Protein AF-W4UUP6-F1 (afdb_monomer_lite)

pLDDT: mean 91.12, std 9.66, range [37.16, 98.88]

Structure (mmCIF, N/CA/C/O backbone):
data_AF-W4UUP6-F1
#
_entry.id   AF-W4UUP6-F1
#
loop_
_atom_site.group_PDB
_atom_site.id
_atom_site.type_symbol
_atom_site.label_atom_id
_atom_site.label_alt_id
_atom_site.label_comp_id
_atom_site.label_asym_id
_atom_site.label_entity_id
_atom_site.label_seq_id
_atom_site.pdbx_PDB_ins_code
_atom_site.Cartn_x
_atom_site.Cartn_y
_atom_site.Cartn_z
_atom_site.occupancy
_atom_site.B_iso_or_equiv
_atom_site.auth_seq_id
_atom_site.auth_comp_id
_atom_site.auth_asym_id
_atom_site.auth_atom_id
_atom_site.pdbx_PDB_model_num
ATOM 1 N N . MET A 1 1 ? -0.264 12.905 16.855 1.00 41.78 1 MET A N 1
ATOM 2 C CA . MET A 1 1 ? 0.566 13.704 17.783 1.00 41.78 1 MET A CA 1
ATOM 3 C C . MET A 1 1 ? 0.777 12.888 19.051 1.00 41.78 1 MET A C 1
ATOM 5 O O . MET A 1 1 ? -0.184 12.287 19.509 1.00 41.78 1 MET A O 1
ATOM 9 N N . LYS A 1 2 ? 2.000 12.803 19.586 1.00 37.16 2 LYS A N 1
ATOM 10 C CA . LYS A 1 2 ? 2.268 12.174 20.889 1.00 37.16 2 LYS A CA 1
ATOM 11 C C . LYS A 1 2 ? 2.630 13.297 21.861 1.00 37.16 2 LYS A C 1
ATOM 13 O O . LYS A 1 2 ? 3.727 13.833 21.763 1.00 37.16 2 LYS A O 1
ATOM 18 N N . TYR A 1 3 ? 1.703 13.680 22.734 1.00 48.97 3 TYR A N 1
ATOM 19 C CA . TYR A 1 3 ? 1.970 14.626 23.818 1.00 48.97 3 TYR A CA 1
ATOM 20 C C . TYR A 1 3 ? 2.310 13.810 25.069 1.00 48.97 3 TYR A C 1
ATOM 22 O O . TYR A 1 3 ? 1.471 13.054 25.551 1.00 48.97 3 TYR A O 1
ATOM 30 N N . VAL A 1 4 ? 3.559 13.881 25.538 1.00 50.53 4 VAL A N 1
ATOM 31 C CA . VAL A 1 4 ? 3.991 13.239 26.790 1.00 50.53 4 VAL A CA 1
ATOM 32 C C . VAL A 1 4 ? 4.453 14.335 27.724 1.00 50.53 4 VAL A C 1
ATOM 34 O O . VAL A 1 4 ? 5.535 14.885 27.541 1.00 50.53 4 VAL A O 1
ATOM 37 N N . VAL A 1 5 ? 3.641 14.642 28.727 1.00 55.31 5 VAL A N 1
ATOM 38 C CA . VAL A 1 5 ? 4.044 15.524 29.819 1.00 55.31 5 VAL A CA 1
ATOM 39 C C . VAL A 1 5 ? 3.779 14.795 31.124 1.00 55.31 5 VAL A C 1
ATOM 41 O O . VAL A 1 5 ? 2.655 14.378 31.389 1.00 55.31 5 VAL A O 1
ATOM 44 N N . GLY A 1 6 ? 4.834 14.602 31.918 1.00 58.59 6 GLY A N 1
ATOM 45 C CA . GLY A 1 6 ? 4.706 14.079 33.277 1.00 58.59 6 GLY A CA 1
ATOM 46 C C . GLY A 1 6 ? 3.899 15.053 34.136 1.00 58.59 6 GLY A C 1
ATOM 47 O O . GLY A 1 6 ? 4.138 16.262 34.089 1.00 58.59 6 GLY A O 1
ATOM 48 N N . GLY A 1 7 ? 2.931 14.538 34.896 1.00 61.25 7 GLY A N 1
ATOM 49 C CA . GLY A 1 7 ? 2.014 15.335 35.713 1.00 61.25 7 GLY A CA 1
ATOM 50 C C . GLY A 1 7 ? 1.905 14.835 37.143 1.00 61.25 7 GLY A C 1
ATOM 51 O O . GLY A 1 7 ? 2.317 13.721 37.444 1.00 61.25 7 GLY A O 1
ATOM 52 N N . THR A 1 8 ? 1.423 15.701 38.041 1.00 71.50 8 THR A N 1
ATOM 53 C CA . THR A 1 8 ? 1.514 15.455 39.487 1.00 71.50 8 THR A CA 1
ATOM 54 C C . THR A 1 8 ? 0.247 14.880 40.106 1.00 71.50 8 THR A C 1
ATOM 56 O O . THR A 1 8 ? 0.382 14.230 41.125 1.00 71.50 8 THR A O 1
ATOM 59 N N . SER A 1 9 ? -0.957 15.164 39.596 1.00 85.62 9 SER A N 1
ATOM 60 C CA . SER A 1 9 ? -2.234 14.694 40.177 1.00 85.62 9 SER A CA 1
ATOM 61 C C . SER A 1 9 ? -3.424 15.224 39.359 1.00 85.62 9 SER A C 1
ATOM 63 O O . SER A 1 9 ? -3.313 16.277 38.716 1.00 85.62 9 SER A O 1
ATOM 65 N N . ILE A 1 10 ? -4.551 14.504 39.368 1.00 91.44 10 ILE A N 1
ATOM 66 C CA . ILE A 1 10 ? -5.851 14.997 38.861 1.00 91.44 10 ILE A CA 1
ATOM 67 C C . ILE A 1 10 ? -6.661 15.745 39.939 1.00 91.44 10 ILE A C 1
ATOM 69 O O . ILE A 1 10 ? -7.588 16.491 39.616 1.00 91.44 10 ILE A O 1
ATOM 73 N N . GLN A 1 11 ? -6.306 15.593 41.215 1.00 89.94 11 GLN A N 1
ATOM 74 C CA . GLN A 1 11 ? -6.870 16.346 42.331 1.00 89.94 11 GLN A CA 1
ATOM 75 C C . GLN A 1 11 ? -6.335 17.789 42.384 1.00 89.94 11 GLN A C 1
ATOM 77 O O . GLN A 1 11 ? -5.130 18.037 42.426 1.00 89.94 11 GLN A O 1
ATOM 82 N N . TYR A 1 12 ? -7.258 18.749 42.489 1.00 85.75 12 TYR A N 1
ATOM 83 C CA . TYR A 1 12 ? -6.977 20.129 42.888 1.00 85.75 12 TYR A CA 1
ATOM 84 C C . TYR A 1 12 ? -8.074 20.651 43.844 1.00 85.75 12 TYR A C 1
ATOM 86 O O . TYR A 1 12 ? -9.244 20.312 43.650 1.00 85.75 12 TYR A O 1
ATOM 94 N N . PRO A 1 13 ? -7.735 21.471 44.864 1.00 80.50 13 PRO A N 1
ATOM 95 C CA . PRO A 1 13 ? -6.380 21.736 45.349 1.00 80.50 13 PRO A CA 1
ATOM 96 C C . PRO A 1 13 ? -5.774 20.476 45.972 1.00 80.50 13 PRO A C 1
ATOM 98 O O . PRO A 1 13 ? -6.491 19.537 46.333 1.00 80.50 13 PRO A O 1
ATOM 101 N N . ASN A 1 14 ? -4.451 20.457 46.078 1.00 75.38 14 ASN A N 1
ATOM 102 C CA . ASN A 1 14 ? -3.713 19.420 46.781 1.00 75.38 14 ASN A CA 1
ATOM 103 C C . ASN A 1 14 ? -2.664 20.054 47.711 1.00 75.38 14 ASN A C 1
ATOM 105 O O . ASN A 1 14 ? -2.430 21.262 47.670 1.00 75.38 14 ASN A O 1
ATOM 109 N N . ASP A 1 15 ? -2.014 19.242 48.541 1.00 70.06 15 ASP A N 1
ATOM 110 C CA . ASP A 1 15 ? -1.123 19.710 49.611 1.00 70.06 15 ASP A CA 1
ATOM 111 C C . ASP A 1 15 ? 0.206 20.262 49.062 1.00 70.06 15 ASP A C 1
ATOM 113 O O . ASP A 1 15 ? 1.052 20.740 49.818 1.00 70.06 15 ASP A O 1
ATOM 117 N N . THR A 1 16 ? 0.446 20.175 47.747 1.00 64.31 16 THR A N 1
ATOM 118 C CA . THR A 1 16 ? 1.719 20.551 47.132 1.00 64.31 16 THR A CA 1
ATOM 119 C C . THR A 1 16 ? 1.587 21.844 46.338 1.00 64.31 16 THR A C 1
ATOM 121 O O . THR A 1 16 ? 1.291 21.836 45.157 1.00 64.31 16 THR A O 1
ATOM 124 N N . ALA A 1 17 ? 1.937 22.990 46.930 1.00 53.81 17 ALA A N 1
ATOM 125 C CA . ALA A 1 17 ? 1.852 24.303 46.264 1.00 53.81 17 ALA A CA 1
ATOM 126 C C . ALA A 1 17 ? 2.674 24.448 44.951 1.00 53.81 17 ALA A C 1
ATOM 128 O O . ALA A 1 17 ? 2.496 25.416 44.201 1.00 53.81 17 ALA A O 1
ATOM 129 N N . LYS A 1 18 ? 3.586 23.508 44.660 1.00 61.31 18 LYS A N 1
ATOM 130 C CA . LYS A 1 18 ? 4.556 23.549 43.546 1.00 61.31 18 LYS A CA 1
ATOM 131 C C . LYS A 1 18 ? 4.222 22.610 42.365 1.00 61.31 18 LYS A C 1
ATOM 133 O O . LYS A 1 18 ? 5.071 22.433 41.495 1.00 61.31 18 LYS A O 1
ATOM 138 N N . GLY A 1 19 ? 3.030 22.006 42.325 1.00 71.19 19 GLY A N 1
ATOM 139 C CA . GLY A 1 19 ? 2.648 21.023 41.299 1.00 71.19 19 GLY A CA 1
ATOM 140 C C . GLY A 1 19 ? 2.086 21.603 39.993 1.00 71.19 19 GLY A C 1
ATOM 141 O O . GLY A 1 19 ? 1.706 22.773 39.922 1.00 71.19 19 GLY A O 1
ATOM 142 N N . ARG A 1 20 ? 2.021 20.749 38.961 1.00 86.12 20 ARG A N 1
ATOM 143 C CA . ARG A 1 20 ? 1.249 20.954 37.722 1.00 86.12 20 ARG A CA 1
ATOM 144 C C . ARG A 1 20 ? 0.173 19.869 37.667 1.00 86.12 20 ARG A C 1
ATOM 146 O O . ARG A 1 20 ? 0.483 18.704 37.928 1.00 86.12 20 ARG A O 1
ATOM 153 N N . TYR A 1 21 ? -1.059 20.222 37.322 1.00 89.19 21 TYR A N 1
ATOM 154 C CA . TYR A 1 21 ? -2.208 19.338 37.545 1.00 89.19 21 TYR A CA 1
ATOM 155 C C . TYR A 1 21 ? -2.989 19.053 36.277 1.00 89.19 21 TYR A C 1
ATOM 157 O O . TYR A 1 21 ? -3.121 19.907 35.402 1.00 89.19 21 TYR A O 1
ATOM 165 N N . TRP A 1 22 ? -3.575 17.864 36.243 1.00 92.06 22 TRP A N 1
ATOM 166 C CA . TRP A 1 22 ? -4.528 17.430 35.228 1.00 92.06 22 TRP A CA 1
ATOM 167 C C . TRP A 1 22 ? -5.983 17.708 35.634 1.00 92.06 22 TRP A C 1
ATOM 169 O O . TRP A 1 22 ? -6.897 17.168 35.026 1.00 92.06 22 TRP A O 1
ATOM 179 N N . SER A 1 23 ? -6.212 18.512 36.676 1.00 92.88 23 SER A N 1
ATOM 180 C CA . SER A 1 23 ? -7.542 18.696 37.259 1.00 92.88 23 SER A CA 1
ATOM 181 C C . SER A 1 23 ? -8.522 19.390 36.315 1.00 92.88 23 SER A C 1
ATOM 183 O O . SER A 1 23 ? -8.190 20.398 35.694 1.00 92.88 23 SER A O 1
ATOM 185 N N . ALA A 1 24 ? -9.751 18.874 36.285 1.00 95.69 24 ALA A N 1
ATOM 186 C CA . ALA A 1 24 ? -10.899 19.469 35.607 1.00 95.69 24 ALA A CA 1
ATOM 187 C C . ALA A 1 24 ? -11.791 20.300 36.555 1.00 95.69 24 ALA A C 1
ATOM 189 O O . ALA A 1 24 ? -12.965 20.519 36.271 1.00 95.69 24 ALA A O 1
ATOM 190 N N . ASN A 1 25 ? -11.269 20.738 37.708 1.00 94.62 25 ASN A N 1
ATOM 191 C CA . ASN A 1 25 ? -12.004 21.611 38.624 1.00 94.62 25 ASN A CA 1
ATOM 192 C C . ASN A 1 25 ? -12.296 22.971 37.959 1.00 94.62 25 ASN A C 1
ATOM 194 O O . ASN A 1 25 ? -11.369 23.732 37.683 1.00 94.62 25 ASN A O 1
ATOM 198 N N . THR A 1 26 ? -13.575 23.278 37.729 1.00 91.81 26 THR A N 1
ATOM 199 C CA . THR A 1 26 ? -14.014 24.459 36.967 1.00 91.81 26 THR A CA 1
ATOM 200 C C . THR A 1 26 ? -13.522 25.775 37.569 1.00 91.81 26 THR A C 1
ATOM 202 O O . THR A 1 26 ? -12.876 26.555 36.874 1.00 91.81 26 THR A O 1
ATOM 205 N N . GLU A 1 27 ? -13.731 25.991 38.873 1.00 91.12 27 GLU A N 1
ATOM 206 C CA . GLU A 1 27 ? -13.319 27.231 39.554 1.00 91.12 27 GLU A CA 1
ATOM 207 C C . GLU A 1 27 ? -11.807 27.476 39.478 1.00 91.12 27 GLU A C 1
ATOM 209 O O . GLU A 1 27 ? -11.342 28.618 39.491 1.00 91.12 27 GLU A O 1
ATOM 214 N N . TRP A 1 28 ? -11.018 26.402 39.453 1.00 91.88 28 TRP A N 1
ATOM 215 C CA . TRP A 1 28 ? -9.575 26.495 39.304 1.00 91.88 28 TRP A CA 1
ATOM 216 C C . TRP A 1 28 ? -9.156 26.769 37.865 1.00 91.88 28 TRP A C 1
ATOM 218 O O . TRP A 1 28 ? -8.270 27.599 37.646 1.00 91.88 28 TRP A O 1
ATOM 228 N N . LEU A 1 29 ? -9.782 26.095 36.898 1.00 94.19 29 LEU A N 1
ATOM 229 C CA . LEU A 1 29 ? -9.499 26.297 35.480 1.00 94.19 29 LEU A CA 1
ATOM 230 C C . LEU A 1 29 ? -9.764 27.746 35.053 1.00 94.19 29 LEU A C 1
ATOM 232 O O . LEU A 1 29 ? -8.954 28.303 34.320 1.00 94.19 29 LEU A O 1
ATOM 236 N N . GLU A 1 30 ? -10.801 28.391 35.593 1.00 92.62 30 GLU A N 1
ATOM 237 C CA . GLU A 1 30 ? -11.093 29.820 35.376 1.00 92.62 30 GLU A CA 1
ATOM 238 C C . GLU A 1 30 ? -10.005 30.766 35.916 1.00 92.62 30 GLU A C 1
ATOM 240 O O . GLU A 1 30 ? -9.862 31.897 35.454 1.00 92.62 30 GLU A O 1
ATOM 245 N N . LYS A 1 31 ? -9.223 30.315 36.904 1.00 91.69 31 LYS A N 1
ATOM 246 C CA . LYS A 1 31 ? -8.203 31.114 37.608 1.00 91.69 31 LYS A CA 1
ATOM 247 C C . LYS A 1 31 ? -6.776 30.748 37.206 1.00 91.69 31 LYS A C 1
ATOM 249 O O . LYS A 1 31 ? -5.818 31.229 37.816 1.00 91.69 31 LYS A O 1
ATOM 254 N N . THR A 1 32 ? -6.599 29.871 36.224 1.00 92.12 32 THR A N 1
ATOM 255 C CA . THR A 1 32 ? -5.280 29.431 35.770 1.00 92.12 32 THR A CA 1
ATOM 256 C C . THR A 1 32 ? -5.190 29.438 34.251 1.00 92.12 32 THR A C 1
ATOM 258 O O . THR A 1 32 ? -6.171 29.616 33.542 1.00 92.12 32 THR A O 1
ATOM 261 N N . VAL A 1 33 ? -3.976 29.260 33.741 1.00 93.81 33 VAL A N 1
ATOM 262 C CA . VAL A 1 33 ? -3.715 29.090 32.310 1.00 93.81 33 VAL A CA 1
ATOM 263 C C . VAL A 1 33 ? -2.915 27.812 32.090 1.00 93.81 33 VAL A C 1
ATOM 265 O O . VAL A 1 33 ? -2.485 27.148 33.047 1.00 93.81 33 VAL A O 1
ATOM 268 N N . SER A 1 34 ? -2.720 27.447 30.826 1.00 92.50 34 SER A N 1
ATOM 269 C CA . SER A 1 34 ? -1.910 26.290 30.470 1.00 92.50 34 SER A CA 1
ATOM 270 C C . SER A 1 34 ? -0.489 26.404 31.012 1.00 92.50 34 SER A C 1
ATOM 272 O O . SER A 1 34 ? 0.087 27.490 31.138 1.00 92.50 34 SER A O 1
ATOM 274 N N . PHE A 1 35 ? 0.088 25.256 31.354 1.00 89.88 35 PHE A N 1
ATOM 275 C CA . PHE A 1 35 ? 1.461 25.174 31.829 1.00 89.88 35 PHE A CA 1
ATOM 276 C C . PHE A 1 35 ? 2.464 25.758 30.813 1.00 89.88 35 PHE A C 1
ATOM 278 O O . PHE A 1 35 ? 3.391 26.461 31.210 1.00 89.88 35 PHE A O 1
ATOM 285 N N . GLU A 1 36 ? 2.233 25.569 29.509 1.00 87.75 36 GLU A N 1
ATOM 286 C CA . GLU A 1 36 ? 3.074 26.155 28.447 1.00 87.75 36 GLU A CA 1
ATOM 287 C C . GLU A 1 36 ? 3.050 27.695 28.463 1.00 87.75 36 GLU A C 1
ATOM 289 O O . GLU A 1 36 ? 4.019 28.353 28.089 1.00 87.75 36 GLU A O 1
ATOM 294 N N . LYS A 1 37 ? 1.968 28.289 28.980 1.00 92.38 37 LYS A N 1
ATOM 295 C CA . LYS A 1 37 ? 1.800 29.736 29.176 1.00 92.38 37 LYS A CA 1
ATOM 296 C C . LYS A 1 37 ? 2.164 30.177 30.601 1.00 92.38 37 LYS A C 1
ATOM 298 O O . LYS A 1 37 ? 1.652 31.180 31.090 1.00 92.38 37 LYS A O 1
ATOM 303 N N . LYS A 1 38 ? 3.064 29.443 31.272 1.00 90.19 38 LYS A N 1
ATOM 304 C CA . LYS A 1 38 ? 3.533 29.675 32.658 1.00 90.19 38 LYS A CA 1
ATOM 305 C C . LYS A 1 38 ? 2.461 29.496 33.747 1.00 90.19 38 LYS A C 1
ATOM 307 O O . LYS A 1 38 ? 2.676 29.909 34.886 1.00 90.19 38 LYS A O 1
ATOM 312 N N . GLY A 1 39 ? 1.327 28.873 33.425 1.00 90.62 39 GLY A N 1
ATOM 313 C CA . GLY A 1 39 ? 0.316 28.470 34.401 1.00 90.62 39 GLY A CA 1
ATOM 314 C C . GLY A 1 39 ? 0.632 27.129 35.064 1.00 90.62 39 GLY A C 1
ATOM 315 O O . GLY A 1 39 ? 1.767 26.650 35.037 1.00 90.62 39 GLY A O 1
ATOM 316 N N . LYS A 1 40 ? -0.378 26.502 35.678 1.00 89.56 40 LYS A N 1
ATOM 317 C CA . LYS A 1 40 ? -0.225 25.209 36.378 1.00 89.56 40 LYS A CA 1
ATOM 318 C C . LYS A 1 40 ? -1.112 24.091 35.823 1.00 89.56 40 LYS A C 1
ATOM 320 O O . LYS A 1 40 ? -1.048 22.975 36.339 1.00 89.56 40 LYS A O 1
ATOM 325 N N . SER A 1 41 ? -1.909 24.354 34.786 1.00 92.62 41 SER A N 1
ATOM 326 C CA . SER A 1 41 ? -2.804 23.351 34.202 1.00 92.62 41 SER A CA 1
ATOM 327 C C . SER A 1 41 ? -2.160 22.593 33.047 1.00 92.62 41 SER A C 1
ATOM 329 O O . SER A 1 41 ? -1.871 23.154 31.991 1.00 92.62 41 SER A O 1
ATOM 331 N N . LEU A 1 42 ? -1.957 21.292 33.256 1.00 91.69 42 LEU A N 1
ATOM 332 C CA . LEU A 1 42 ? -1.595 20.340 32.207 1.00 91.69 42 LEU A CA 1
ATOM 333 C C . LEU A 1 42 ? -2.798 19.995 31.335 1.00 91.69 42 LEU A C 1
ATOM 335 O O . LEU A 1 42 ? -2.620 19.775 30.142 1.00 91.69 42 LEU A O 1
ATOM 339 N N . LEU A 1 43 ? -4.009 20.012 31.901 1.00 93.44 43 LEU A N 1
ATOM 340 C CA . LEU A 1 43 ? -5.234 19.784 31.139 1.00 93.44 43 LEU A CA 1
ATOM 341 C C . LEU A 1 43 ? -5.438 20.879 30.080 1.00 93.44 43 LEU A C 1
ATOM 343 O O . LEU A 1 43 ? -5.673 20.552 28.922 1.00 93.44 43 LEU A O 1
ATOM 347 N N . LEU A 1 44 ? -5.233 22.155 30.441 1.00 95.19 44 LEU A N 1
ATOM 348 C CA . LEU A 1 44 ? -5.275 23.265 29.480 1.00 95.19 44 LEU A CA 1
ATOM 349 C C . LEU A 1 44 ? -4.124 23.204 28.473 1.00 95.19 44 LEU A C 1
ATOM 351 O O . LEU A 1 44 ? -4.331 23.496 27.303 1.00 95.19 44 LEU A O 1
ATOM 355 N N . SER A 1 45 ? -2.913 22.807 28.890 1.00 93.12 45 SER A N 1
ATOM 356 C CA . SER A 1 45 ? -1.817 22.591 27.930 1.00 93.12 45 SER A CA 1
ATOM 357 C C . SER A 1 45 ? -2.144 21.497 26.921 1.00 93.12 45 SER A C 1
ATOM 359 O O . SER A 1 45 ? -1.786 21.603 25.751 1.00 93.12 45 SER A O 1
ATOM 361 N N . PHE A 1 46 ? -2.813 20.437 27.368 1.00 91.69 46 PHE A N 1
ATOM 362 C CA . PHE A 1 46 ? -3.204 19.331 26.513 1.00 91.69 46 PHE A CA 1
ATOM 363 C C . PHE A 1 46 ? -4.269 19.750 25.498 1.00 91.69 46 PHE A C 1
ATOM 365 O O . PHE A 1 46 ? -4.120 19.443 24.317 1.00 91.69 46 PHE A O 1
ATOM 372 N N . THR A 1 47 ? -5.292 20.500 25.914 1.00 94.38 47 THR A N 1
ATOM 373 C CA . THR A 1 47 ? -6.300 21.022 24.981 1.00 94.38 47 THR A CA 1
ATOM 374 C C . THR A 1 47 ? -5.741 22.101 24.055 1.00 94.38 47 THR A C 1
ATOM 376 O O . THR A 1 47 ? -6.017 22.051 22.862 1.00 94.38 47 THR A O 1
ATOM 379 N N . ASP A 1 48 ? -4.858 22.983 24.541 1.00 94.44 48 ASP A N 1
ATOM 380 C CA . ASP A 1 48 ? -4.106 23.927 23.696 1.00 94.44 48 ASP A CA 1
ATOM 381 C C . ASP A 1 48 ? -3.306 23.178 22.608 1.00 94.44 48 ASP A C 1
ATOM 383 O O . ASP A 1 48 ? -3.272 23.587 21.447 1.00 94.44 48 ASP A O 1
ATOM 387 N N . ALA A 1 49 ? -2.661 22.060 22.964 1.00 91.69 49 ALA A N 1
ATOM 388 C CA . ALA A 1 49 ? -1.892 21.244 22.025 1.00 91.69 49 ALA A CA 1
ATOM 389 C C . ALA A 1 49 ? -2.782 20.524 20.999 1.00 91.69 49 ALA A C 1
ATOM 391 O O . ALA A 1 49 ? -2.407 20.425 19.827 1.00 91.69 49 ALA A O 1
ATOM 392 N N . ILE A 1 50 ? -3.953 20.035 21.421 1.00 92.00 50 ILE A N 1
ATOM 393 C CA . ILE A 1 50 ? -4.971 19.472 20.525 1.00 92.00 50 ILE A CA 1
ATOM 394 C C . ILE A 1 50 ? -5.427 20.532 19.521 1.00 92.00 50 ILE A C 1
ATOM 396 O O . ILE A 1 50 ? -5.408 20.271 18.317 1.00 92.00 50 ILE A O 1
ATOM 400 N N . ASP A 1 51 ? -5.781 21.724 19.998 1.00 95.12 51 ASP A N 1
ATOM 401 C CA . ASP A 1 51 ? -6.254 22.820 19.155 1.00 95.12 51 ASP A CA 1
ATOM 402 C C . ASP A 1 51 ? -5.190 23.229 18.147 1.00 95.12 51 ASP A C 1
ATOM 404 O O . ASP A 1 51 ? -5.455 23.274 16.947 1.00 95.12 51 ASP A O 1
ATOM 408 N N . ALA A 1 52 ? -3.953 23.413 18.613 1.00 94.12 52 ALA A N 1
ATOM 409 C CA . ALA A 1 52 ? -2.827 23.723 17.748 1.00 94.12 52 ALA A CA 1
ATOM 410 C C . ALA A 1 52 ? -2.615 22.640 16.680 1.00 94.12 52 ALA A C 1
ATOM 412 O O . ALA A 1 52 ? -2.360 22.967 15.520 1.00 94.12 52 ALA A O 1
ATOM 413 N N . ALA A 1 53 ? -2.736 21.354 17.024 1.00 90.94 53 ALA A N 1
ATOM 414 C CA . ALA A 1 53 ? -2.616 20.269 16.053 1.00 90.94 53 ALA A CA 1
ATOM 415 C C . ALA A 1 53 ? -3.747 20.290 15.020 1.00 90.94 53 ALA A C 1
ATOM 417 O O . ALA A 1 53 ? -3.490 20.101 13.828 1.00 90.94 53 ALA A O 1
ATOM 418 N N . ILE A 1 54 ? -4.980 20.543 15.458 1.00 91.75 54 ILE A N 1
ATOM 419 C CA . ILE A 1 54 ? -6.142 20.659 14.577 1.00 91.75 54 ILE A CA 1
ATOM 420 C C . ILE A 1 54 ? -5.962 21.830 13.610 1.00 91.75 54 ILE A C 1
ATOM 422 O O . ILE A 1 54 ? -6.013 21.634 12.394 1.00 91.75 54 ILE A O 1
ATOM 426 N N . ASP A 1 55 ? -5.677 23.018 14.130 1.00 94.12 55 ASP A N 1
ATOM 427 C CA . ASP A 1 55 ? -5.633 24.260 13.356 1.00 94.12 55 ASP A CA 1
ATOM 428 C C . ASP A 1 55 ? -4.431 24.300 12.404 1.00 94.12 55 ASP A C 1
ATOM 430 O O . ASP A 1 55 ? -4.525 24.735 11.254 1.00 94.12 55 ASP A O 1
ATOM 434 N N . SER A 1 56 ? -3.272 23.819 12.861 1.00 92.12 56 SER A N 1
ATOM 435 C CA . SER A 1 56 ? -2.044 23.887 12.064 1.00 92.12 56 SER A CA 1
ATOM 436 C C . SER A 1 56 ? -1.916 22.759 11.047 1.00 92.12 56 SER A C 1
ATOM 438 O O . SER A 1 56 ? -1.345 22.999 9.978 1.00 92.12 56 SER A O 1
ATOM 440 N N . THR A 1 57 ? -2.414 21.561 11.379 1.00 88.06 57 THR A N 1
ATOM 441 C CA . THR A 1 57 ? -2.063 20.315 10.685 1.00 88.06 57 THR A CA 1
ATOM 442 C C . THR A 1 57 ? -3.293 19.522 10.253 1.00 88.06 57 THR A C 1
ATOM 444 O O . THR A 1 57 ? -3.457 19.277 9.062 1.00 88.06 57 THR A O 1
ATOM 447 N N . LEU A 1 58 ? -4.155 19.101 11.186 1.00 86.62 58 LEU A N 1
ATOM 448 C CA . LEU A 1 58 ? -5.181 18.092 10.884 1.00 86.62 58 LEU A CA 1
ATOM 449 C C . LEU A 1 58 ? -6.300 18.632 9.985 1.00 86.62 58 LEU A C 1
ATOM 451 O O . LEU A 1 58 ? -6.740 17.928 9.081 1.00 86.62 58 LEU A O 1
ATOM 455 N N . SER A 1 59 ? -6.726 19.880 10.186 1.00 85.25 59 SER A N 1
ATOM 456 C CA . SER A 1 59 ? -7.757 20.532 9.363 1.00 85.25 59 SER A CA 1
ATOM 457 C C . SER A 1 59 ? -7.333 20.756 7.907 1.00 85.25 59 SER A C 1
ATOM 459 O O . SER A 1 59 ? -8.187 20.939 7.045 1.00 85.25 59 SER A O 1
ATOM 461 N N . LYS A 1 60 ? -6.026 20.714 7.622 1.00 87.25 60 LYS A N 1
ATOM 462 C CA . LYS A 1 60 ? -5.453 20.912 6.282 1.00 87.25 60 LYS A CA 1
ATOM 463 C C . LYS A 1 60 ? -5.223 19.605 5.525 1.00 87.25 60 LYS A C 1
ATOM 465 O O . LYS A 1 60 ? -4.747 19.635 4.394 1.00 87.25 60 LYS A O 1
ATOM 470 N N . LEU A 1 61 ? -5.506 18.458 6.144 1.00 75.50 61 LEU A N 1
ATOM 471 C CA . LEU A 1 61 ? -5.414 17.169 5.469 1.00 75.50 61 LEU A CA 1
ATOM 472 C C . LEU A 1 61 ? -6.529 17.071 4.423 1.00 75.50 61 LEU A C 1
ATOM 474 O O . LEU A 1 61 ? -7.702 17.198 4.764 1.00 75.50 61 LEU A O 1
ATOM 478 N N . GLU A 1 62 ? -6.175 16.789 3.167 1.00 61.53 62 GLU A N 1
ATOM 479 C CA . GLU A 1 62 ? -7.138 16.673 2.055 1.00 61.53 62 GLU A CA 1
ATOM 480 C C . GLU A 1 62 ? -8.233 15.620 2.311 1.00 61.53 62 GLU A C 1
ATOM 482 O O . GLU A 1 62 ? -9.360 15.768 1.848 1.00 61.53 62 GLU A O 1
ATOM 487 N N . GLY A 1 63 ? -7.925 14.574 3.090 1.00 59.97 63 GLY A N 1
ATOM 488 C CA . GLY A 1 63 ? -8.872 13.527 3.498 1.00 59.97 63 GLY A CA 1
ATOM 489 C C . GLY A 1 63 ? -9.624 13.805 4.805 1.00 59.97 63 GLY A C 1
ATOM 490 O O . GLY A 1 63 ? -10.353 12.937 5.284 1.00 59.97 63 GLY A O 1
ATOM 491 N N . GLY A 1 64 ? -9.433 14.981 5.408 1.00 75.69 64 GLY A N 1
ATOM 492 C CA . GLY A 1 64 ? -9.913 15.295 6.750 1.00 75.69 64 GLY A CA 1
ATOM 493 C C . GLY A 1 64 ? -9.229 14.466 7.842 1.00 75.69 64 GLY A C 1
ATOM 494 O O . GLY A 1 64 ? -8.197 13.826 7.631 1.00 75.69 64 GLY A O 1
ATOM 495 N N . TYR A 1 65 ? -9.805 14.491 9.043 1.00 80.44 65 TYR A N 1
ATOM 496 C CA . TYR A 1 65 ? -9.314 13.723 10.185 1.00 80.44 65 TYR A CA 1
ATOM 497 C C . TYR A 1 65 ? -10.458 13.230 11.077 1.00 80.44 65 TYR A C 1
ATOM 499 O O . TYR A 1 65 ? -11.570 13.780 11.099 1.00 80.44 65 TYR A O 1
ATOM 507 N N . GLN A 1 66 ? -10.144 12.199 11.854 1.00 79.75 66 GLN A N 1
ATOM 508 C CA . GLN A 1 66 ? -10.995 11.642 12.893 1.00 79.75 66 GLN A CA 1
ATOM 509 C C . GLN A 1 66 ? -10.152 11.367 14.137 1.00 79.75 66 GLN A C 1
ATOM 511 O O . GLN A 1 66 ? -8.990 10.974 14.040 1.00 79.75 66 GLN A O 1
ATOM 516 N N . ILE A 1 67 ? -10.734 11.624 15.306 1.00 86.94 67 ILE A N 1
ATOM 517 C CA . ILE A 1 67 ? -10.137 11.278 16.592 1.00 86.94 67 ILE A CA 1
ATOM 518 C C . ILE A 1 67 ? -10.860 10.027 17.072 1.00 86.94 67 ILE A C 1
ATOM 520 O O . ILE A 1 67 ? -12.036 10.082 17.411 1.00 86.94 67 ILE A O 1
ATOM 524 N N . ASP A 1 68 ? -10.171 8.891 17.045 1.00 84.94 68 ASP A N 1
ATOM 525 C CA . ASP A 1 68 ? -10.808 7.594 17.296 1.00 84.94 68 ASP A CA 1
ATOM 526 C C . ASP A 1 68 ? -10.791 7.164 18.761 1.00 84.94 68 ASP A C 1
ATOM 528 O O . ASP A 1 68 ? -11.609 6.345 19.177 1.00 84.94 68 ASP A O 1
ATOM 532 N N . ALA A 1 69 ? -9.845 7.680 19.544 1.00 90.31 69 ALA A N 1
ATOM 533 C CA . ALA A 1 69 ? -9.727 7.362 20.957 1.00 90.31 69 ALA A CA 1
ATOM 534 C C . ALA A 1 69 ? -8.896 8.406 21.709 1.00 90.31 69 ALA A C 1
ATOM 536 O O . ALA A 1 69 ? -8.034 9.081 21.141 1.00 90.31 69 ALA A O 1
ATOM 537 N N . PHE A 1 70 ? -9.112 8.454 23.019 1.00 89.69 70 PHE A N 1
ATOM 538 C CA . PHE A 1 70 ? -8.292 9.141 24.004 1.00 89.69 70 PHE A CA 1
ATOM 539 C C . PHE A 1 70 ? -7.570 8.100 24.872 1.00 89.69 70 PHE A C 1
ATOM 541 O O . PHE A 1 70 ? -8.182 7.138 25.337 1.00 89.69 70 PHE A O 1
ATOM 548 N N . LEU A 1 71 ? -6.258 8.271 25.060 1.00 91.88 71 LEU A N 1
ATOM 549 C CA . LEU A 1 71 ? -5.407 7.360 25.827 1.00 91.88 71 LEU A CA 1
ATOM 550 C C . LEU A 1 71 ? -4.954 8.009 27.137 1.00 91.88 71 LEU A C 1
ATOM 552 O O . LEU A 1 71 ? -4.508 9.155 27.122 1.00 91.88 71 LEU A O 1
ATOM 556 N N . TRP A 1 72 ? -4.982 7.257 28.237 1.00 91.06 72 TRP A N 1
ATOM 557 C CA . TRP A 1 72 ? -4.551 7.738 29.553 1.00 91.06 72 TRP A CA 1
ATOM 558 C C . TRP A 1 72 ? -3.799 6.679 30.354 1.00 91.06 72 TRP A C 1
ATOM 560 O O . TRP A 1 72 ? -4.130 5.499 30.331 1.00 91.06 72 TRP A O 1
ATOM 570 N N . HIS A 1 73 ? -2.790 7.087 31.112 1.00 88.00 73 HIS A N 1
ATOM 571 C CA . HIS A 1 73 ? -2.161 6.204 32.085 1.00 88.00 73 HIS A CA 1
ATOM 572 C C . HIS A 1 73 ? -1.525 7.029 33.200 1.00 88.00 73 HIS A C 1
ATOM 574 O O . HIS A 1 73 ? -0.554 7.743 32.960 1.00 88.00 73 HIS A O 1
ATOM 580 N N . GLN A 1 74 ? -2.108 6.935 34.391 1.00 78.44 74 GLN A N 1
ATOM 581 C CA . GLN A 1 74 ? -1.649 7.574 35.622 1.00 78.44 74 GLN A CA 1
ATOM 582 C C . GLN A 1 74 ? -2.517 7.047 36.773 1.00 78.44 74 GLN A C 1
ATOM 584 O O . GLN A 1 74 ? -3.713 6.843 36.567 1.00 78.44 74 GLN A O 1
ATOM 589 N N . GLY A 1 75 ? -1.982 6.897 37.982 1.00 78.44 75 GLY A N 1
ATOM 590 C CA . GLY A 1 75 ? -2.807 6.646 39.176 1.00 78.44 75 GLY A CA 1
ATOM 591 C C . GLY A 1 75 ? -2.069 6.823 40.500 1.00 78.44 75 GLY A C 1
ATOM 592 O O . GLY A 1 75 ? -2.671 7.152 41.514 1.00 78.44 75 GLY A O 1
ATOM 593 N N . GLU A 1 76 ? -0.751 6.674 40.479 1.00 83.31 76 GLU A N 1
ATOM 594 C CA . GLU A 1 76 ? 0.138 6.740 41.633 1.00 83.31 76 GLU A CA 1
ATOM 595 C C . GLU A 1 76 ? 0.188 8.123 42.292 1.00 83.31 76 GLU A C 1
ATOM 597 O O . GLU A 1 76 ? 0.454 8.245 43.483 1.00 83.31 76 GLU A O 1
ATOM 602 N N . SER A 1 77 ? -0.070 9.179 41.526 1.00 86.88 77 SER A N 1
ATOM 603 C CA . SER A 1 77 ? 0.131 10.556 41.973 1.00 86.88 77 SER A CA 1
ATOM 604 C C . SER A 1 77 ? -1.026 11.116 42.823 1.00 86.88 77 SER A C 1
ATOM 606 O O . SER A 1 77 ? -0.912 12.197 43.400 1.00 86.88 77 SER A O 1
ATOM 608 N N . ASP A 1 78 ? -2.129 10.372 42.927 1.00 89.56 78 ASP A N 1
ATOM 609 C CA . ASP A 1 78 ? -3.338 10.732 43.676 1.00 89.56 78 ASP A CA 1
ATOM 610 C C . ASP A 1 78 ? -3.551 9.832 44.909 1.00 89.56 78 ASP A C 1
ATOM 612 O O . ASP A 1 78 ? -4.644 9.785 45.472 1.00 89.56 78 ASP A O 1
ATOM 616 N N . ASP A 1 79 ? -2.505 9.136 45.366 1.00 89.00 79 ASP A N 1
ATOM 617 C CA . ASP A 1 79 ? -2.548 8.172 46.474 1.00 89.00 79 ASP A CA 1
ATOM 618 C C . ASP A 1 79 ? -3.095 8.748 47.798 1.00 89.00 79 ASP A C 1
ATOM 620 O O . ASP A 1 79 ? -3.799 8.056 48.538 1.00 89.00 79 ASP A O 1
ATOM 624 N N . ARG A 1 80 ? -2.830 10.029 48.083 1.00 90.31 80 ARG A N 1
ATOM 625 C CA . ARG A 1 80 ? -3.380 10.769 49.237 1.00 90.31 80 ARG A CA 1
ATOM 626 C C . ARG A 1 80 ? -4.834 11.216 49.060 1.00 90.31 80 ARG A C 1
ATOM 628 O O . ARG A 1 80 ? -5.462 11.636 50.027 1.00 90.31 80 ARG A O 1
ATOM 635 N N . TYR A 1 81 ? -5.378 11.118 47.849 1.00 91.44 81 TYR A N 1
ATOM 636 C CA . TYR A 1 81 ? -6.722 11.578 47.480 1.00 91.44 81 TYR A CA 1
ATOM 637 C C . TYR A 1 81 ? -7.541 10.483 46.805 1.00 91.44 81 TYR A C 1
ATOM 639 O O . TYR A 1 81 ? -8.457 10.776 46.038 1.00 91.44 81 TYR A O 1
ATOM 647 N N . ALA A 1 82 ? -7.232 9.222 47.108 1.00 91.50 82 ALA A N 1
ATOM 648 C CA . ALA A 1 82 ? -7.826 8.056 46.471 1.00 91.50 82 ALA A CA 1
ATOM 649 C C . ALA A 1 82 ? -9.368 8.101 46.435 1.00 91.50 82 ALA A C 1
ATOM 651 O O . ALA A 1 82 ? -9.974 7.809 45.407 1.00 91.50 82 ALA A O 1
ATOM 652 N N . GLY A 1 83 ? -10.002 8.582 47.513 1.00 93.69 83 GLY A N 1
ATOM 653 C CA . GLY A 1 83 ? -11.461 8.732 47.597 1.00 93.69 83 GLY A CA 1
ATOM 654 C C . GLY A 1 83 ? -12.077 9.742 46.616 1.00 93.69 83 GLY A C 1
ATOM 655 O O . GLY A 1 83 ? -13.270 9.667 46.353 1.00 93.69 83 GLY A O 1
ATOM 656 N N . LYS A 1 84 ? -11.284 10.660 46.049 1.00 94.25 84 LYS A N 1
ATOM 657 C CA . LYS A 1 84 ? -11.720 11.650 45.045 1.00 94.25 84 LYS A CA 1
ATOM 658 C C . LYS A 1 84 ? -11.362 11.251 43.613 1.00 94.25 84 LYS A C 1
ATOM 660 O O . LYS A 1 84 ? -11.760 11.925 42.665 1.00 94.25 84 LYS A O 1
ATOM 665 N N . TYR A 1 85 ? -10.597 10.172 43.438 1.00 95.12 85 TYR A N 1
ATOM 666 C CA . TYR A 1 85 ? -10.037 9.795 42.142 1.00 95.12 85 TYR A CA 1
ATOM 667 C C . TYR A 1 85 ? -11.120 9.520 41.092 1.00 95.12 85 TYR A C 1
ATOM 669 O O . TYR A 1 85 ? -11.005 9.976 39.957 1.00 95.12 85 TYR A O 1
ATOM 677 N N . TYR A 1 86 ? -12.189 8.819 41.487 1.00 96.06 86 TYR A N 1
ATOM 678 C CA . TYR A 1 86 ? -13.317 8.499 40.610 1.00 96.06 86 TYR A CA 1
ATOM 679 C C . TYR A 1 86 ? -13.944 9.766 40.002 1.00 96.06 86 TYR A C 1
ATOM 681 O O . TYR A 1 86 ? -14.010 9.886 38.778 1.00 96.06 86 TYR A O 1
ATOM 689 N N . ASP A 1 87 ? -14.351 10.724 40.840 1.00 96.75 87 ASP A N 1
ATOM 690 C CA . ASP A 1 87 ? -15.030 11.940 40.380 1.00 96.75 87 ASP A CA 1
ATOM 691 C C . ASP A 1 87 ? -14.095 12.821 39.546 1.00 96.75 87 ASP A C 1
ATOM 693 O O . ASP A 1 87 ? -14.481 13.317 38.487 1.00 96.75 87 ASP A O 1
ATOM 697 N N . ASN A 1 88 ? -12.835 12.952 39.970 1.00 95.81 88 ASN A N 1
ATOM 698 C CA . ASN A 1 88 ? -11.848 13.752 39.253 1.00 95.81 88 ASN A CA 1
ATOM 699 C C . ASN A 1 88 ? -11.527 13.174 37.872 1.00 95.81 88 ASN A C 1
ATOM 701 O O . ASN A 1 88 ? -11.495 13.920 36.895 1.00 95.81 88 ASN A O 1
ATOM 705 N N . LEU A 1 89 ? -11.305 11.858 37.759 1.00 95.94 89 LEU A N 1
ATOM 706 C CA . LEU A 1 89 ? -10.979 11.250 36.468 1.00 95.94 89 LEU A CA 1
ATOM 707 C C . LEU A 1 89 ? -12.188 11.310 35.531 1.00 95.94 89 LEU A C 1
ATOM 709 O O . LEU A 1 89 ? -12.037 11.630 34.353 1.00 95.94 89 LEU A O 1
ATOM 713 N N . LYS A 1 90 ? -13.398 11.088 36.058 1.00 96.06 90 LYS A N 1
ATOM 714 C CA . LYS A 1 90 ? -14.644 11.256 35.302 1.00 96.06 90 LYS A CA 1
ATOM 715 C C . LYS A 1 90 ? -14.805 12.686 34.778 1.00 96.06 90 LYS A C 1
ATOM 717 O O . LYS A 1 90 ? -15.166 12.862 33.614 1.00 96.06 90 LYS A O 1
ATOM 722 N N . ALA A 1 91 ? -14.478 13.693 35.590 1.00 97.19 91 ALA A N 1
ATOM 723 C CA . ALA A 1 91 ? -14.494 15.093 35.174 1.00 97.19 91 ALA A CA 1
ATOM 724 C C . ALA A 1 91 ? -13.464 15.386 34.069 1.00 97.19 91 ALA A C 1
ATOM 726 O O . ALA A 1 91 ? -13.794 16.066 33.102 1.00 97.19 91 ALA A O 1
ATOM 727 N N . VAL A 1 92 ? -12.252 14.820 34.146 1.00 96.25 92 VAL A N 1
ATOM 728 C CA . VAL A 1 92 ? -11.233 14.945 33.084 1.00 96.25 92 VAL A CA 1
ATOM 729 C C . VAL A 1 92 ? -11.707 14.322 31.770 1.00 96.25 92 VAL A C 1
ATOM 731 O O . VAL A 1 92 ? -11.588 14.951 30.719 1.00 96.25 92 VAL A O 1
ATOM 734 N N . ILE A 1 93 ? -12.282 13.115 31.814 1.00 96.56 93 ILE A N 1
ATOM 735 C CA . ILE A 1 93 ? -12.823 12.442 30.622 1.00 96.56 93 ILE A CA 1
ATOM 736 C C . ILE A 1 93 ? -13.917 13.304 29.979 1.00 96.56 93 ILE A C 1
ATOM 738 O O . ILE A 1 93 ? -13.889 13.533 28.768 1.00 96.56 93 ILE A O 1
ATOM 742 N N . ALA A 1 94 ? -14.859 13.806 30.783 1.00 97.31 94 ALA A N 1
ATOM 743 C CA . ALA A 1 94 ? -15.938 14.668 30.308 1.00 97.31 94 ALA A CA 1
ATOM 744 C C . ALA A 1 94 ? -15.401 15.972 29.700 1.00 97.31 94 ALA A C 1
ATOM 746 O O . ALA A 1 94 ? -15.807 16.344 28.602 1.00 97.31 94 ALA A O 1
ATOM 747 N N . TYR A 1 95 ? -14.440 16.618 30.365 1.00 97.75 95 TYR A N 1
ATOM 748 C CA . TYR A 1 95 ? -13.812 17.847 29.886 1.00 97.75 95 TYR A CA 1
ATOM 749 C C . TYR A 1 95 ? -13.178 17.662 28.503 1.00 97.75 95 TYR A C 1
ATOM 751 O O . TYR A 1 95 ? -13.463 18.428 27.587 1.00 97.75 95 TYR A O 1
ATOM 759 N N . VAL A 1 96 ? -12.369 16.612 28.314 1.00 96.31 96 VAL A N 1
ATOM 760 C CA . VAL A 1 96 ? -11.702 16.348 27.026 1.00 96.31 96 VAL A CA 1
ATOM 761 C C . VAL A 1 96 ? -12.720 16.059 25.918 1.00 96.31 96 VAL A C 1
ATOM 763 O O . VAL A 1 96 ? -12.584 16.578 24.810 1.00 96.31 96 VAL A O 1
ATOM 766 N N . ARG A 1 97 ? -13.758 15.260 26.198 1.00 96.81 97 ARG A N 1
ATOM 767 C CA . ARG A 1 97 ? -14.823 14.956 25.226 1.00 96.81 97 ARG A CA 1
ATOM 768 C C . ARG A 1 97 ? -15.609 16.204 24.817 1.00 96.81 97 ARG A C 1
ATOM 770 O O . ARG A 1 97 ? -15.871 16.389 23.627 1.00 96.81 97 ARG A O 1
ATOM 777 N N . ASN A 1 98 ? -15.947 17.061 25.778 1.00 97.62 98 ASN A N 1
ATOM 778 C CA . ASN A 1 98 ? -16.660 18.312 25.525 1.00 97.62 98 ASN A CA 1
ATOM 779 C C . ASN A 1 98 ? -15.796 19.282 24.716 1.00 97.62 98 ASN A C 1
ATOM 781 O O . ASN A 1 98 ? -16.237 19.744 23.669 1.00 97.62 98 ASN A O 1
ATOM 785 N N . HIS A 1 99 ? -14.535 19.480 25.117 1.00 97.06 99 HIS A N 1
ATOM 786 C CA . HIS A 1 99 ? -13.585 20.332 24.393 1.00 97.06 99 HIS A CA 1
ATOM 787 C C . HIS A 1 99 ? -13.435 19.901 22.930 1.00 97.06 99 HIS A C 1
ATOM 789 O O . HIS A 1 99 ? -13.515 20.719 22.019 1.00 97.06 99 HIS A O 1
ATOM 795 N N . LEU A 1 100 ? -13.268 18.599 22.673 1.00 95.75 100 LEU A N 1
ATOM 796 C CA . LEU A 1 100 ? -13.194 18.076 21.306 1.00 95.75 100 LEU A CA 1
ATOM 797 C C . LEU A 1 100 ? -14.491 18.295 20.524 1.00 95.75 100 LEU A C 1
ATOM 799 O O . LEU A 1 100 ? -14.442 18.577 19.323 1.00 95.75 100 LEU A O 1
ATOM 803 N N . THR A 1 101 ? -15.640 18.163 21.185 1.00 94.00 101 THR A N 1
ATOM 804 C CA . THR A 1 101 ? -16.946 18.388 20.557 1.00 94.00 101 THR A CA 1
ATOM 805 C C . THR A 1 101 ? -17.093 19.841 20.125 1.00 94.00 101 THR A C 1
ATOM 807 O O . THR A 1 101 ? -17.393 20.111 18.964 1.00 94.00 101 THR A O 1
ATOM 810 N N . GLU A 1 102 ? -16.780 20.773 21.019 1.00 96.50 102 GLU A N 1
ATOM 811 C CA . GLU A 1 102 ? -16.812 22.212 20.759 1.00 96.50 102 GLU A CA 1
ATOM 812 C C . GLU A 1 102 ? -15.808 22.617 19.675 1.00 96.50 102 GLU A C 1
ATOM 814 O O . GLU A 1 102 ? -16.169 23.307 18.722 1.00 96.50 102 GLU A O 1
ATOM 819 N N . LYS A 1 103 ? -14.563 22.131 19.761 1.00 94.38 103 LYS A N 1
ATOM 820 C CA . LYS A 1 103 ? -13.495 22.496 18.821 1.00 94.38 103 LYS A CA 1
ATOM 821 C C . LYS A 1 103 ? -13.764 22.032 17.391 1.00 94.38 103 LYS A C 1
ATOM 823 O O . LYS A 1 103 ? -13.337 22.683 16.440 1.00 94.38 103 LYS A O 1
ATOM 828 N N . THR A 1 104 ? -14.407 20.878 17.224 1.00 90.31 104 THR A N 1
ATOM 829 C CA . THR A 1 104 ? -14.541 20.226 15.910 1.00 90.31 104 THR A CA 1
ATOM 830 C C . THR A 1 104 ? -15.952 20.256 15.330 1.00 90.31 104 THR A C 1
ATOM 832 O O . THR A 1 104 ? -16.120 19.940 14.152 1.00 90.31 104 THR A O 1
ATOM 835 N N . GLY A 1 105 ? -16.966 20.556 16.145 1.00 89.00 105 GLY A N 1
ATOM 836 C CA . GLY A 1 105 ? -18.378 20.430 15.781 1.00 89.00 105 GLY A CA 1
ATOM 837 C C . GLY A 1 105 ? -18.881 18.985 15.633 1.00 89.00 105 GLY A C 1
ATOM 838 O O . GLY A 1 105 ? -20.008 18.786 15.181 1.00 89.00 105 GLY A O 1
ATOM 839 N N . LYS A 1 106 ? -18.076 17.967 15.976 1.00 84.94 106 LYS A N 1
ATOM 840 C CA . LYS A 1 106 ? -18.458 16.541 15.938 1.00 84.94 106 LYS A CA 1
ATOM 841 C C . LYS A 1 106 ? -18.783 16.036 17.342 1.00 84.94 106 LYS A C 1
ATOM 843 O O . LYS A 1 106 ? -18.089 16.387 18.282 1.00 84.94 106 LYS A O 1
ATOM 848 N N . ASP A 1 107 ? -19.775 15.160 17.484 1.00 84.81 107 ASP A N 1
ATOM 849 C CA . ASP A 1 107 ? -20.115 14.568 18.786 1.00 84.81 107 ASP A CA 1
ATOM 850 C C . ASP A 1 107 ? -19.030 13.586 19.267 1.00 84.81 107 ASP A C 1
ATOM 852 O O . ASP A 1 107 ? -18.866 12.497 18.712 1.00 84.81 107 ASP A O 1
ATOM 856 N N . TYR A 1 108 ? -18.315 13.964 20.330 1.00 91.25 108 TYR A N 1
ATOM 857 C CA . TYR A 1 108 ? -17.328 13.127 21.016 1.00 91.25 108 TYR A CA 1
ATOM 858 C C . TYR A 1 108 ? -17.769 12.693 22.420 1.00 91.25 108 TYR A C 1
ATOM 860 O O . TYR A 1 108 ? -16.959 12.152 23.176 1.00 91.25 108 TYR A O 1
ATOM 868 N N . SER A 1 109 ? -19.051 12.836 22.773 1.00 88.44 109 SER A N 1
ATOM 869 C CA . SER A 1 109 ? -19.597 12.427 24.081 1.00 88.44 109 SER A CA 1
ATOM 870 C C . SER A 1 109 ? -19.346 10.949 24.423 1.00 88.44 109 SER A C 1
ATOM 872 O O . SER A 1 109 ? -19.276 10.578 25.596 1.00 88.44 109 SER A O 1
ATOM 874 N N . LYS A 1 110 ? -19.149 10.109 23.398 1.00 87.75 110 LYS A N 1
ATOM 875 C CA . LYS A 1 110 ? -18.846 8.673 23.499 1.00 87.75 110 LYS A CA 1
ATOM 876 C C . LYS A 1 110 ? -17.453 8.299 22.990 1.00 87.75 110 LYS A C 1
ATOM 878 O O . LYS A 1 110 ? -17.213 7.128 22.705 1.00 87.75 110 LYS A O 1
ATOM 883 N N . LEU A 1 111 ? -16.533 9.261 22.857 1.00 91.75 111 LEU A N 1
ATOM 884 C CA . LEU A 1 111 ? -15.173 8.985 22.387 1.00 91.75 111 LEU A CA 1
ATOM 885 C C . LEU A 1 111 ? -14.528 7.881 23.248 1.00 91.75 111 LEU A C 1
ATOM 887 O O . LEU A 1 111 ? -14.458 8.049 24.473 1.00 91.75 111 LEU A O 1
ATOM 891 N N . PRO A 1 112 ? -14.043 6.782 22.642 1.00 93.06 112 PRO A N 1
ATOM 892 C CA . PRO A 1 112 ? -13.387 5.706 23.367 1.00 93.06 112 PRO A CA 1
ATOM 893 C C . PRO A 1 112 ? -12.236 6.202 24.245 1.00 93.06 112 PRO A C 1
ATOM 895 O O . PRO A 1 112 ? -11.344 6.911 23.783 1.00 93.06 112 PRO A O 1
ATOM 898 N N . PHE A 1 113 ? -12.254 5.809 25.514 1.00 94.88 113 PHE A N 1
ATOM 899 C CA . PHE A 1 113 ? -11.248 6.138 26.513 1.00 94.88 113 PHE A CA 1
ATOM 900 C C . PHE A 1 113 ? -10.494 4.869 26.902 1.00 94.88 113 PHE A C 1
ATOM 902 O O . PHE A 1 113 ? -11.057 3.987 27.541 1.00 94.88 113 PHE A O 1
ATOM 909 N N . VAL A 1 114 ? -9.232 4.737 26.503 1.00 95.56 114 VAL A N 1
ATOM 910 C CA . VAL A 1 114 ? -8.411 3.562 26.829 1.00 95.56 114 VAL A CA 1
ATOM 911 C C . VAL A 1 114 ? -7.392 3.954 27.879 1.00 95.56 114 VAL A C 1
ATOM 913 O O . VAL A 1 114 ? -6.596 4.868 27.664 1.00 95.56 114 VAL A O 1
ATOM 916 N N . PHE A 1 115 ? -7.390 3.248 29.003 1.00 95.19 115 PHE A N 1
ATOM 917 C CA . PHE A 1 115 ? -6.558 3.620 30.136 1.00 95.19 115 PHE A CA 1
ATOM 918 C C . PHE A 1 115 ? -6.007 2.419 30.889 1.00 95.19 115 PHE A C 1
ATOM 920 O O . PHE A 1 115 ? -6.584 1.342 30.829 1.00 95.19 115 PHE A O 1
ATOM 927 N N . GLY A 1 116 ? -4.857 2.572 31.547 1.00 94.38 116 GLY A N 1
ATOM 928 C CA . GLY A 1 116 ? -4.201 1.483 32.281 1.00 94.38 116 GLY A CA 1
ATOM 929 C C . GLY A 1 116 ? -4.138 1.731 33.784 1.00 94.38 116 GLY A C 1
ATOM 930 O O . GLY A 1 116 ? -3.808 2.851 34.180 1.00 94.38 116 GLY A O 1
ATOM 931 N N . SER A 1 117 ? -4.379 0.690 34.592 1.00 94.50 117 SER A N 1
ATOM 932 C CA . SER A 1 117 ? -4.107 0.714 36.039 1.00 94.50 117 SER A CA 1
ATOM 933 C C . SER A 1 117 ? -2.600 0.710 36.328 1.00 94.50 117 SER A C 1
ATOM 935 O O . SER A 1 117 ? -1.779 0.736 35.407 1.00 94.50 117 SER A O 1
ATOM 937 N N . ILE A 1 118 ? -2.216 0.694 37.606 1.00 93.06 118 ILE A N 1
ATOM 938 C CA . ILE A 1 118 ? -0.822 0.555 38.052 1.00 93.06 118 ILE A CA 1
ATOM 939 C C . ILE A 1 118 ? -0.617 -0.798 38.758 1.00 93.06 118 ILE A C 1
ATOM 941 O O . ILE A 1 118 ? -1.596 -1.384 39.225 1.00 93.06 118 ILE A O 1
ATOM 945 N N . PRO A 1 119 ? 0.624 -1.307 38.869 1.00 95.12 119 PRO A N 1
ATOM 946 C CA . PRO A 1 119 ? 0.885 -2.562 39.565 1.00 95.12 119 PRO A CA 1
ATOM 947 C C . PRO A 1 119 ? 0.565 -2.486 41.054 1.00 95.12 119 PRO A C 1
ATOM 949 O O . PRO A 1 119 ? 0.841 -1.471 41.693 1.00 95.12 119 PRO A O 1
ATOM 952 N N . GLU A 1 120 ? 0.099 -3.591 41.634 1.00 95.31 120 GLU A N 1
ATOM 953 C CA . GLU A 1 120 ? -0.141 -3.702 43.085 1.00 95.31 120 GLU A CA 1
ATOM 954 C C . GLU A 1 120 ? 1.158 -3.558 43.894 1.00 95.31 120 GLU A C 1
ATOM 956 O O . GLU A 1 120 ? 1.157 -3.123 45.042 1.00 95.31 120 GLU A O 1
ATOM 961 N N . SER A 1 121 ? 2.298 -3.873 43.270 1.00 94.69 121 SER A N 1
ATOM 962 C CA . SER A 1 121 ? 3.635 -3.716 43.853 1.00 94.69 121 SER A CA 1
ATOM 963 C C . SER A 1 121 ? 4.135 -2.262 43.902 1.00 94.69 121 SER A C 1
ATOM 965 O O . SER A 1 121 ? 5.185 -1.991 44.507 1.00 94.69 121 SER A O 1
ATOM 967 N N . ASN A 1 122 ? 3.410 -1.322 43.281 1.00 95.38 122 ASN A N 1
ATOM 968 C CA . ASN A 1 122 ? 3.762 0.095 43.262 1.00 95.38 122 ASN A CA 1
ATOM 969 C C . ASN A 1 122 ? 3.708 0.683 44.677 1.00 95.38 122 ASN A C 1
ATOM 971 O O . ASN A 1 122 ? 2.759 0.462 45.426 1.00 95.38 122 ASN A O 1
ATOM 975 N N . ARG A 1 123 ? 4.723 1.468 45.056 1.00 94.44 123 ARG A N 1
ATOM 976 C CA . ARG A 1 123 ? 4.820 2.049 46.408 1.00 94.44 123 ARG A CA 1
ATOM 977 C C . ARG A 1 123 ? 3.685 3.028 46.749 1.00 94.44 123 ARG A C 1
ATOM 979 O O . ARG A 1 123 ? 3.454 3.285 47.925 1.00 94.44 123 ARG A O 1
ATOM 986 N N . HIS A 1 124 ? 3.007 3.557 45.735 1.00 92.69 124 HIS A N 1
ATOM 987 C CA . HIS A 1 124 ? 1.869 4.470 45.849 1.00 92.69 124 HIS A CA 1
ATOM 988 C C . HIS A 1 124 ? 0.536 3.798 45.483 1.00 92.69 124 HIS A C 1
ATOM 990 O O . HIS A 1 124 ? -0.469 4.478 45.293 1.00 92.69 124 HIS A O 1
ATOM 996 N N . TYR A 1 125 ? 0.506 2.467 45.357 1.00 95.12 125 TYR A N 1
ATOM 997 C CA . TYR A 1 125 ? -0.728 1.746 45.067 1.00 95.12 125 TYR A CA 1
ATOM 998 C C . TYR A 1 125 ? -1.787 1.994 46.151 1.00 95.12 125 TYR A C 1
ATOM 1000 O O . TYR A 1 125 ? -1.503 1.935 47.353 1.00 95.12 125 TYR A O 1
ATOM 1008 N N . LYS A 1 126 ? -3.021 2.249 45.706 1.00 96.06 126 LYS A N 1
ATOM 1009 C CA . LYS A 1 126 ? -4.213 2.361 46.548 1.00 96.06 126 LYS A CA 1
ATOM 1010 C C . LYS A 1 126 ? -5.340 1.519 45.949 1.00 96.06 126 LYS A C 1
ATOM 1012 O O . LYS A 1 126 ? -5.728 1.795 44.808 1.00 96.06 126 LYS A O 1
ATOM 1017 N N . PRO A 1 127 ? -5.889 0.536 46.688 1.00 94.88 127 PRO A N 1
ATOM 1018 C CA . PRO A 1 127 ? -7.020 -0.266 46.223 1.00 94.88 127 PRO A CA 1
ATOM 1019 C C . PRO A 1 127 ? -8.220 0.581 45.790 1.00 94.88 127 PRO A C 1
ATOM 1021 O O . PRO A 1 127 ? -8.920 0.232 44.846 1.00 94.88 127 PRO A O 1
ATOM 1024 N N . GLU A 1 128 ? -8.445 1.722 46.441 1.00 96.50 128 GLU A N 1
ATOM 1025 C CA . GLU A 1 128 ? -9.560 2.621 46.151 1.00 96.50 128 GLU A CA 1
ATOM 1026 C C . GLU A 1 128 ? -9.423 3.295 44.776 1.00 96.50 128 GLU A C 1
ATOM 1028 O O . GLU A 1 128 ? -10.427 3.494 44.093 1.00 96.50 128 GLU A O 1
ATOM 1033 N N . ILE A 1 129 ? -8.194 3.592 44.328 1.00 95.62 129 ILE A N 1
ATOM 1034 C CA . ILE A 1 129 ? -7.930 4.138 42.983 1.00 95.62 129 ILE A CA 1
ATOM 1035 C C . ILE A 1 129 ? -8.184 3.070 41.920 1.00 95.62 129 ILE A C 1
ATOM 1037 O O . ILE A 1 129 ? -8.835 3.336 40.910 1.00 95.62 129 ILE A O 1
ATOM 1041 N N . ASP A 1 130 ? -7.715 1.845 42.153 1.00 93.56 130 ASP A N 1
ATOM 1042 C CA . ASP A 1 130 ? -7.958 0.724 41.244 1.00 93.56 130 ASP A CA 1
ATOM 1043 C C . ASP A 1 130 ? -9.460 0.385 41.154 1.00 93.56 130 ASP A C 1
ATOM 1045 O O . ASP A 1 130 ? -10.009 0.220 40.060 1.00 93.56 130 ASP A O 1
ATOM 1049 N N . ALA A 1 131 ? -10.167 0.396 42.288 1.00 93.94 131 ALA A N 1
ATOM 1050 C CA . ALA A 1 131 ? -11.619 0.250 42.337 1.00 93.94 131 ALA A CA 1
ATOM 1051 C C . ALA A 1 131 ? -12.342 1.387 41.595 1.00 93.94 131 ALA A C 1
ATOM 1053 O O . ALA A 1 131 ? -13.291 1.126 40.854 1.00 93.94 131 ALA A O 1
ATOM 1054 N N . ALA A 1 132 ? -11.881 2.635 41.731 1.00 96.81 132 ALA A N 1
ATOM 1055 C CA . ALA A 1 132 ? -12.410 3.780 40.993 1.00 96.81 132 ALA A CA 1
ATOM 1056 C C . ALA A 1 132 ? -12.242 3.622 39.472 1.00 96.81 132 ALA A C 1
ATOM 1058 O O . ALA A 1 132 ? -13.190 3.856 38.721 1.00 96.81 132 ALA A O 1
ATOM 1059 N N . MET A 1 133 ? -11.072 3.171 39.009 1.00 95.62 133 MET A N 1
ATOM 1060 C CA . MET A 1 133 ? -10.819 2.885 37.593 1.00 95.62 133 MET A CA 1
ATOM 1061 C C . MET A 1 133 ? -11.732 1.776 37.057 1.00 95.62 133 MET A C 1
ATOM 1063 O O . MET A 1 133 ? -12.343 1.935 35.998 1.00 95.62 133 MET A O 1
ATOM 1067 N N . LYS A 1 134 ? -11.874 0.670 37.799 1.00 91.69 134 LYS A N 1
ATOM 1068 C CA . LYS A 1 134 ? -12.790 -0.428 37.445 1.00 91.69 134 LYS A CA 1
ATOM 1069 C C . LYS A 1 134 ? -14.239 0.050 37.397 1.00 91.69 134 LYS A C 1
ATOM 1071 O O . LYS A 1 134 ? -14.967 -0.300 36.474 1.00 91.69 134 LYS A O 1
ATOM 1076 N N . ARG A 1 135 ? -14.648 0.898 38.346 1.00 94.94 135 ARG A N 1
ATOM 1077 C CA . ARG A 1 135 ? -15.980 1.511 38.367 1.00 94.94 135 ARG A CA 1
ATOM 1078 C C . ARG A 1 135 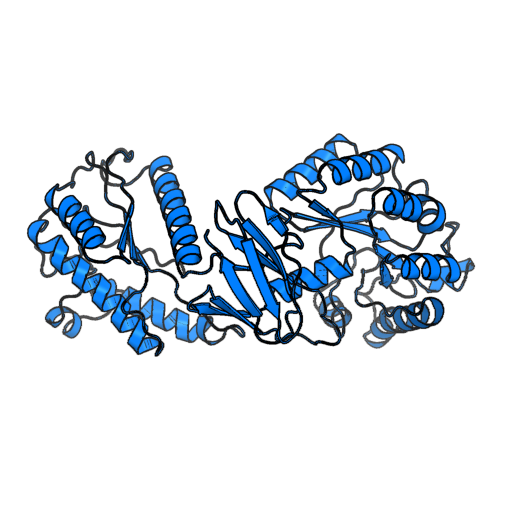? -16.236 2.361 37.121 1.00 94.94 135 ARG A C 1
ATOM 1080 O O . ARG A 1 135 ? -17.287 2.204 36.513 1.00 94.94 135 ARG A O 1
ATOM 1087 N N . ILE A 1 136 ? -15.282 3.196 36.702 1.00 94.69 136 ILE A N 1
ATOM 1088 C CA . ILE A 1 136 ? -15.397 3.987 35.462 1.00 94.69 136 ILE A CA 1
ATOM 1089 C C . ILE A 1 136 ? -15.583 3.075 34.244 1.00 94.69 136 ILE A C 1
ATOM 1091 O O . ILE A 1 136 ? -16.496 3.306 33.458 1.00 94.69 136 ILE A O 1
ATOM 1095 N N . ALA A 1 137 ? -14.770 2.023 34.109 1.00 88.19 137 ALA A N 1
ATOM 1096 C CA . ALA A 1 137 ? -14.886 1.072 32.999 1.00 88.19 137 ALA A CA 1
ATOM 1097 C C . ALA A 1 137 ? -16.207 0.279 33.008 1.00 88.19 137 ALA A C 1
ATOM 1099 O O . ALA A 1 137 ? -16.695 -0.123 31.956 1.00 88.19 137 ALA A O 1
ATOM 1100 N N . ASN A 1 138 ? -16.795 0.055 34.187 1.00 78.31 138 ASN A N 1
ATOM 1101 C CA . ASN A 1 138 ? -18.093 -0.607 34.314 1.00 78.31 138 ASN A CA 1
ATOM 1102 C C . ASN A 1 138 ? -19.270 0.323 33.976 1.00 78.31 138 ASN A C 1
ATOM 1104 O O . ASN A 1 138 ? -20.281 -0.142 33.456 1.00 78.31 138 ASN A O 1
ATOM 1108 N N . GLU A 1 139 ? -19.168 1.614 34.300 1.00 84.88 139 GLU A N 1
ATOM 1109 C CA . GLU A 1 139 ? -20.250 2.590 34.110 1.00 84.88 139 GLU A CA 1
ATOM 1110 C C . GLU A 1 139 ? -20.239 3.257 32.724 1.00 84.88 139 GLU A C 1
ATOM 1112 O O . GLU A 1 139 ? -21.307 3.570 32.196 1.00 84.88 139 GLU A O 1
ATOM 1117 N N . ASP A 1 140 ? -19.066 3.479 32.121 1.00 83.19 140 ASP A N 1
ATOM 1118 C CA . ASP A 1 140 ? -18.935 4.001 30.757 1.00 83.19 140 ASP A CA 1
ATOM 1119 C C . ASP A 1 140 ? -18.570 2.862 29.789 1.00 83.19 140 ASP A C 1
ATOM 1121 O O . ASP A 1 140 ? -17.426 2.403 29.787 1.00 83.19 140 ASP A O 1
ATOM 1125 N N . PRO A 1 141 ? -19.488 2.428 28.901 1.00 77.06 141 PRO A N 1
ATOM 1126 C CA . PRO A 1 141 ? -19.223 1.339 27.959 1.00 77.06 141 PRO A CA 1
ATOM 1127 C C . PRO A 1 141 ? -18.137 1.668 26.922 1.00 77.06 141 PRO A C 1
ATOM 1129 O O . PRO A 1 141 ? -17.702 0.781 26.188 1.00 77.06 141 PRO A O 1
ATOM 1132 N N . ASN A 1 142 ? -17.702 2.929 26.834 1.00 84.19 142 ASN A N 1
ATOM 1133 C CA . ASN A 1 142 ? -16.606 3.368 25.975 1.00 84.19 142 ASN A CA 1
ATOM 1134 C C . ASN A 1 142 ? -15.295 3.561 26.752 1.00 84.19 142 ASN A C 1
ATOM 1136 O O . ASN A 1 142 ? -14.329 4.056 26.172 1.00 84.19 142 ASN A O 1
ATOM 1140 N N . ALA A 1 143 ? -15.238 3.189 28.033 1.00 90.25 143 ALA A N 1
ATOM 1141 C CA . ALA A 1 143 ? -14.036 3.232 28.852 1.00 90.25 143 ALA A CA 1
ATOM 1142 C C . ALA A 1 143 ? -13.420 1.828 28.988 1.00 90.25 143 ALA A C 1
ATOM 1144 O O . ALA A 1 143 ? -14.012 0.901 29.532 1.00 90.25 143 ALA A O 1
ATOM 1145 N N . TYR A 1 144 ? -12.194 1.666 28.498 1.00 91.12 144 TYR A N 1
ATOM 1146 C CA . TYR A 1 144 ? -11.498 0.389 28.392 1.00 91.12 144 TYR A CA 1
ATOM 1147 C C . TYR A 1 144 ? -10.281 0.371 29.316 1.00 91.12 144 TYR A C 1
ATOM 1149 O O . TYR A 1 144 ? -9.218 0.891 28.966 1.00 91.12 144 TYR A O 1
ATOM 1157 N N . LEU A 1 145 ? -10.438 -0.260 30.480 1.00 94.12 145 LEU A N 1
ATOM 1158 C CA . LEU A 1 145 ? -9.354 -0.449 31.440 1.00 94.12 145 LEU A CA 1
ATOM 1159 C C . LEU A 1 145 ? -8.431 -1.602 31.018 1.00 94.12 145 LEU A C 1
ATOM 1161 O O . LEU A 1 145 ? -8.869 -2.726 30.765 1.00 94.12 145 LEU A O 1
ATOM 1165 N N . ILE A 1 146 ? -7.133 -1.328 30.982 1.00 95.44 146 ILE A N 1
ATOM 1166 C CA . ILE A 1 146 ? -6.063 -2.306 30.833 1.00 95.44 146 ILE A CA 1
ATOM 1167 C C . ILE A 1 146 ? -5.515 -2.603 32.221 1.00 95.44 146 ILE A C 1
ATOM 1169 O O . ILE A 1 146 ? -4.953 -1.732 32.883 1.00 95.44 146 ILE A O 1
ATOM 1173 N N . ASP A 1 147 ? -5.668 -3.854 32.637 1.00 91.88 147 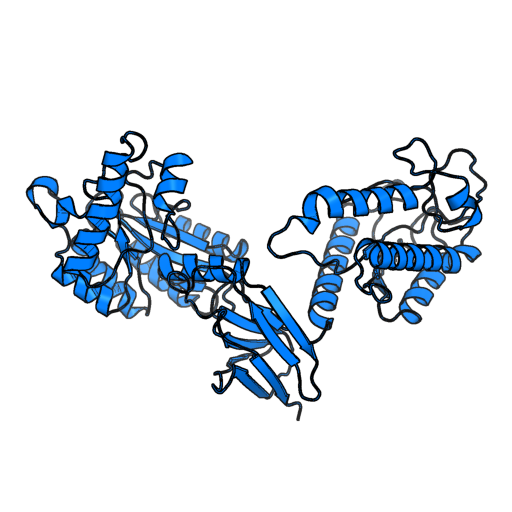ASP A N 1
ATOM 1174 C CA . ASP A 1 147 ? -5.145 -4.330 33.908 1.00 91.88 147 ASP A CA 1
ATOM 1175 C C . ASP A 1 147 ? -3.615 -4.466 33.864 1.00 91.88 147 ASP A C 1
ATOM 1177 O O . ASP A 1 147 ? -3.057 -5.220 33.053 1.00 91.88 147 ASP A O 1
ATOM 1181 N N . MET A 1 148 ? -2.962 -3.719 34.751 1.00 95.75 148 MET A N 1
ATOM 1182 C CA . MET A 1 148 ? -1.518 -3.693 34.959 1.00 95.75 148 MET A CA 1
ATOM 1183 C C . MET A 1 148 ? -1.104 -4.200 36.350 1.00 95.75 148 MET A C 1
ATOM 1185 O O . MET A 1 148 ? 0.077 -4.110 36.684 1.00 95.75 148 MET A O 1
ATOM 1189 N N . SER A 1 149 ? -2.032 -4.738 37.151 1.00 93.38 149 SER A N 1
ATOM 1190 C CA . SER A 1 149 ? -1.818 -5.161 38.550 1.00 93.38 149 SER A CA 1
ATOM 1191 C C . SER A 1 149 ? -0.580 -6.046 38.739 1.00 93.38 149 SER A C 1
ATOM 1193 O O . SER A 1 149 ? 0.221 -5.820 39.646 1.00 93.38 149 SER A O 1
ATOM 1195 N N . ALA A 1 150 ? -0.381 -6.999 37.825 1.00 93.38 150 ALA A N 1
ATOM 1196 C CA . ALA A 1 150 ? 0.707 -7.976 37.847 1.00 93.38 150 ALA A CA 1
ATOM 1197 C C . ALA A 1 150 ? 1.991 -7.541 37.107 1.00 93.38 150 ALA A C 1
ATOM 1199 O O . ALA A 1 150 ? 2.873 -8.368 36.879 1.00 93.38 150 ALA A O 1
ATOM 1200 N N . GLN A 1 151 ? 2.089 -6.288 36.652 1.00 95.38 151 GLN A N 1
ATOM 1201 C CA . GLN A 1 151 ? 3.216 -5.841 35.828 1.00 95.38 151 GLN A CA 1
ATOM 1202 C C . GLN A 1 151 ? 4.427 -5.412 36.668 1.00 95.38 151 GLN A C 1
ATOM 1204 O O . GLN A 1 151 ? 4.315 -4.952 37.801 1.00 95.38 151 GLN A O 1
ATOM 1209 N N . GLU A 1 152 ? 5.618 -5.575 36.097 1.00 95.81 152 GLU A N 1
ATOM 1210 C CA . GLU A 1 152 ? 6.894 -5.303 36.758 1.00 95.81 152 GLU A CA 1
ATOM 1211 C C . GLU A 1 152 ? 7.222 -3.798 36.786 1.00 95.81 152 GLU A C 1
ATOM 1213 O O . GLU A 1 152 ? 6.927 -3.048 35.847 1.00 95.81 152 GLU A O 1
ATOM 1218 N N . LEU A 1 153 ? 7.900 -3.364 37.846 1.00 95.12 153 LEU A N 1
ATOM 1219 C CA . LEU A 1 153 ? 8.368 -1.990 38.034 1.00 95.12 153 LEU A CA 1
ATOM 1220 C C . LEU A 1 153 ? 9.898 -1.916 37.984 1.00 95.12 153 LEU A C 1
ATOM 1222 O O . LEU A 1 153 ? 10.604 -2.914 38.134 1.00 95.12 153 LEU A O 1
ATOM 1226 N N . GLN A 1 154 ? 10.419 -0.709 37.785 1.00 95.25 154 GLN A N 1
ATOM 1227 C CA . GLN A 1 154 ? 11.827 -0.396 37.995 1.00 95.25 154 GLN A CA 1
ATOM 1228 C C . GLN A 1 154 ? 12.185 -0.447 39.488 1.00 95.25 154 GLN A C 1
ATOM 1230 O O . GLN A 1 154 ? 11.329 -0.575 40.367 1.00 95.25 154 GLN A O 1
ATOM 1235 N N . LYS A 1 155 ? 13.480 -0.289 39.791 1.00 93.75 155 LYS A N 1
ATOM 1236 C CA . LYS A 1 155 ? 13.997 -0.275 41.170 1.00 93.75 155 LYS A CA 1
ATOM 1237 C C . LYS A 1 155 ? 13.371 0.817 42.046 1.00 93.75 155 LYS A C 1
ATOM 1239 O O . LYS A 1 155 ? 13.343 0.667 43.262 1.00 93.75 155 LYS A O 1
ATOM 1244 N N . ASP A 1 156 ? 12.853 1.890 41.449 1.00 93.00 156 ASP A N 1
ATOM 1245 C CA . ASP A 1 156 ? 12.167 2.975 42.162 1.00 93.00 156 ASP A CA 1
ATOM 1246 C C . ASP A 1 156 ? 10.753 2.617 42.656 1.00 93.00 156 ASP A C 1
ATOM 1248 O O . ASP A 1 156 ? 10.127 3.419 43.360 1.00 93.00 156 ASP A O 1
ATOM 1252 N N . ARG A 1 157 ? 10.253 1.423 42.297 1.00 93.06 157 ARG A N 1
ATOM 1253 C CA . ARG A 1 157 ? 8.927 0.897 42.651 1.00 93.06 157 ARG A CA 1
ATOM 1254 C C . ARG A 1 157 ? 7.774 1.825 42.259 1.00 93.06 157 ARG A C 1
ATOM 1256 O O . ARG A 1 157 ? 6.737 1.822 42.920 1.00 93.06 157 ARG A O 1
ATOM 1263 N N . THR A 1 158 ? 7.965 2.623 41.211 1.00 89.31 158 THR A N 1
ATOM 1264 C CA . THR A 1 158 ? 6.982 3.605 40.734 1.00 89.31 158 THR A CA 1
ATOM 1265 C C . THR A 1 158 ? 6.783 3.502 39.227 1.00 89.31 158 THR A C 1
ATOM 1267 O O . THR A 1 158 ? 5.646 3.416 38.772 1.00 89.31 158 THR A O 1
ATOM 1270 N N . HIS A 1 159 ? 7.867 3.461 38.450 1.00 90.38 159 HIS A N 1
ATOM 1271 C CA . HIS A 1 159 ? 7.786 3.455 36.991 1.00 90.38 159 HIS A CA 1
ATOM 1272 C C . HIS A 1 159 ? 7.859 2.039 36.422 1.00 90.38 159 HIS A C 1
ATOM 1274 O O . HIS A 1 159 ? 8.542 1.169 36.963 1.00 90.38 159 HIS A O 1
ATOM 1280 N N . PHE A 1 160 ? 7.198 1.806 35.288 1.00 92.56 160 PHE A N 1
ATOM 1281 C CA . PHE A 1 160 ? 7.326 0.554 34.545 1.00 92.56 160 PHE A CA 1
ATOM 1282 C C . PHE A 1 160 ? 8.752 0.312 34.064 1.00 92.56 160 PHE A C 1
ATOM 1284 O O . PHE A 1 160 ? 9.448 1.239 33.641 1.00 92.56 160 PHE A O 1
ATOM 1291 N N . ASN A 1 161 ? 9.164 -0.955 34.071 1.00 93.75 161 ASN A N 1
ATOM 1292 C CA . ASN A 1 161 ? 10.314 -1.378 33.283 1.00 93.75 161 ASN A CA 1
ATOM 1293 C C . ASN A 1 161 ? 9.938 -1.505 31.791 1.00 93.75 161 ASN A C 1
ATOM 1295 O O . ASN A 1 161 ? 8.782 -1.327 31.399 1.00 93.75 161 ASN A O 1
ATOM 1299 N N . GLU A 1 162 ? 10.921 -1.828 30.951 1.00 94.38 162 GLU A N 1
ATOM 1300 C CA . GLU A 1 162 ? 10.728 -1.976 29.504 1.00 94.38 162 GLU A CA 1
ATOM 1301 C C . GLU A 1 162 ? 9.642 -3.006 29.149 1.00 94.38 162 GLU A C 1
ATOM 1303 O O . GLU A 1 162 ? 8.778 -2.725 28.317 1.00 94.38 162 GLU A O 1
ATOM 1308 N N . LYS A 1 163 ? 9.630 -4.168 29.819 1.00 94.38 163 LYS A N 1
ATOM 1309 C CA . LYS A 1 163 ? 8.669 -5.248 29.549 1.00 94.38 163 LYS A CA 1
ATOM 1310 C C . LYS A 1 163 ? 7.235 -4.814 29.836 1.00 94.38 163 LYS A C 1
ATOM 1312 O O . LYS A 1 163 ? 6.345 -5.055 29.024 1.00 94.38 163 LYS A O 1
ATOM 1317 N N . SER A 1 164 ? 7.014 -4.145 30.963 1.00 94.81 164 SER A N 1
ATOM 1318 C CA . SER A 1 164 ? 5.698 -3.643 31.364 1.00 94.81 164 SER A CA 1
ATOM 1319 C C . SER A 1 164 ? 5.213 -2.509 30.463 1.00 94.81 164 SER A C 1
ATOM 1321 O O . SER A 1 164 ? 4.037 -2.471 30.096 1.00 94.81 164 SER A O 1
ATOM 1323 N N . ALA A 1 165 ? 6.113 -1.614 30.040 1.00 92.62 165 ALA A N 1
ATOM 1324 C CA . ALA A 1 165 ? 5.792 -0.569 29.069 1.00 92.62 165 ALA A CA 1
ATOM 1325 C C . ALA A 1 165 ? 5.413 -1.165 27.699 1.00 92.62 165 ALA A C 1
ATOM 1327 O O . ALA A 1 165 ? 4.425 -0.747 27.088 1.00 92.62 165 ALA A O 1
ATOM 1328 N N . GLU A 1 166 ? 6.145 -2.184 27.234 1.00 93.62 166 GLU A N 1
ATOM 1329 C CA . GLU A 1 166 ? 5.820 -2.907 26.002 1.00 93.62 166 GLU A CA 1
ATOM 1330 C C . GLU A 1 166 ? 4.488 -3.668 26.127 1.00 93.62 166 GLU A C 1
ATOM 1332 O O . GLU A 1 166 ? 3.670 -3.653 25.202 1.00 93.62 166 GLU A O 1
ATOM 1337 N N . TYR A 1 167 ? 4.229 -4.297 27.277 1.00 93.12 167 TYR A N 1
ATOM 1338 C CA . TYR A 1 167 ? 2.966 -4.974 27.566 1.00 93.12 167 TYR A CA 1
ATOM 1339 C C . TYR A 1 167 ? 1.780 -4.009 27.491 1.00 93.12 167 TYR A C 1
ATOM 1341 O O . TYR A 1 167 ? 0.814 -4.297 26.773 1.00 93.12 167 TYR A O 1
ATOM 1349 N N . LEU A 1 168 ? 1.869 -2.847 28.154 1.00 94.06 168 LEU A N 1
ATOM 1350 C CA . LEU A 1 168 ? 0.844 -1.805 28.073 1.00 94.06 168 LEU A CA 1
ATOM 1351 C C . LEU A 1 168 ? 0.622 -1.387 26.619 1.00 94.06 168 LEU A C 1
ATOM 1353 O O . LEU A 1 168 ? -0.513 -1.403 26.149 1.00 94.06 168 LEU A O 1
ATOM 1357 N N . GLY A 1 169 ? 1.696 -1.108 25.874 1.00 92.00 169 GLY A N 1
ATOM 1358 C CA . GLY A 1 169 ? 1.620 -0.748 24.456 1.00 92.00 169 GLY A CA 1
ATOM 1359 C C . GLY A 1 169 ? 0.913 -1.808 23.602 1.00 92.00 169 GLY A C 1
ATOM 1360 O O . GLY A 1 169 ? 0.006 -1.483 22.832 1.00 92.00 169 GLY A O 1
ATOM 1361 N N . LYS A 1 170 ? 1.249 -3.093 23.779 1.00 88.81 170 LYS A N 1
ATOM 1362 C CA . LYS A 1 170 ? 0.597 -4.221 23.085 1.00 88.81 170 LYS A CA 1
ATOM 1363 C C . LYS A 1 170 ? -0.888 -4.332 23.435 1.00 88.81 170 LYS A C 1
ATOM 1365 O O . LYS A 1 170 ? -1.693 -4.682 22.569 1.00 88.81 170 LYS A O 1
ATOM 1370 N N . LYS A 1 171 ? -1.266 -4.075 24.689 1.00 91.88 171 LYS A N 1
ATOM 1371 C CA . LYS A 1 171 ? -2.666 -4.122 25.136 1.00 91.88 171 LYS A CA 1
ATOM 1372 C C . LYS A 1 171 ? -3.460 -2.928 24.626 1.00 91.88 171 LYS A C 1
ATOM 1374 O O . LYS A 1 171 ? -4.528 -3.153 24.068 1.00 91.88 171 LYS A O 1
ATOM 1379 N N . VAL A 1 172 ? -2.910 -1.715 24.708 1.00 92.38 172 VAL A N 1
ATOM 1380 C CA . VAL A 1 172 ? -3.496 -0.506 24.108 1.00 92.38 172 VAL A CA 1
ATOM 1381 C C . VAL A 1 172 ? -3.731 -0.731 22.622 1.00 92.38 172 VAL A C 1
ATOM 1383 O O . VAL A 1 172 ? -4.849 -0.543 22.160 1.00 92.38 172 VAL A O 1
ATOM 1386 N N . TYR A 1 173 ? -2.732 -1.229 21.888 1.00 87.44 173 TYR A N 1
ATOM 1387 C CA . TYR A 1 173 ? -2.876 -1.537 20.466 1.00 87.44 173 TYR A CA 1
ATOM 1388 C C . TYR A 1 173 ? -4.018 -2.525 20.192 1.00 87.44 173 TYR A C 1
ATOM 1390 O O . TYR A 1 173 ? -4.870 -2.255 19.353 1.00 87.44 173 TYR A O 1
ATOM 1398 N N . LYS A 1 174 ? -4.086 -3.646 20.923 1.00 77.81 174 LYS A N 1
ATOM 1399 C CA . LYS A 1 174 ? -5.173 -4.632 20.767 1.00 77.81 174 LYS A CA 1
ATOM 1400 C C . LYS A 1 174 ? -6.547 -4.052 21.100 1.00 77.81 174 LYS A C 1
ATOM 1402 O O . LYS A 1 174 ? -7.535 -4.452 20.494 1.00 77.81 174 LYS A O 1
ATOM 1407 N N . THR A 1 175 ? -6.625 -3.165 22.084 1.00 81.62 175 THR A N 1
ATOM 1408 C CA . THR A 1 175 ? -7.873 -2.500 22.464 1.00 81.62 175 THR A CA 1
ATOM 1409 C C . THR A 1 175 ? -8.291 -1.485 21.406 1.00 81.62 175 THR A C 1
ATOM 1411 O O . THR A 1 175 ? -9.448 -1.497 21.009 1.00 81.62 175 THR A O 1
ATOM 1414 N N . LEU A 1 176 ? -7.363 -0.685 20.875 1.00 84.94 176 LEU A N 1
ATOM 1415 C CA . LEU A 1 176 ? -7.629 0.232 19.765 1.00 84.94 176 LEU A CA 1
ATOM 1416 C C . LEU A 1 176 ? -8.058 -0.512 18.503 1.00 84.94 176 LEU A C 1
ATOM 1418 O O . LEU A 1 176 ? -9.049 -0.133 17.898 1.00 84.94 176 LEU A O 1
ATOM 1422 N N . ASP A 1 177 ? -7.377 -1.601 18.146 1.00 77.62 177 ASP A N 1
ATOM 1423 C CA . ASP A 1 177 ? -7.771 -2.461 17.027 1.00 77.62 177 ASP A CA 1
ATOM 1424 C C . ASP A 1 177 ? -9.215 -2.952 17.210 1.00 77.62 177 ASP A C 1
ATOM 1426 O O . ASP A 1 177 ? -10.049 -2.777 16.328 1.00 77.62 177 ASP A O 1
ATOM 1430 N N . LYS A 1 178 ? -9.566 -3.441 18.408 1.00 66.56 178 LYS A N 1
ATOM 1431 C CA . LYS A 1 178 ? -10.952 -3.800 18.738 1.00 66.56 178 LYS A CA 1
ATOM 1432 C C . LYS A 1 178 ? -11.910 -2.620 18.632 1.00 66.56 178 LYS A C 1
ATOM 1434 O O . LYS A 1 178 ? -12.963 -2.808 18.055 1.00 66.56 178 LYS A O 1
ATOM 1439 N N . ILE A 1 179 ? -11.595 -1.448 19.177 1.00 69.00 179 ILE A N 1
ATOM 1440 C CA . ILE A 1 179 ? -12.466 -0.258 19.150 1.00 69.00 179 ILE A CA 1
ATOM 1441 C C . ILE A 1 179 ? -12.734 0.183 17.709 1.00 69.00 179 ILE A C 1
ATOM 1443 O O . ILE A 1 179 ? -13.885 0.363 17.315 1.00 69.00 179 ILE A O 1
ATOM 1447 N N . LEU A 1 180 ? -11.677 0.276 16.905 1.00 64.19 180 LEU A N 1
ATOM 1448 C CA . LEU A 1 180 ? -11.756 0.618 15.488 1.00 64.19 180 LEU A CA 1
ATOM 1449 C C . LEU A 1 180 ? -12.569 -0.428 14.704 1.00 64.19 180 LEU A C 1
ATOM 1451 O O . LEU A 1 180 ? -13.307 -0.076 13.789 1.00 64.19 180 LEU A O 1
ATOM 1455 N N . ILE A 1 181 ? -12.509 -1.702 15.105 1.00 52.69 181 ILE A N 1
ATOM 1456 C CA . ILE A 1 181 ? -13.344 -2.794 14.574 1.00 52.69 181 ILE A CA 1
ATOM 1457 C C . ILE A 1 181 ? -14.802 -2.727 15.098 1.00 52.69 181 ILE A C 1
ATOM 1459 O O . ILE A 1 181 ? -15.742 -3.013 14.350 1.00 52.69 181 ILE A O 1
ATOM 1463 N N . LEU A 1 182 ? -15.009 -2.353 16.367 1.00 44.53 182 LEU A N 1
ATOM 1464 C CA . LEU A 1 182 ? -16.284 -2.318 17.107 1.00 44.53 182 LEU A CA 1
ATOM 1465 C C . LEU A 1 182 ? -17.158 -1.105 16.769 1.00 44.53 182 LEU A C 1
ATOM 1467 O O . LEU A 1 182 ? -18.368 -1.178 16.978 1.00 44.53 182 LEU A O 1
ATOM 1471 N N . ASN A 1 183 ? -16.606 -0.075 16.119 1.00 53.66 183 ASN A N 1
ATOM 1472 C CA . ASN A 1 183 ? -17.394 0.928 15.390 1.00 53.66 183 ASN A CA 1
ATOM 1473 C C . ASN A 1 183 ? -18.188 0.324 14.198 1.00 53.66 183 ASN A C 1
ATOM 1475 O O . ASN A 1 183 ? -18.903 1.030 13.491 1.00 53.66 183 ASN A O 1
ATOM 1479 N N . GLY A 1 184 ? -18.169 -1.009 14.035 1.00 54.12 184 GLY A N 1
ATOM 1480 C CA . GLY A 1 184 ? -19.418 -1.792 14.037 1.00 54.12 184 GLY A CA 1
ATOM 1481 C C . GLY A 1 184 ? -19.582 -2.776 12.882 1.00 54.12 184 GLY A C 1
ATOM 1482 O O . GLY A 1 184 ? -20.363 -3.723 12.969 1.00 54.12 184 GLY A O 1
ATOM 1483 N N . SER A 1 185 ? -18.834 -2.579 11.802 1.00 60.72 185 SER A N 1
ATOM 1484 C CA . SER A 1 185 ? -18.932 -3.366 10.569 1.00 60.72 185 SER A CA 1
ATOM 1485 C C . SER A 1 185 ? -17.837 -4.426 10.431 1.00 60.72 185 SER A C 1
ATOM 1487 O O . SER A 1 185 ? -17.984 -5.349 9.632 1.00 60.72 185 SER A O 1
ATOM 1489 N N . GLY A 1 186 ? -16.720 -4.294 11.159 1.00 72.56 186 GLY A N 1
ATOM 1490 C CA . GLY A 1 186 ? -15.478 -5.012 10.855 1.00 72.56 186 GLY A CA 1
ATOM 1491 C C . GLY A 1 186 ? -14.899 -4.659 9.477 1.00 72.56 186 GLY A C 1
ATOM 1492 O O . GLY A 1 186 ? -14.015 -5.369 9.000 1.00 72.56 186 GLY A O 1
ATOM 1493 N N . PHE A 1 187 ? -15.414 -3.607 8.827 1.00 86.06 187 PHE A N 1
ATOM 1494 C CA . PHE A 1 187 ? -15.023 -3.195 7.486 1.00 86.06 187 PHE A CA 1
ATOM 1495 C C . PHE A 1 187 ? -13.666 -2.494 7.499 1.00 86.06 187 PHE A C 1
ATOM 1497 O O . PHE A 1 187 ? -13.451 -1.547 8.249 1.00 86.06 187 PHE A O 1
ATOM 1504 N N . ARG A 1 188 ? -12.779 -2.902 6.597 1.00 88.38 188 ARG A N 1
ATOM 1505 C CA . ARG A 1 188 ? -11.597 -2.131 6.201 1.00 88.38 188 ARG A CA 1
ATOM 1506 C C . ARG A 1 188 ? -11.285 -2.371 4.735 1.00 88.38 188 ARG A C 1
ATOM 1508 O O . ARG A 1 188 ? -11.593 -3.434 4.202 1.00 88.38 188 ARG A O 1
ATOM 1515 N N . VAL A 1 189 ? -10.588 -1.434 4.107 1.00 88.00 189 VAL A N 1
ATOM 1516 C CA . VAL A 1 189 ? -9.966 -1.678 2.803 1.00 88.00 189 VAL A CA 1
ATOM 1517 C C . VAL A 1 189 ? -8.637 -2.402 3.030 1.00 88.00 189 VAL A C 1
ATOM 1519 O O . VAL A 1 189 ? -7.841 -2.024 3.890 1.00 88.00 189 VAL A O 1
ATOM 1522 N N . ALA A 1 190 ? -8.409 -3.500 2.318 1.00 91.19 190 ALA A N 1
ATOM 1523 C CA . ALA A 1 190 ? -7.189 -4.282 2.421 1.00 91.19 190 ALA A CA 1
ATOM 1524 C C . ALA A 1 190 ? -6.000 -3.526 1.827 1.00 91.19 190 ALA A C 1
ATOM 1526 O O . ALA A 1 190 ? -6.110 -2.936 0.754 1.00 91.19 190 ALA A O 1
ATOM 1527 N N . ARG A 1 191 ? -4.837 -3.616 2.486 1.00 86.69 191 ARG A N 1
ATOM 1528 C CA . ARG A 1 191 ? -3.585 -2.992 2.022 1.00 86.69 191 ARG A CA 1
ATOM 1529 C C . ARG A 1 191 ? -3.152 -3.486 0.640 1.00 86.69 191 ARG A C 1
ATOM 1531 O O . ARG A 1 191 ? -2.598 -2.717 -0.136 1.00 86.69 191 ARG A O 1
ATOM 1538 N N . TYR A 1 192 ? -3.402 -4.759 0.359 1.00 95.81 192 TYR A N 1
ATOM 1539 C CA . TYR A 1 192 ? -3.178 -5.387 -0.935 1.00 95.81 192 TYR A CA 1
ATOM 1540 C C . TYR A 1 192 ? -4.420 -6.174 -1.327 1.00 95.81 192 TYR A C 1
ATOM 1542 O O . TYR A 1 192 ? -5.185 -6.603 -0.454 1.00 95.81 192 TYR A O 1
ATOM 1550 N N . LYS A 1 193 ? -4.575 -6.385 -2.636 1.00 97.50 193 LYS A N 1
ATOM 1551 C CA . LYS A 1 193 ? -5.632 -7.212 -3.214 1.00 97.50 193 LYS A CA 1
ATOM 1552 C C . LYS A 1 193 ? -5.759 -8.533 -2.463 1.00 97.50 193 LYS A C 1
ATOM 1554 O O . LYS A 1 193 ? -4.756 -9.087 -2.019 1.00 97.50 193 LYS A O 1
ATOM 1559 N N . ASP A 1 194 ? -6.985 -9.026 -2.304 1.00 96.50 194 ASP A N 1
ATOM 1560 C CA . ASP A 1 194 ? -7.294 -10.294 -1.633 1.00 96.50 194 ASP A CA 1
ATOM 1561 C C . ASP A 1 194 ? -6.872 -10.383 -0.152 1.00 96.50 194 ASP A C 1
ATOM 1563 O O . ASP A 1 194 ? -6.894 -11.470 0.431 1.00 96.50 194 ASP A O 1
ATOM 1567 N N . ASP A 1 195 ? -6.521 -9.254 0.471 1.00 94.44 195 ASP A N 1
ATOM 1568 C CA . ASP A 1 195 ? -5.970 -9.188 1.828 1.00 94.44 195 ASP A CA 1
ATOM 1569 C C . ASP A 1 195 ? -4.669 -9.991 1.994 1.00 94.44 195 ASP A C 1
ATOM 1571 O O . ASP A 1 195 ? -4.418 -10.612 3.033 1.00 94.44 195 ASP A O 1
ATOM 1575 N N . LYS A 1 196 ? -3.837 -9.980 0.943 1.00 95.44 196 LYS A N 1
ATOM 1576 C CA . LYS A 1 196 ? -2.483 -10.543 0.967 1.00 95.44 196 LYS A CA 1
ATOM 1577 C C . LYS A 1 196 ? -1.588 -9.752 1.926 1.00 95.44 196 LYS A C 1
ATOM 1579 O O . LYS A 1 196 ? -1.765 -8.555 2.147 1.00 95.44 196 LYS A O 1
ATOM 1584 N N . ALA A 1 197 ? -0.604 -10.435 2.507 1.00 87.44 197 ALA A N 1
ATOM 1585 C CA . ALA A 1 197 ? 0.305 -9.852 3.489 1.00 87.44 197 ALA A CA 1
ATOM 1586 C C . ALA A 1 197 ? 1.296 -8.866 2.853 1.00 87.44 197 ALA A C 1
ATOM 1588 O O . ALA A 1 197 ? 1.627 -7.852 3.463 1.00 87.44 197 ALA A O 1
ATOM 1589 N N . CYS A 1 198 ? 1.766 -9.161 1.643 1.00 91.25 198 CYS A N 1
ATOM 1590 C CA . CYS A 1 198 ? 2.666 -8.313 0.867 1.00 91.25 198 CYS A CA 1
ATOM 1591 C C . CYS A 1 198 ? 2.375 -8.438 -0.636 1.00 91.25 198 CYS A C 1
ATOM 1593 O O . CYS A 1 198 ? 1.580 -9.286 -1.054 1.00 91.25 198 CYS A O 1
ATOM 1595 N N . ALA A 1 199 ? 3.035 -7.603 -1.439 1.00 98.12 199 ALA A N 1
ATOM 1596 C CA . ALA A 1 199 ? 2.985 -7.671 -2.896 1.00 98.12 199 ALA A CA 1
ATOM 1597 C C . ALA A 1 199 ? 4.386 -7.750 -3.514 1.00 98.12 199 ALA A C 1
ATOM 1599 O O . ALA A 1 199 ? 5.345 -7.215 -2.951 1.00 98.12 199 ALA A O 1
ATOM 1600 N N . ILE A 1 200 ? 4.501 -8.379 -4.684 1.00 98.50 200 ILE A N 1
ATOM 1601 C CA . ILE A 1 200 ? 5.717 -8.412 -5.503 1.00 98.50 200 ILE A CA 1
ATOM 1602 C C . ILE A 1 200 ? 5.371 -8.057 -6.947 1.00 98.50 200 ILE A C 1
ATOM 1604 O O . ILE A 1 200 ? 4.448 -8.631 -7.522 1.00 98.50 200 ILE A O 1
ATOM 1608 N N . SER A 1 201 ? 6.165 -7.168 -7.540 1.00 98.75 201 SER A N 1
ATOM 1609 C CA . SER A 1 201 ? 6.166 -6.912 -8.979 1.00 98.75 201 SER A CA 1
ATOM 1610 C C . SER A 1 201 ? 7.497 -7.339 -9.573 1.00 98.75 201 SER A C 1
ATOM 1612 O O . SER A 1 201 ? 8.547 -6.787 -9.234 1.00 98.75 201 SER A O 1
ATOM 1614 N N . PHE A 1 202 ? 7.439 -8.329 -10.461 1.00 98.56 202 PHE A N 1
ATOM 1615 C CA . PHE A 1 202 ? 8.597 -8.755 -11.233 1.00 98.56 202 PHE A CA 1
ATOM 1616 C C . PHE A 1 202 ? 8.752 -7.849 -12.441 1.00 98.56 202 PHE A C 1
ATOM 1618 O O . PHE A 1 202 ? 7.873 -7.828 -13.307 1.00 98.56 202 PHE A O 1
ATOM 1625 N N . THR A 1 203 ? 9.842 -7.086 -12.475 1.00 98.44 203 THR A N 1
ATOM 1626 C CA . THR A 1 203 ? 10.088 -6.130 -13.553 1.00 98.44 203 THR A CA 1
ATOM 1627 C C . THR A 1 203 ? 11.410 -6.396 -14.266 1.00 98.44 203 THR A C 1
ATOM 1629 O O . THR A 1 203 ? 12.393 -6.770 -13.619 1.00 98.44 203 THR A O 1
ATOM 1632 N N . PHE A 1 204 ? 11.393 -6.242 -15.591 1.00 98.00 204 PHE A N 1
ATOM 1633 C CA . PHE A 1 204 ? 12.481 -6.594 -16.498 1.00 98.00 204 PHE A CA 1
ATOM 1634 C C . PHE A 1 204 ? 12.817 -5.411 -17.402 1.00 98.00 204 PHE A C 1
ATOM 1636 O O . PHE A 1 204 ? 11.936 -4.867 -18.073 1.00 98.00 204 PHE A O 1
ATOM 1643 N N . ASP A 1 205 ? 14.083 -5.019 -17.418 1.00 97.31 205 ASP A N 1
ATOM 1644 C CA . ASP A 1 205 ? 14.544 -3.792 -18.062 1.00 97.31 205 ASP A CA 1
ATOM 1645 C C . ASP A 1 205 ? 15.083 -4.064 -19.476 1.00 97.31 205 ASP A C 1
ATOM 1647 O O . ASP A 1 205 ? 15.642 -5.122 -19.771 1.00 97.31 205 ASP A O 1
ATOM 1651 N N . ASP A 1 206 ? 14.925 -3.074 -20.350 1.00 96.12 206 ASP A N 1
ATOM 1652 C CA . ASP A 1 206 ? 15.430 -2.996 -21.724 1.00 96.12 206 ASP A CA 1
ATOM 1653 C C . ASP A 1 206 ? 14.802 -3.910 -22.794 1.00 96.12 206 ASP A C 1
ATOM 1655 O O . ASP A 1 206 ? 15.300 -3.959 -23.921 1.00 96.12 206 ASP A O 1
ATOM 1659 N N . GLY A 1 207 ? 13.738 -4.652 -22.499 1.00 96.25 207 GLY A N 1
ATOM 1660 C CA . GLY A 1 207 ? 13.002 -5.406 -23.524 1.00 96.25 207 GLY A CA 1
ATOM 1661 C C . GLY A 1 207 ? 13.830 -6.438 -24.316 1.00 96.25 207 GLY A C 1
ATOM 1662 O O . GLY A 1 207 ? 13.723 -6.509 -25.543 1.00 96.25 207 GLY A O 1
ATOM 1663 N N . LEU A 1 208 ? 14.687 -7.216 -23.646 1.00 97.19 208 LEU A N 1
ATOM 1664 C CA . LEU A 1 208 ? 15.507 -8.270 -24.263 1.00 97.19 208 LEU A CA 1
ATOM 1665 C C . LEU A 1 208 ? 14.642 -9.370 -24.896 1.00 97.19 208 LEU A C 1
ATOM 1667 O O . LEU A 1 208 ? 13.581 -9.704 -24.383 1.00 97.19 208 LEU A O 1
ATOM 1671 N N . ALA A 1 209 ? 15.106 -9.993 -25.982 1.00 97.44 209 ALA A N 1
ATOM 1672 C CA . ALA A 1 209 ? 14.355 -11.034 -26.694 1.00 97.44 209 ALA A CA 1
ATOM 1673 C C . ALA A 1 209 ? 13.913 -12.208 -25.789 1.00 97.44 209 ALA A C 1
ATOM 1675 O O . ALA A 1 209 ? 12.822 -12.756 -25.970 1.00 97.44 209 ALA A O 1
ATOM 1676 N N . GLU A 1 210 ? 14.713 -12.557 -24.774 1.00 96.94 210 GLU A N 1
ATOM 1677 C CA . GLU A 1 210 ? 14.379 -13.606 -23.796 1.00 96.94 210 GLU A CA 1
ATOM 1678 C C . GLU A 1 210 ? 13.208 -13.269 -22.866 1.00 96.94 210 GLU A C 1
ATOM 1680 O O . GLU A 1 210 ? 12.593 -14.169 -22.288 1.00 96.94 210 GLU A O 1
ATOM 1685 N N . HIS A 1 211 ? 12.834 -11.993 -22.757 1.00 98.25 211 HIS A N 1
ATOM 1686 C CA . HIS A 1 211 ? 11.630 -11.587 -22.036 1.00 98.25 211 HIS A CA 1
ATOM 1687 C C . HIS A 1 211 ? 10.379 -12.215 -22.654 1.00 98.25 211 HIS A C 1
ATOM 1689 O O . HIS A 1 211 ? 9.508 -12.700 -21.933 1.00 98.25 211 HIS A O 1
ATOM 1695 N N . TYR A 1 212 ? 10.328 -12.279 -23.987 1.00 98.50 212 TYR A N 1
ATOM 1696 C CA . TYR A 1 212 ? 9.253 -12.945 -24.717 1.00 98.50 212 TYR A CA 1
ATOM 1697 C C . TYR A 1 212 ? 9.446 -14.462 -24.778 1.00 98.50 212 TYR A C 1
ATOM 1699 O O . TYR A 1 212 ? 8.493 -15.208 -24.567 1.00 98.50 212 TYR A O 1
ATOM 1707 N N . SER A 1 213 ? 10.651 -14.940 -25.109 1.00 98.06 213 SER A N 1
ATOM 1708 C CA . SER A 1 213 ? 10.847 -16.367 -25.402 1.00 98.06 213 SER A CA 1
ATOM 1709 C C . SER A 1 213 ? 10.951 -17.252 -24.157 1.00 98.06 213 SER A C 1
ATOM 1711 O O . SER A 1 213 ? 10.574 -18.421 -24.229 1.00 98.06 213 SER A O 1
ATOM 1713 N N . LEU A 1 214 ? 11.413 -16.714 -23.020 1.00 98.06 214 LEU A N 1
ATOM 1714 C CA . LEU A 1 214 ? 11.626 -17.467 -21.778 1.00 98.06 214 LEU A CA 1
ATOM 1715 C C . LEU A 1 214 ? 10.771 -16.942 -20.619 1.00 98.06 214 LEU A C 1
ATOM 1717 O O . LEU A 1 214 ? 10.027 -17.709 -20.004 1.00 98.06 214 LEU A O 1
ATOM 1721 N N . VAL A 1 215 ? 10.859 -15.642 -20.318 1.00 98.19 215 VAL A N 1
ATOM 1722 C CA . VAL A 1 215 ? 10.295 -15.065 -19.084 1.00 98.19 215 VAL A CA 1
ATOM 1723 C C . VAL A 1 215 ? 8.770 -15.066 -19.092 1.00 98.19 215 VAL A C 1
ATOM 1725 O O . VAL A 1 215 ? 8.167 -15.634 -18.181 1.00 98.19 215 VAL A O 1
ATOM 1728 N N . ALA A 1 216 ? 8.135 -14.461 -20.100 1.00 98.56 216 ALA A N 1
ATOM 1729 C CA . ALA A 1 216 ? 6.677 -14.376 -20.165 1.00 98.56 216 ALA A CA 1
ATOM 1730 C C . ALA A 1 216 ? 6.012 -15.768 -20.111 1.00 98.56 216 ALA A C 1
ATOM 1732 O O . ALA A 1 216 ? 5.201 -15.986 -19.208 1.00 98.56 216 ALA A O 1
ATOM 1733 N N . PRO A 1 217 ? 6.422 -16.772 -20.918 1.00 98.50 217 PRO A N 1
ATOM 1734 C CA . PRO A 1 217 ? 5.884 -18.128 -20.813 1.00 98.50 217 PRO A CA 1
ATOM 1735 C C . PRO A 1 217 ? 6.080 -18.775 -19.433 1.00 98.50 217 PRO A C 1
ATOM 1737 O O . PRO A 1 217 ? 5.189 -19.475 -18.950 1.00 98.50 217 PRO A O 1
ATOM 1740 N N . ALA A 1 218 ? 7.231 -18.569 -18.782 1.00 98.31 218 ALA A N 1
ATOM 1741 C CA . ALA A 1 218 ? 7.494 -19.122 -17.453 1.00 98.31 218 ALA A CA 1
ATOM 1742 C C . ALA A 1 218 ? 6.599 -18.490 -16.375 1.00 98.31 218 ALA A C 1
ATOM 1744 O O . ALA A 1 218 ? 6.058 -19.200 -15.526 1.00 98.31 218 ALA A O 1
ATOM 1745 N N . MET A 1 219 ? 6.395 -17.173 -16.433 1.00 98.50 219 MET A N 1
ATOM 1746 C CA . MET A 1 219 ? 5.485 -16.461 -15.535 1.00 98.50 219 MET A CA 1
ATOM 1747 C C . MET A 1 219 ? 4.025 -16.859 -15.772 1.00 98.50 219 MET A C 1
ATOM 1749 O O . MET A 1 219 ? 3.304 -17.139 -14.813 1.00 98.50 219 MET A O 1
ATOM 1753 N N . GLU A 1 220 ? 3.601 -16.951 -17.035 1.00 98.56 220 GLU A N 1
ATOM 1754 C CA . GLU A 1 220 ? 2.251 -17.368 -17.424 1.00 98.56 220 GLU A CA 1
ATOM 1755 C C . GLU A 1 220 ? 1.895 -18.747 -16.849 1.00 98.56 220 GLU A C 1
ATOM 1757 O O . GLU A 1 220 ? 0.809 -18.904 -16.288 1.00 98.56 220 GLU A O 1
ATOM 1762 N N . LYS A 1 221 ? 2.825 -19.717 -16.895 1.00 98.44 221 LYS A N 1
ATOM 1763 C CA . LYS A 1 221 ? 2.651 -21.064 -16.311 1.00 98.44 221 LYS A CA 1
ATOM 1764 C C . LYS A 1 221 ? 2.380 -21.054 -14.803 1.00 98.44 221 LYS A C 1
ATOM 1766 O O . LYS A 1 221 ? 1.750 -21.976 -14.296 1.00 98.44 221 LYS A O 1
ATOM 1771 N N . LEU A 1 222 ? 2.845 -20.032 -14.086 1.00 98.44 222 LEU A N 1
ATOM 1772 C CA . LEU A 1 222 ? 2.607 -19.861 -12.647 1.00 98.44 222 LEU A CA 1
ATOM 1773 C C . LEU A 1 222 ? 1.358 -19.011 -12.350 1.00 98.44 222 LEU A C 1
ATOM 1775 O O . LEU A 1 222 ? 0.967 -18.861 -11.189 1.00 98.44 222 LEU A O 1
ATOM 1779 N N . GLY A 1 223 ? 0.711 -18.474 -13.389 1.00 98.12 223 GLY A N 1
ATOM 1780 C CA . GLY A 1 223 ? -0.398 -17.529 -13.274 1.00 98.12 223 GLY A CA 1
ATOM 1781 C C . GLY A 1 223 ? 0.048 -16.091 -12.996 1.00 98.12 223 GLY A C 1
ATOM 1782 O O . GLY A 1 223 ? -0.772 -15.273 -12.595 1.00 98.12 223 GLY A O 1
ATOM 1783 N N . PHE A 1 224 ? 1.327 -15.769 -13.192 1.00 98.62 224 PHE A N 1
ATOM 1784 C CA . PHE A 1 224 ? 1.880 -14.439 -12.938 1.00 98.62 224 PHE A CA 1
ATOM 1785 C C . PHE A 1 224 ? 1.914 -13.579 -14.197 1.00 98.62 224 PHE A C 1
ATOM 1787 O O . PHE A 1 224 ? 1.935 -14.087 -15.322 1.00 98.62 224 PHE A O 1
ATOM 1794 N N . ARG A 1 225 ? 1.968 -12.261 -13.995 1.00 98.56 225 ARG A N 1
ATOM 1795 C CA . ARG A 1 225 ? 2.255 -11.260 -15.024 1.00 98.56 225 ARG A CA 1
ATOM 1796 C C . ARG A 1 225 ? 3.406 -10.375 -14.562 1.00 98.56 225 ARG A C 1
ATOM 1798 O O . ARG A 1 225 ? 3.464 -9.975 -13.405 1.00 98.56 225 ARG A O 1
ATOM 1805 N N . GLY A 1 226 ? 4.353 -10.154 -15.465 1.00 98.38 226 GLY A N 1
ATOM 1806 C CA . GLY A 1 226 ? 5.502 -9.266 -15.280 1.00 98.38 226 GLY A CA 1
ATOM 1807 C C . GLY A 1 226 ? 5.329 -7.911 -15.958 1.00 98.38 226 GLY A C 1
ATOM 1808 O O . GLY A 1 226 ? 4.478 -7.757 -16.838 1.00 98.38 226 GLY A O 1
ATOM 1809 N N . THR A 1 227 ? 6.184 -6.975 -15.557 1.00 98.88 227 THR A N 1
ATOM 1810 C CA . THR A 1 227 ? 6.350 -5.654 -16.176 1.00 98.88 227 THR A CA 1
ATOM 1811 C C . THR A 1 227 ? 7.633 -5.601 -16.990 1.00 98.88 227 THR A C 1
ATOM 1813 O O . THR A 1 227 ? 8.697 -5.952 -16.486 1.00 98.88 227 THR A O 1
ATOM 1816 N N . PHE A 1 228 ? 7.551 -5.114 -18.221 1.00 98.62 228 PHE A N 1
ATOM 1817 C CA . PHE A 1 228 ? 8.678 -4.996 -19.138 1.00 98.62 228 PHE A CA 1
ATOM 1818 C C . PHE A 1 228 ? 8.881 -3.528 -19.502 1.00 98.62 228 PHE A C 1
ATOM 1820 O O . PHE A 1 228 ? 7.996 -2.898 -20.085 1.00 98.62 228 PHE A O 1
ATOM 1827 N N . TRP A 1 229 ? 10.039 -2.985 -19.133 1.00 98.44 229 TRP A N 1
ATOM 1828 C CA . TRP A 1 229 ? 10.420 -1.605 -19.410 1.00 98.44 229 TRP A CA 1
ATOM 1829 C C . TRP A 1 229 ? 11.148 -1.543 -20.751 1.00 98.44 229 TRP A C 1
ATOM 1831 O O . TRP A 1 229 ? 12.180 -2.182 -20.942 1.00 98.44 229 TRP A O 1
ATOM 1841 N N . VAL A 1 230 ? 10.602 -0.777 -21.691 1.00 97.81 230 VAL A N 1
ATOM 1842 C CA . VAL A 1 230 ? 11.008 -0.789 -23.097 1.00 97.81 230 VAL A CA 1
ATOM 1843 C C . VAL A 1 230 ? 11.672 0.522 -23.485 1.00 97.81 230 VAL A C 1
ATOM 1845 O O . VAL A 1 230 ? 11.107 1.603 -23.294 1.00 97.81 230 VAL A O 1
ATOM 1848 N N . ASN A 1 231 ? 12.852 0.400 -24.090 1.00 96.31 231 ASN A N 1
ATOM 1849 C CA . ASN A 1 231 ? 13.586 1.488 -24.722 1.00 96.31 231 ASN A CA 1
ATOM 1850 C C . ASN A 1 231 ? 13.347 1.485 -26.244 1.00 96.31 231 ASN A C 1
ATOM 1852 O O . ASN A 1 231 ? 14.026 0.801 -27.013 1.00 96.31 231 ASN A O 1
ATOM 1856 N N . GLY A 1 232 ? 12.344 2.240 -26.698 1.00 96.44 232 GLY A N 1
ATOM 1857 C CA . GLY A 1 232 ? 11.779 2.118 -28.045 1.00 96.44 232 GLY A CA 1
ATOM 1858 C C . GLY A 1 232 ? 12.785 2.273 -29.186 1.00 96.44 232 GLY A C 1
ATOM 1859 O O . GLY A 1 232 ? 12.648 1.582 -30.195 1.00 96.44 232 GLY A O 1
ATOM 1860 N N . ARG A 1 233 ? 13.847 3.074 -29.019 1.00 97.25 233 ARG A N 1
ATOM 1861 C CA . ARG A 1 233 ? 14.886 3.249 -30.047 1.00 97.25 233 ARG A CA 1
ATOM 1862 C C . ARG A 1 233 ? 15.602 1.946 -30.380 1.00 97.25 233 ARG A C 1
ATOM 1864 O O . ARG A 1 233 ? 15.878 1.696 -31.547 1.00 97.25 233 ARG A O 1
ATOM 1871 N N . THR A 1 234 ? 15.900 1.114 -29.379 1.00 95.69 234 THR A N 1
ATOM 1872 C CA . THR A 1 234 ? 16.616 -0.152 -29.620 1.00 95.69 234 THR A CA 1
ATOM 1873 C C . THR A 1 234 ? 15.716 -1.211 -30.257 1.00 95.69 234 THR A C 1
ATOM 1875 O O . THR A 1 234 ? 16.210 -2.144 -30.890 1.00 95.69 234 THR A O 1
ATOM 1878 N N . ILE A 1 235 ? 14.396 -1.055 -30.121 1.00 96.06 235 ILE A N 1
ATOM 1879 C CA . ILE A 1 235 ? 13.398 -1.890 -30.792 1.00 96.06 235 ILE A CA 1
ATOM 1880 C C . ILE A 1 235 ? 13.213 -1.441 -32.244 1.00 96.06 235 ILE A C 1
ATOM 1882 O O . ILE A 1 235 ? 13.142 -2.275 -33.142 1.00 96.06 235 ILE A O 1
ATOM 1886 N N . ALA A 1 236 ? 13.117 -0.128 -32.464 1.00 94.88 236 ALA A N 1
ATOM 1887 C CA . ALA A 1 236 ? 12.863 0.464 -33.773 1.00 94.88 236 ALA A CA 1
ATOM 1888 C C . ALA A 1 236 ? 14.072 0.370 -34.714 1.00 94.88 236 ALA A C 1
ATOM 1890 O O . ALA A 1 236 ? 13.889 0.240 -35.921 1.00 94.88 236 ALA A O 1
ATOM 1891 N N . ASP A 1 237 ? 15.291 0.420 -34.172 1.00 94.31 237 ASP A N 1
ATOM 1892 C CA . ASP A 1 237 ? 16.523 0.371 -34.951 1.00 94.31 237 ASP A CA 1
ATOM 1893 C C . ASP A 1 237 ? 17.560 -0.542 -34.279 1.00 94.31 237 ASP A C 1
ATOM 1895 O O . ASP A 1 237 ? 18.089 -0.277 -33.191 1.00 94.31 237 ASP A O 1
ATOM 1899 N N . THR A 1 238 ? 17.864 -1.644 -34.970 1.00 92.62 238 THR A N 1
ATOM 1900 C CA . THR A 1 238 ? 18.758 -2.699 -34.492 1.00 92.62 238 THR A CA 1
ATOM 1901 C C . THR A 1 238 ? 20.202 -2.228 -34.316 1.00 92.62 238 THR A C 1
ATOM 1903 O O . THR A 1 238 ? 20.946 -2.835 -33.546 1.00 92.62 238 THR A O 1
ATOM 1906 N N . THR A 1 239 ? 20.615 -1.131 -34.963 1.00 93.88 239 THR A N 1
ATOM 1907 C CA . THR A 1 239 ? 21.970 -0.571 -34.809 1.00 93.88 239 THR A CA 1
ATOM 1908 C C . THR A 1 239 ? 22.238 -0.085 -33.379 1.00 93.88 239 THR A C 1
ATOM 1910 O O . THR A 1 239 ? 23.381 -0.108 -32.918 1.00 93.88 239 THR A O 1
ATOM 1913 N N . TYR A 1 240 ? 21.190 0.255 -32.616 1.00 91.31 240 TYR A N 1
ATOM 1914 C CA . TYR A 1 240 ? 21.298 0.677 -31.215 1.00 91.31 240 TYR A CA 1
ATOM 1915 C C . TYR A 1 240 ? 21.248 -0.478 -30.203 1.00 91.31 240 TYR A C 1
ATOM 1917 O O . TYR A 1 240 ? 21.356 -0.238 -29.000 1.00 91.31 240 TYR A O 1
ATOM 1925 N N . GLN A 1 241 ? 21.123 -1.733 -30.648 1.00 89.44 241 GLN A N 1
ATOM 1926 C CA . GLN A 1 241 ? 20.996 -2.892 -29.752 1.00 89.44 241 GLN A CA 1
ATOM 1927 C C . GLN A 1 241 ? 22.308 -3.315 -29.089 1.00 89.44 241 GLN A C 1
ATOM 1929 O O . GLN A 1 241 ? 22.278 -4.005 -28.069 1.00 89.44 241 GLN A O 1
ATOM 1934 N N . ARG A 1 242 ? 23.458 -2.892 -29.635 1.00 86.69 242 ARG A N 1
ATOM 1935 C CA . ARG A 1 242 ? 24.801 -3.188 -29.095 1.00 86.69 242 ARG A CA 1
ATOM 1936 C C . ARG A 1 242 ? 25.036 -4.687 -28.836 1.00 86.69 242 ARG A C 1
ATOM 1938 O O . ARG A 1 242 ? 25.619 -5.059 -27.825 1.00 86.69 242 ARG A O 1
ATOM 1945 N N . GLY A 1 243 ? 24.557 -5.542 -29.741 1.00 85.00 243 GLY A N 1
ATOM 1946 C CA . GLY A 1 243 ? 24.720 -7.000 -29.658 1.00 85.00 243 GLY A CA 1
ATOM 1947 C C . GLY A 1 243 ? 23.707 -7.725 -28.764 1.00 85.00 243 GLY A C 1
ATOM 1948 O O . GLY A 1 243 ? 23.734 -8.950 -28.699 1.00 85.00 243 GLY A O 1
ATOM 1949 N N . PHE A 1 244 ? 22.785 -7.009 -28.113 1.00 89.88 244 PHE A N 1
ATOM 1950 C CA . PHE A 1 244 ? 21.727 -7.611 -27.305 1.00 89.88 244 PHE A CA 1
ATOM 1951 C C . PHE A 1 244 ? 20.402 -7.622 -28.060 1.00 89.88 244 PHE A C 1
ATOM 1953 O O . PHE A 1 244 ? 19.734 -6.595 -28.165 1.00 89.88 244 PHE A O 1
ATOM 1960 N N . ALA A 1 245 ? 20.011 -8.799 -28.556 1.00 93.75 245 ALA A N 1
ATOM 1961 C CA . ALA A 1 245 ? 18.745 -8.972 -29.256 1.00 93.75 245 ALA A CA 1
ATOM 1962 C C . ALA A 1 245 ? 17.567 -8.497 -28.391 1.00 93.75 245 ALA A C 1
ATOM 1964 O O . ALA A 1 245 ? 17.489 -8.801 -27.194 1.00 93.75 245 ALA A O 1
ATOM 1965 N N . ARG A 1 246 ? 16.641 -7.766 -29.012 1.00 96.69 246 ARG A N 1
ATOM 1966 C CA . ARG A 1 246 ? 15.451 -7.203 -28.368 1.00 96.69 246 ARG A CA 1
ATOM 1967 C C . ARG A 1 246 ? 14.183 -7.913 -28.819 1.00 96.69 246 ARG A C 1
ATOM 1969 O O . ARG A 1 246 ? 14.160 -8.556 -29.868 1.00 96.69 246 ARG A O 1
ATOM 1976 N N . MET A 1 247 ? 13.122 -7.785 -28.032 1.00 97.50 247 MET A N 1
ATOM 1977 C CA . MET A 1 247 ? 11.785 -8.161 -28.480 1.00 97.50 247 MET A CA 1
ATOM 1978 C C . MET A 1 247 ? 11.359 -7.314 -29.679 1.00 97.50 247 MET A C 1
ATOM 1980 O O . MET A 1 247 ? 11.760 -6.166 -29.828 1.00 97.50 247 MET A O 1
ATOM 1984 N N . THR A 1 248 ? 10.477 -7.860 -30.504 1.00 98.19 248 THR A N 1
ATOM 1985 C CA . THR A 1 248 ? 9.770 -7.109 -31.546 1.00 98.19 248 THR A CA 1
ATOM 1986 C C . THR A 1 248 ? 8.494 -6.474 -30.992 1.00 98.19 248 THR A C 1
ATOM 1988 O O . THR A 1 248 ? 7.901 -6.959 -30.024 1.00 98.19 248 THR A O 1
ATOM 1991 N N . TRP A 1 249 ? 7.994 -5.440 -31.668 1.00 98.19 249 TRP A N 1
ATOM 1992 C CA . TRP A 1 249 ? 6.683 -4.849 -31.385 1.00 98.19 249 TRP A CA 1
ATOM 1993 C C . TRP A 1 249 ? 5.540 -5.872 -31.384 1.00 98.19 249 TRP A C 1
ATOM 1995 O O . TRP A 1 249 ? 4.713 -5.873 -30.475 1.00 98.19 249 TRP A O 1
ATOM 2005 N N . SER A 1 250 ? 5.540 -6.813 -32.335 1.00 98.38 250 SER A N 1
ATOM 2006 C CA . SER A 1 250 ? 4.540 -7.889 -32.397 1.00 98.38 250 SER A CA 1
ATOM 2007 C C . SER A 1 250 ? 4.584 -8.806 -31.167 1.00 98.38 250 SER A C 1
ATOM 2009 O O . SER A 1 250 ? 3.542 -9.188 -30.636 1.00 98.38 250 SER A O 1
ATOM 2011 N N . GLN A 1 251 ? 5.781 -9.143 -30.681 1.00 98.69 251 GLN A N 1
ATOM 2012 C CA . GLN A 1 251 ? 5.954 -9.941 -29.463 1.00 98.69 251 GLN A CA 1
ATOM 2013 C C . GLN A 1 251 ? 5.440 -9.199 -28.226 1.00 98.69 251 GLN A C 1
ATOM 2015 O O . GLN A 1 251 ? 4.689 -9.776 -27.440 1.00 98.69 251 GLN A O 1
ATOM 2020 N N . MET A 1 252 ? 5.767 -7.912 -28.094 1.00 98.69 252 MET A N 1
ATOM 2021 C CA . MET A 1 252 ? 5.279 -7.082 -26.990 1.00 98.69 252 MET A CA 1
ATOM 2022 C C . MET A 1 252 ? 3.762 -6.904 -27.028 1.00 98.69 252 MET A C 1
ATOM 2024 O O . MET A 1 252 ? 3.120 -7.017 -25.987 1.00 98.69 252 MET A O 1
ATOM 2028 N N . LYS A 1 253 ? 3.163 -6.733 -28.214 1.00 98.62 253 LYS A N 1
ATOM 2029 C CA . LYS A 1 253 ? 1.704 -6.730 -28.360 1.00 98.62 253 LYS A CA 1
ATOM 2030 C C . LYS A 1 253 ? 1.092 -8.035 -27.839 1.00 98.62 253 LYS A C 1
ATOM 2032 O O . LYS A 1 253 ? 0.166 -7.995 -27.038 1.00 98.62 253 LYS A O 1
ATOM 2037 N N . LYS A 1 254 ? 1.629 -9.196 -28.235 1.00 98.69 254 LYS A N 1
ATOM 2038 C CA . LYS A 1 254 ? 1.139 -10.503 -27.754 1.00 98.69 254 LYS A CA 1
ATOM 2039 C C . LYS A 1 254 ? 1.249 -10.642 -26.234 1.00 98.69 254 LYS A C 1
ATOM 2041 O O . LYS A 1 254 ? 0.375 -11.238 -25.615 1.00 98.69 254 LYS A O 1
ATOM 2046 N N . MET A 1 255 ? 2.314 -10.117 -25.632 1.00 98.69 255 MET A N 1
ATOM 2047 C CA . MET A 1 255 ? 2.478 -10.104 -24.175 1.00 98.69 255 MET A CA 1
ATOM 2048 C C . MET A 1 255 ? 1.446 -9.191 -23.504 1.00 98.69 255 MET A C 1
ATOM 2050 O O . MET A 1 255 ? 0.818 -9.604 -22.528 1.00 98.69 255 MET A O 1
ATOM 2054 N N . ALA A 1 256 ? 1.223 -7.996 -24.056 1.00 98.50 256 ALA A N 1
ATOM 2055 C CA . ALA A 1 256 ? 0.209 -7.058 -23.583 1.00 98.50 256 ALA A CA 1
ATOM 2056 C C . ALA A 1 256 ? -1.209 -7.652 -23.664 1.00 98.50 256 ALA A C 1
ATOM 2058 O O . ALA A 1 256 ? -1.942 -7.612 -22.679 1.00 98.50 256 ALA A O 1
ATOM 2059 N N . ASP A 1 257 ? -1.558 -8.306 -24.779 1.00 98.31 257 ASP A N 1
ATOM 2060 C CA . ASP A 1 257 ? -2.847 -8.993 -24.971 1.00 98.31 257 ASP A CA 1
ATOM 2061 C C . ASP A 1 257 ? -3.076 -10.109 -23.927 1.00 98.31 257 ASP A C 1
ATOM 2063 O O . ASP A 1 257 ? -4.211 -10.442 -23.590 1.00 98.31 257 ASP A O 1
ATOM 2067 N N . LYS A 1 258 ? -1.996 -10.682 -23.381 1.00 98.19 258 LYS A N 1
ATOM 2068 C CA . LYS A 1 258 ? -2.046 -11.677 -22.300 1.00 98.19 258 LYS A CA 1
ATOM 2069 C C . LYS A 1 258 ? -2.050 -11.069 -20.896 1.00 98.19 258 LYS A C 1
ATOM 2071 O O . LYS A 1 258 ? -2.139 -11.820 -19.923 1.00 98.19 258 LYS A O 1
ATOM 2076 N N . GLY A 1 259 ? -1.966 -9.747 -20.770 1.00 97.75 259 GLY A N 1
ATOM 2077 C CA . GLY A 1 259 ? -1.999 -9.017 -19.502 1.00 97.75 259 GLY A CA 1
ATOM 2078 C C . GLY A 1 259 ? -0.631 -8.746 -18.876 1.00 97.75 259 GLY A C 1
ATOM 2079 O O . GLY A 1 259 ? -0.568 -8.398 -17.701 1.00 97.75 259 GLY A O 1
ATOM 2080 N N . HIS A 1 260 ? 0.471 -8.925 -19.608 1.00 98.69 260 HIS A N 1
ATOM 2081 C CA . HIS A 1 260 ? 1.755 -8.378 -19.170 1.00 98.69 260 HIS A CA 1
ATOM 2082 C C . HIS A 1 260 ? 1.765 -6.860 -19.330 1.00 98.69 260 HIS A C 1
ATOM 2084 O O . HIS A 1 260 ? 1.201 -6.323 -20.281 1.00 98.69 260 HIS A O 1
ATOM 2090 N N . GLU A 1 261 ? 2.445 -6.163 -18.427 1.00 98.69 261 GLU A N 1
ATOM 2091 C CA . GLU A 1 261 ? 2.621 -4.724 -18.565 1.00 98.69 261 GLU A CA 1
ATOM 2092 C C . GLU A 1 261 ? 3.807 -4.444 -19.490 1.00 98.69 261 GLU A C 1
ATOM 2094 O O . GLU A 1 261 ? 4.936 -4.832 -19.191 1.00 98.69 261 GLU A O 1
ATOM 2099 N N . ILE A 1 262 ? 3.552 -3.741 -20.592 1.00 98.62 262 ILE A N 1
ATOM 2100 C CA . ILE A 1 262 ? 4.585 -3.164 -21.455 1.00 98.62 262 ILE A CA 1
ATOM 2101 C C . ILE A 1 262 ? 4.612 -1.665 -21.182 1.00 98.62 262 ILE A C 1
ATOM 2103 O O . ILE A 1 262 ? 3.600 -0.988 -21.360 1.00 98.62 262 ILE A O 1
ATOM 2107 N N . SER A 1 263 ? 5.745 -1.152 -20.706 1.00 97.94 263 SER A N 1
ATOM 2108 C CA . SER A 1 263 ? 5.832 0.232 -20.249 1.00 97.94 263 SER A CA 1
ATOM 2109 C C . SER A 1 263 ? 7.169 0.887 -20.577 1.00 97.94 263 SER A C 1
ATOM 2111 O O . SER A 1 263 ? 8.073 0.270 -21.132 1.00 97.94 263 SER A O 1
ATOM 2113 N N . SER A 1 264 ? 7.278 2.177 -20.288 1.00 97.88 264 SER A N 1
ATOM 2114 C CA . SER A 1 264 ? 8.301 3.052 -20.852 1.00 97.88 264 SER A CA 1
ATOM 2115 C C . SER A 1 264 ? 9.598 3.051 -20.033 1.00 97.88 264 SER A C 1
ATOM 2117 O O . SER A 1 264 ? 9.579 3.230 -18.811 1.00 97.88 264 SER A O 1
ATOM 2119 N N . HIS A 1 265 ? 10.728 2.870 -20.725 1.00 97.75 265 HIS A N 1
ATOM 2120 C CA . HIS A 1 265 ? 12.092 3.011 -20.198 1.00 97.75 265 HIS A CA 1
ATOM 2121 C C . HIS A 1 265 ? 12.879 4.123 -20.906 1.00 97.75 265 HIS A C 1
ATOM 2123 O O . HIS A 1 265 ? 14.095 4.042 -21.051 1.00 97.75 265 HIS A O 1
ATOM 2129 N N . GLY A 1 266 ? 12.176 5.145 -21.394 1.00 97.44 266 GLY A N 1
ATOM 2130 C CA . GLY A 1 266 ? 12.755 6.221 -22.196 1.00 97.44 266 GLY A CA 1
ATOM 2131 C C . GLY A 1 266 ? 13.066 5.795 -23.634 1.00 97.44 266 GLY A C 1
ATOM 2132 O O . GLY A 1 266 ? 13.342 4.632 -23.909 1.00 97.44 266 GLY A O 1
ATOM 2133 N N . TRP A 1 267 ? 13.017 6.731 -24.578 1.00 97.88 267 TRP A N 1
ATOM 2134 C CA . TRP A 1 267 ? 13.222 6.429 -25.995 1.00 97.88 267 TRP A CA 1
ATOM 2135 C C . TRP A 1 267 ? 14.629 5.899 -26.283 1.00 97.88 267 TRP A C 1
ATOM 2137 O O . TRP A 1 267 ? 14.786 4.794 -26.805 1.00 97.88 267 TRP A O 1
ATOM 2147 N N . ALA A 1 268 ? 15.654 6.683 -25.945 1.00 96.88 268 ALA A N 1
ATOM 2148 C CA . ALA A 1 268 ? 17.050 6.417 -26.273 1.00 96.88 268 ALA A CA 1
ATOM 2149 C C . ALA A 1 268 ? 17.868 5.912 -25.072 1.00 96.88 268 ALA A C 1
ATOM 2151 O O . ALA A 1 268 ? 19.089 5.780 -25.185 1.00 96.88 268 ALA A O 1
ATOM 2152 N N . HIS A 1 269 ? 17.207 5.625 -23.946 1.00 96.25 269 HIS A N 1
ATOM 2153 C CA . HIS A 1 269 ? 17.820 5.198 -22.689 1.00 96.25 269 HIS A CA 1
ATOM 2154 C C . HIS A 1 269 ? 18.874 6.215 -22.186 1.00 96.25 269 HIS A C 1
ATOM 2156 O O . HIS A 1 269 ? 19.983 5.870 -21.758 1.00 96.25 269 HIS A O 1
ATOM 2162 N N . ARG A 1 270 ? 18.550 7.512 -22.277 1.00 97.19 270 ARG A N 1
ATOM 2163 C CA . ARG A 1 270 ? 19.418 8.608 -21.812 1.00 97.19 270 ARG A CA 1
ATOM 2164 C C . ARG A 1 270 ? 19.266 8.825 -20.308 1.00 97.19 270 ARG A C 1
ATOM 2166 O O . ARG A 1 270 ? 18.196 8.634 -19.740 1.00 97.19 270 ARG A O 1
ATOM 2173 N N . ASN A 1 271 ? 20.331 9.298 -19.660 1.00 97.50 271 ASN A N 1
ATOM 2174 C CA . ASN A 1 271 ? 20.238 9.764 -18.278 1.00 97.50 271 ASN A CA 1
ATOM 2175 C C . ASN A 1 271 ? 19.336 11.007 -18.221 1.00 97.50 271 ASN A C 1
ATOM 2177 O O . ASN A 1 271 ? 19.751 12.094 -18.623 1.00 97.50 271 ASN A O 1
ATOM 2181 N N . VAL A 1 272 ? 18.125 10.828 -17.695 1.00 96.75 272 VAL A N 1
ATOM 2182 C CA . VAL A 1 272 ? 17.083 11.857 -17.706 1.00 96.75 272 VAL A CA 1
ATOM 2183 C C . VAL A 1 272 ? 17.412 13.079 -16.851 1.00 96.75 272 VAL A C 1
ATOM 2185 O O . VAL A 1 272 ? 16.907 14.158 -17.128 1.00 96.75 272 VAL A O 1
ATOM 2188 N N . THR A 1 273 ? 18.299 12.963 -15.856 1.00 96.94 273 THR A N 1
ATOM 2189 C CA . THR A 1 273 ? 18.674 14.096 -14.988 1.00 96.94 273 THR A CA 1
ATOM 2190 C C . THR A 1 273 ? 19.642 15.072 -15.656 1.00 96.94 273 THR A C 1
ATOM 2192 O O . THR A 1 273 ? 20.087 16.018 -15.016 1.00 96.94 273 THR A O 1
ATOM 2195 N N . LYS A 1 274 ? 20.048 14.800 -16.901 1.00 96.88 274 LYS A N 1
ATOM 2196 C CA . LYS A 1 274 ? 20.970 15.627 -17.691 1.00 96.88 274 LYS A CA 1
ATOM 2197 C C . LYS A 1 274 ? 20.305 16.237 -18.926 1.00 96.88 274 LYS A C 1
ATOM 2199 O O . LYS A 1 274 ? 21.006 16.794 -19.763 1.00 96.88 274 LYS A O 1
ATOM 2204 N N . LEU A 1 275 ? 18.997 16.050 -19.073 1.00 96.75 275 LEU A N 1
ATOM 2205 C CA . LEU A 1 275 ? 18.236 16.474 -20.243 1.00 96.75 275 LEU A CA 1
ATOM 2206 C C . LEU A 1 275 ? 17.640 17.861 -20.024 1.00 96.75 275 LEU A C 1
ATOM 2208 O O . LEU A 1 275 ? 17.255 18.193 -18.901 1.00 96.75 275 LEU A O 1
ATOM 2212 N N . SER A 1 276 ? 17.517 18.640 -21.100 1.00 96.19 276 SER A N 1
ATOM 2213 C CA . SER A 1 276 ? 16.627 19.805 -21.090 1.00 96.19 276 SER A CA 1
ATOM 2214 C C . SER A 1 276 ? 15.162 19.360 -20.922 1.00 96.19 276 SER A C 1
ATOM 2216 O O . SER A 1 276 ? 14.841 18.191 -21.162 1.00 96.19 276 SER A O 1
ATOM 2218 N N . PRO A 1 277 ? 14.240 20.259 -20.540 1.00 93.00 277 PRO A N 1
ATOM 2219 C CA . PRO A 1 277 ? 12.814 19.938 -20.472 1.00 93.00 277 PRO A CA 1
ATOM 2220 C C . PRO A 1 277 ? 12.247 19.354 -21.778 1.00 93.00 277 PRO A C 1
ATOM 2222 O O . PRO A 1 277 ? 11.476 18.396 -21.739 1.00 93.00 277 PRO A O 1
ATOM 2225 N N . GLU A 1 278 ? 12.659 19.880 -22.931 1.00 94.62 278 GLU A N 1
ATOM 2226 C CA . GLU A 1 278 ? 12.227 19.424 -24.259 1.00 94.62 278 GLU A CA 1
ATOM 2227 C C . GLU A 1 278 ? 12.780 18.031 -24.574 1.00 94.62 278 GLU A C 1
ATOM 2229 O O . GLU A 1 278 ? 12.063 17.159 -25.067 1.00 94.62 278 GLU A O 1
ATOM 2234 N N . GLU A 1 279 ? 14.052 17.792 -24.249 1.00 97.00 279 GLU A N 1
ATOM 2235 C CA . GLU A 1 279 ? 14.673 16.480 -24.407 1.00 97.00 279 GLU A CA 1
ATOM 2236 C C . GLU A 1 279 ? 14.048 15.438 -23.478 1.00 97.00 279 GLU A C 1
ATOM 2238 O O . GLU A 1 279 ? 13.861 14.294 -23.887 1.00 97.00 279 GLU A O 1
ATOM 2243 N N . LEU A 1 280 ? 13.713 15.819 -22.243 1.00 94.88 280 LEU A N 1
ATOM 2244 C CA . LEU A 1 280 ? 13.033 14.956 -21.282 1.00 94.88 280 LEU A CA 1
ATOM 2245 C C . LEU A 1 280 ? 11.625 14.600 -21.764 1.00 94.88 280 LEU A C 1
ATOM 2247 O O . LEU A 1 280 ? 11.235 13.434 -21.721 1.00 94.88 280 LEU A O 1
ATOM 2251 N N . HIS A 1 281 ? 10.880 15.589 -22.259 1.00 93.75 281 HIS A N 1
ATOM 2252 C CA . HIS A 1 281 ? 9.570 15.377 -22.862 1.00 93.75 281 HIS A CA 1
ATOM 2253 C C . HIS A 1 281 ? 9.654 14.395 -24.033 1.00 93.75 281 HIS A C 1
ATOM 2255 O O . HIS A 1 281 ? 8.916 13.412 -24.060 1.00 93.75 281 HIS A O 1
ATOM 2261 N N . HIS A 1 282 ? 10.610 14.591 -24.945 1.00 94.75 282 HIS A N 1
ATOM 2262 C CA . HIS A 1 282 ? 10.845 13.654 -26.038 1.00 94.75 282 HIS A CA 1
ATOM 2263 C C . HIS A 1 282 ? 11.224 12.258 -25.521 1.00 94.75 282 HIS A C 1
ATOM 2265 O O . HIS A 1 282 ? 10.674 11.263 -25.981 1.00 94.75 282 HIS A O 1
ATOM 2271 N N . GLU A 1 283 ? 12.135 12.149 -24.551 1.00 96.50 283 GLU A N 1
ATOM 2272 C CA . GLU A 1 283 ? 12.576 10.856 -24.018 1.00 96.50 283 GLU A CA 1
ATOM 2273 C C . GLU A 1 283 ? 11.400 10.037 -23.458 1.00 96.50 283 GLU A C 1
ATOM 2275 O O . GLU A 1 283 ? 11.388 8.816 -23.607 1.00 96.50 283 GLU A O 1
ATOM 2280 N N . LEU A 1 284 ? 10.399 10.686 -22.859 1.00 95.38 284 LEU A N 1
ATOM 2281 C CA . LEU A 1 284 ? 9.239 10.026 -22.259 1.00 95.38 284 LEU A CA 1
ATOM 2282 C C . LEU A 1 284 ? 8.074 9.860 -23.242 1.00 95.38 284 LEU A C 1
ATOM 2284 O O . LEU A 1 284 ? 7.652 8.736 -23.513 1.00 95.38 284 LEU A O 1
ATOM 2288 N N . GLU A 1 285 ? 7.534 10.959 -23.764 1.00 94.50 285 GLU A N 1
ATOM 2289 C CA . GLU A 1 285 ? 6.258 10.958 -24.491 1.00 94.50 285 GLU A CA 1
ATOM 2290 C C . GLU A 1 285 ? 6.377 10.390 -25.905 1.00 94.50 285 GLU A C 1
ATOM 2292 O O . GLU A 1 285 ? 5.451 9.729 -26.389 1.00 94.50 285 GLU A O 1
ATOM 2297 N N . HIS A 1 286 ? 7.532 10.564 -26.558 1.00 96.69 286 HIS A N 1
ATOM 2298 C CA . HIS A 1 286 ? 7.771 9.905 -27.840 1.00 96.69 286 HIS A CA 1
ATOM 2299 C C . HIS A 1 286 ? 7.791 8.384 -27.664 1.00 96.69 286 HIS A C 1
ATOM 2301 O O . HIS A 1 286 ? 7.131 7.664 -28.414 1.00 96.69 286 HIS A O 1
ATOM 2307 N N . ASN A 1 287 ? 8.483 7.888 -26.632 1.00 97.50 287 ASN A N 1
ATOM 2308 C CA . ASN A 1 287 ? 8.535 6.456 -26.349 1.00 97.50 287 ASN A CA 1
ATOM 2309 C C . ASN A 1 287 ? 7.145 5.890 -26.040 1.00 97.50 287 ASN A C 1
ATOM 2311 O O . ASN A 1 287 ? 6.774 4.842 -26.565 1.00 97.50 287 ASN A O 1
ATOM 2315 N N . ASP A 1 288 ? 6.353 6.607 -25.241 1.00 97.44 288 ASP A N 1
ATOM 2316 C CA . ASP A 1 288 ? 4.974 6.224 -24.944 1.00 97.44 288 ASP A CA 1
ATOM 2317 C C . ASP A 1 288 ? 4.110 6.122 -26.197 1.00 97.44 288 ASP A C 1
ATOM 2319 O O . ASP A 1 288 ? 3.374 5.149 -26.368 1.00 97.44 288 ASP A O 1
ATOM 2323 N N . THR A 1 289 ? 4.225 7.115 -27.080 1.00 97.50 289 THR A N 1
ATOM 2324 C CA . THR A 1 289 ? 3.491 7.163 -28.344 1.00 97.50 289 THR A CA 1
ATOM 2325 C C . THR A 1 289 ? 3.856 5.975 -29.226 1.00 97.50 289 THR A C 1
ATOM 2327 O O . THR A 1 289 ? 2.965 5.299 -29.739 1.00 97.50 289 THR A O 1
ATOM 2330 N N . VAL A 1 290 ? 5.149 5.668 -29.360 1.00 98.00 290 VAL A N 1
ATOM 2331 C CA . VAL A 1 290 ? 5.608 4.533 -30.170 1.00 98.00 290 VAL A CA 1
ATOM 2332 C C . VAL A 1 290 ? 5.148 3.204 -29.568 1.00 98.00 290 VAL A C 1
ATOM 2334 O O . VAL A 1 290 ? 4.664 2.345 -30.308 1.00 98.00 290 VAL A O 1
ATOM 2337 N N . ILE A 1 291 ? 5.226 3.029 -28.243 1.00 98.25 291 ILE A N 1
ATOM 2338 C CA . ILE A 1 291 ? 4.706 1.826 -27.575 1.00 98.25 291 ILE A CA 1
ATOM 2339 C C . ILE A 1 291 ? 3.200 1.690 -27.830 1.00 98.25 291 ILE A C 1
ATOM 2341 O O . ILE A 1 291 ? 2.748 0.614 -28.229 1.00 98.25 291 ILE A O 1
ATOM 2345 N N . PHE A 1 292 ? 2.425 2.764 -27.664 1.00 98.25 292 PHE A N 1
ATOM 2346 C CA . PHE A 1 292 ? 0.981 2.748 -27.889 1.00 98.25 292 PHE A CA 1
ATOM 2347 C C . PHE A 1 292 ? 0.621 2.391 -29.334 1.00 98.25 292 PHE A C 1
ATOM 2349 O O . PHE A 1 292 ? -0.190 1.494 -29.551 1.00 98.25 292 PHE A O 1
ATOM 2356 N N . GLN A 1 293 ? 1.260 3.021 -30.322 1.00 98.25 293 GLN A N 1
ATOM 2357 C CA . GLN A 1 293 ? 1.010 2.753 -31.744 1.00 98.25 293 GLN A CA 1
ATOM 2358 C C . GLN A 1 293 ? 1.269 1.291 -32.127 1.00 98.25 293 GLN A C 1
ATOM 2360 O O . GLN A 1 293 ? 0.569 0.734 -32.969 1.00 98.25 293 GLN A O 1
ATOM 2365 N N . ASN A 1 294 ? 2.259 0.662 -31.497 1.00 98.12 294 ASN A N 1
ATOM 2366 C CA . ASN A 1 294 ? 2.691 -0.689 -31.838 1.00 98.12 294 ASN A CA 1
ATOM 2367 C C . ASN A 1 294 ? 2.003 -1.793 -31.024 1.00 98.12 294 ASN A C 1
ATOM 2369 O O . ASN A 1 294 ? 1.908 -2.933 -31.483 1.00 98.12 294 ASN A O 1
ATOM 2373 N N . THR A 1 295 ? 1.544 -1.485 -29.810 1.00 97.62 295 THR A N 1
ATOM 2374 C CA . THR A 1 295 ? 0.979 -2.483 -28.885 1.00 97.62 295 THR A CA 1
ATOM 2375 C C . THR A 1 295 ? -0.505 -2.275 -28.594 1.00 97.62 295 THR A C 1
ATOM 2377 O O . THR A 1 295 ? -1.170 -3.206 -28.149 1.00 97.62 295 THR A O 1
ATOM 2380 N N . GLY A 1 296 ? -1.040 -1.078 -28.843 1.00 96.81 296 GLY A N 1
ATOM 2381 C CA . GLY A 1 296 ? -2.390 -0.671 -28.450 1.00 96.81 296 GLY A CA 1
ATOM 2382 C C . GLY A 1 296 ? -2.535 -0.320 -26.964 1.00 96.81 296 GLY A C 1
ATOM 2383 O O . GLY A 1 296 ? -3.627 0.050 -26.539 1.00 96.81 296 GLY A O 1
ATOM 2384 N N . VAL A 1 297 ? -1.462 -0.406 -26.167 1.00 93.62 297 VAL A N 1
ATOM 2385 C CA . VAL A 1 297 ? -1.472 -0.099 -24.729 1.00 93.62 297 VAL A CA 1
ATOM 2386 C C . VAL A 1 297 ? -0.631 1.140 -24.463 1.00 93.62 297 VAL A C 1
ATOM 2388 O O . VAL A 1 297 ? 0.545 1.194 -24.808 1.00 93.62 297 VAL A O 1
ATOM 2391 N N . PHE A 1 298 ? -1.242 2.156 -23.853 1.00 96.06 298 PHE A N 1
ATOM 2392 C CA . PHE A 1 298 ? -0.539 3.388 -23.514 1.00 96.06 298 PHE A CA 1
ATOM 2393 C C . PHE A 1 298 ? 0.212 3.213 -22.184 1.00 96.06 298 PHE A C 1
ATOM 2395 O O . PHE A 1 298 ? -0.432 2.881 -21.180 1.00 96.06 298 PHE A O 1
ATOM 2402 N N . PRO A 1 299 ? 1.534 3.461 -22.119 1.00 96.62 299 PRO A N 1
ATOM 2403 C CA . PRO A 1 299 ? 2.287 3.357 -20.873 1.00 96.62 299 PRO A CA 1
ATOM 2404 C C . PRO A 1 299 ? 1.746 4.298 -19.794 1.00 96.62 299 PRO A C 1
ATOM 2406 O O . PRO A 1 299 ? 1.691 5.515 -19.956 1.00 96.62 299 PRO A O 1
ATOM 2409 N N . ARG A 1 300 ? 1.338 3.743 -18.651 1.00 96.19 300 ARG A N 1
ATOM 2410 C CA . ARG A 1 300 ? 0.892 4.527 -17.481 1.00 96.19 300 ARG A CA 1
ATOM 2411 C C . ARG A 1 300 ? 1.904 4.530 -16.348 1.00 96.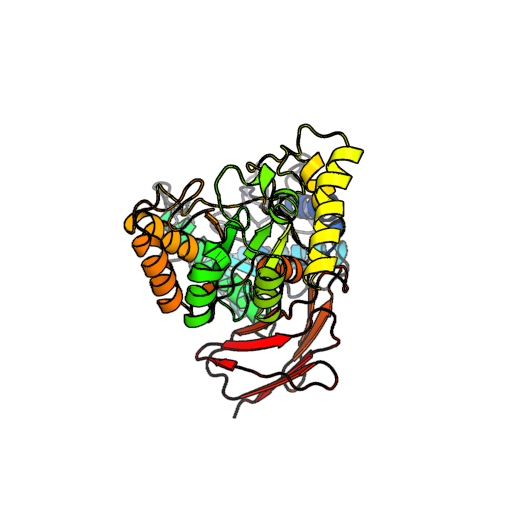19 300 ARG A C 1
ATOM 2413 O O . ARG A 1 300 ? 1.633 5.093 -15.292 1.00 96.19 300 ARG A O 1
ATOM 2420 N N . THR A 1 301 ? 3.065 3.935 -16.566 1.00 98.12 301 THR A N 1
ATOM 2421 C CA . THR A 1 301 ? 4.155 3.873 -15.599 1.00 98.12 301 THR A CA 1
ATOM 2422 C C . THR A 1 301 ? 5.469 4.206 -16.297 1.00 98.12 301 THR A C 1
ATOM 2424 O O . THR A 1 301 ? 5.534 4.248 -17.524 1.00 98.12 301 THR A O 1
ATOM 2427 N N . PHE A 1 302 ? 6.510 4.502 -15.527 1.00 98.25 302 PHE A N 1
ATOM 2428 C CA . PHE A 1 302 ? 7.817 4.818 -16.096 1.00 98.25 302 PHE A CA 1
ATOM 2429 C C . PHE A 1 302 ? 8.948 4.286 -15.229 1.00 98.25 302 PHE A C 1
ATOM 2431 O O . PHE A 1 302 ? 8.891 4.348 -13.995 1.00 98.25 302 PHE A O 1
ATOM 2438 N N . CYS A 1 303 ? 10.002 3.817 -15.885 1.00 97.88 303 CYS A N 1
ATOM 2439 C CA . CYS A 1 303 ? 11.247 3.460 -15.241 1.00 97.88 303 CYS A CA 1
ATOM 2440 C C . CYS A 1 303 ? 12.402 4.295 -15.794 1.00 97.88 303 CYS A C 1
ATOM 2442 O O . CYS A 1 303 ? 12.587 4.410 -16.999 1.00 97.88 303 CYS A O 1
ATOM 2444 N N . TYR A 1 304 ? 13.209 4.839 -14.887 1.00 97.62 304 TYR A N 1
ATOM 2445 C CA . TYR A 1 304 ? 14.322 5.725 -15.205 1.00 97.62 304 TYR A CA 1
ATOM 2446 C C . TYR A 1 304 ? 15.538 4.961 -15.760 1.00 97.62 304 TYR A C 1
ATOM 2448 O O . TYR A 1 304 ? 16.071 4.115 -15.032 1.00 97.62 304 TYR A O 1
ATOM 2456 N N . PRO A 1 305 ? 16.024 5.276 -16.978 1.00 96.38 305 PRO A N 1
ATOM 2457 C CA . PRO A 1 305 ? 17.273 4.735 -17.515 1.00 96.38 305 PRO A CA 1
ATOM 2458 C C . PRO A 1 305 ? 18.441 4.875 -16.543 1.00 96.38 305 PRO A C 1
ATOM 2460 O O . PRO A 1 305 ? 18.667 5.943 -15.962 1.00 96.38 305 PRO A O 1
ATOM 2463 N N . GLY A 1 306 ? 19.181 3.786 -16.331 1.00 93.62 306 GLY A N 1
ATOM 2464 C CA . GLY A 1 306 ? 20.300 3.759 -15.382 1.00 93.62 306 GLY A CA 1
ATOM 2465 C C . GLY A 1 306 ? 19.909 4.113 -13.940 1.00 93.62 306 GLY A C 1
ATOM 2466 O O . GLY A 1 306 ? 20.765 4.496 -13.147 1.00 93.62 306 GLY A O 1
ATOM 2467 N N . ASN A 1 307 ? 18.617 4.028 -13.600 1.00 94.50 307 ASN A N 1
ATOM 2468 C CA . ASN A 1 307 ? 18.036 4.464 -12.329 1.00 94.50 307 ASN A CA 1
ATOM 2469 C C . ASN A 1 307 ? 18.298 5.941 -11.974 1.00 94.50 307 ASN A C 1
ATOM 2471 O O . ASN A 1 307 ? 18.132 6.320 -10.810 1.00 94.50 307 ASN A O 1
ATOM 2475 N N . ALA A 1 308 ? 18.671 6.765 -12.958 1.00 95.44 308 ALA A N 1
ATOM 2476 C CA . ALA A 1 308 ? 18.994 8.170 -12.765 1.00 95.44 308 ALA A CA 1
ATOM 2477 C C . ALA A 1 308 ? 17.716 9.003 -12.620 1.00 95.44 308 ALA A C 1
ATOM 2479 O O . ALA A 1 308 ? 16.919 9.098 -13.548 1.00 95.44 308 ALA A O 1
ATOM 2480 N N . LYS A 1 309 ? 17.515 9.594 -11.442 1.00 95.38 309 LYS A N 1
ATOM 2481 C CA . LYS A 1 309 ? 16.331 10.393 -11.107 1.00 95.38 309 LYS A CA 1
ATOM 2482 C C . LYS A 1 309 ? 16.654 11.434 -10.040 1.00 95.38 309 LYS A C 1
ATOM 2484 O O . LYS A 1 309 ? 17.526 11.217 -9.201 1.00 95.38 309 LYS A O 1
ATOM 2489 N N . ASN A 1 310 ? 15.925 12.540 -10.068 1.00 93.00 310 ASN A N 1
ATOM 2490 C CA . ASN A 1 310 ? 15.908 13.608 -9.067 1.00 93.00 310 ASN A CA 1
ATOM 2491 C C . ASN A 1 310 ? 14.459 14.111 -8.898 1.00 93.00 310 ASN A C 1
ATOM 2493 O O . ASN A 1 310 ? 13.566 13.667 -9.618 1.00 93.00 310 ASN A O 1
ATOM 2497 N N . ASN A 1 311 ? 14.208 15.030 -7.964 1.00 92.81 311 ASN A N 1
ATOM 2498 C CA . ASN A 1 311 ? 12.842 15.490 -7.677 1.00 92.81 311 ASN A CA 1
ATOM 2499 C C . ASN A 1 311 ? 12.136 16.093 -8.905 1.00 92.81 311 ASN A C 1
ATOM 2501 O O . ASN A 1 311 ? 10.956 15.830 -9.115 1.00 92.81 311 ASN A O 1
ATOM 2505 N N . GLU A 1 312 ? 12.854 16.852 -9.735 1.00 92.88 312 GLU A N 1
ATOM 2506 C CA . GLU A 1 312 ? 12.300 17.493 -10.935 1.00 92.88 312 GLU A CA 1
ATOM 2507 C C . GLU A 1 312 ? 11.892 16.466 -11.996 1.00 92.88 312 GLU A C 1
ATOM 2509 O O . GLU A 1 312 ? 10.766 16.485 -12.490 1.00 92.88 312 GLU A O 1
ATOM 2514 N N . THR A 1 313 ? 12.783 15.520 -12.305 1.00 93.88 313 THR A N 1
ATOM 2515 C CA . THR A 1 313 ? 12.502 14.450 -13.273 1.00 93.88 313 THR A CA 1
ATOM 2516 C C . THR A 1 313 ? 11.409 13.502 -12.792 1.00 93.88 313 THR A C 1
ATOM 2518 O O . THR A 1 313 ? 10.619 13.042 -13.613 1.00 93.88 313 THR A O 1
ATOM 2521 N N . ILE A 1 314 ? 11.302 13.255 -11.480 1.00 94.44 314 ILE A N 1
ATOM 2522 C CA . ILE A 1 314 ? 10.188 12.493 -10.899 1.00 94.44 314 ILE A CA 1
ATOM 2523 C C . ILE A 1 314 ? 8.873 13.247 -11.084 1.00 94.44 314 ILE A C 1
ATOM 2525 O O . ILE A 1 314 ? 7.928 12.692 -11.641 1.00 94.44 314 ILE A O 1
ATOM 2529 N N . ALA A 1 315 ? 8.826 14.520 -10.685 1.00 92.44 315 ALA A N 1
ATOM 2530 C CA . ALA A 1 315 ? 7.628 15.342 -10.816 1.00 92.44 315 ALA A CA 1
ATOM 2531 C C . ALA A 1 315 ? 7.171 15.472 -12.276 1.00 92.44 315 ALA A C 1
ATOM 2533 O O . ALA A 1 315 ? 5.973 15.494 -12.547 1.00 92.44 315 ALA A O 1
ATOM 2534 N N . PHE A 1 316 ? 8.110 15.533 -13.226 1.00 94.12 316 PHE A N 1
ATOM 2535 C CA . PHE A 1 316 ? 7.797 15.519 -14.651 1.00 94.12 316 PHE A CA 1
ATOM 2536 C C . PHE A 1 316 ? 7.236 14.162 -15.095 1.00 94.12 316 PHE A C 1
ATOM 2538 O O . PHE A 1 316 ? 6.164 14.110 -15.695 1.00 94.12 316 PHE A O 1
ATOM 2545 N N . ALA A 1 317 ? 7.929 13.065 -14.777 1.00 94.94 317 ALA A N 1
ATOM 2546 C CA . ALA A 1 317 ? 7.567 11.725 -15.233 1.00 94.94 317 ALA A CA 1
ATOM 2547 C C . ALA A 1 317 ? 6.252 11.203 -14.632 1.00 94.94 317 ALA A C 1
ATOM 2549 O O . ALA A 1 317 ? 5.608 10.348 -15.236 1.00 94.94 317 ALA A O 1
ATOM 2550 N N . GLU A 1 318 ? 5.849 11.692 -13.458 1.00 93.19 318 GLU A N 1
ATOM 2551 C CA . GLU A 1 318 ? 4.594 11.314 -12.799 1.00 93.19 318 GLU A CA 1
ATOM 2552 C C . GLU A 1 318 ? 3.350 11.994 -13.387 1.00 93.19 318 GLU A C 1
ATOM 2554 O O . GLU A 1 318 ? 2.231 11.531 -13.140 1.00 93.19 318 GLU A O 1
ATOM 2559 N N . LYS A 1 319 ? 3.510 13.054 -14.193 1.00 90.94 319 LYS A N 1
ATOM 2560 C CA . LYS A 1 319 ? 2.374 13.721 -14.845 1.00 90.94 319 LYS A CA 1
ATOM 2561 C C . LYS A 1 319 ? 1.628 12.735 -15.741 1.00 90.94 319 LYS A C 1
ATOM 2563 O O . LYS A 1 319 ? 2.225 12.058 -16.570 1.00 90.94 319 LYS A O 1
ATOM 2568 N N . ASN A 1 320 ? 0.306 12.668 -15.575 1.00 88.00 320 ASN A N 1
ATOM 2569 C CA . ASN A 1 320 ? -0.585 11.778 -16.331 1.00 88.00 320 ASN A CA 1
ATOM 2570 C C . ASN A 1 320 ? -0.214 10.280 -16.245 1.00 88.00 320 ASN A C 1
ATOM 2572 O O . ASN A 1 320 ? -0.526 9.494 -17.146 1.00 88.00 320 ASN A O 1
ATOM 2576 N N . ARG A 1 321 ? 0.440 9.867 -15.148 1.00 95.06 321 ARG A N 1
ATOM 2577 C CA . ARG A 1 321 ? 0.820 8.476 -14.877 1.00 95.06 321 ARG A CA 1
ATOM 2578 C C . ARG A 1 321 ? 0.286 7.968 -13.545 1.00 95.06 321 ARG A C 1
ATOM 2580 O O . ARG A 1 321 ? 0.024 8.712 -12.604 1.00 95.06 321 ARG A O 1
ATOM 2587 N N . ILE A 1 322 ? 0.186 6.647 -13.466 1.00 96.25 322 ILE A N 1
ATOM 2588 C CA . ILE A 1 322 ? -0.140 5.913 -12.244 1.00 96.25 322 ILE A CA 1
ATOM 2589 C C . ILE A 1 322 ? 1.025 6.005 -11.250 1.00 96.25 322 ILE A C 1
ATOM 2591 O O . ILE A 1 322 ? 0.808 6.280 -10.068 1.00 96.25 322 ILE A O 1
ATOM 2595 N N . GLY A 1 323 ? 2.260 5.835 -11.727 1.00 95.81 323 GLY A N 1
ATOM 2596 C CA . GLY A 1 323 ? 3.458 5.977 -10.903 1.00 95.81 323 GLY A CA 1
ATOM 2597 C C . GLY A 1 323 ? 4.750 5.676 -11.654 1.00 95.81 323 GLY A C 1
ATOM 2598 O O . GLY A 1 323 ? 4.736 5.204 -12.790 1.00 95.81 323 GLY A O 1
ATOM 2599 N N . THR A 1 324 ? 5.883 5.928 -11.006 1.00 97.56 324 THR A N 1
ATOM 2600 C CA . THR A 1 324 ? 7.214 5.648 -11.561 1.00 97.56 324 THR A CA 1
ATOM 2601 C C . THR A 1 324 ? 8.036 4.776 -10.616 1.00 97.56 324 THR A C 1
ATOM 2603 O O . THR A 1 324 ? 7.813 4.778 -9.403 1.00 97.56 324 THR A O 1
ATOM 2606 N N . ARG A 1 325 ? 8.984 3.991 -11.146 1.00 97.38 325 ARG A N 1
ATOM 2607 C CA . ARG A 1 325 ? 9.808 3.073 -10.341 1.00 97.38 325 ARG A CA 1
ATOM 2608 C C . ARG A 1 325 ? 10.859 3.838 -9.530 1.00 97.38 325 ARG A C 1
ATOM 2610 O O . ARG A 1 325 ? 12.004 4.015 -9.956 1.00 97.38 325 ARG A O 1
ATOM 2617 N N . THR A 1 326 ? 10.464 4.301 -8.347 1.00 93.88 326 THR A N 1
ATOM 2618 C CA . THR A 1 326 ? 11.337 5.022 -7.405 1.00 93.88 326 THR A CA 1
ATOM 2619 C C . THR A 1 326 ? 12.036 4.104 -6.401 1.00 93.88 326 THR A C 1
ATOM 2621 O O . THR A 1 326 ? 13.095 4.473 -5.894 1.00 93.88 326 THR A O 1
ATOM 2624 N N . LEU A 1 327 ? 11.486 2.908 -6.173 1.00 89.88 327 LEU A N 1
ATOM 2625 C CA . LEU A 1 327 ? 12.013 1.870 -5.289 1.00 89.88 327 LEU A CA 1
ATOM 2626 C C . LEU A 1 327 ? 12.154 0.549 -6.051 1.00 89.88 327 LEU A C 1
ATOM 2628 O O . LEU A 1 327 ? 11.266 0.180 -6.821 1.00 89.88 327 LEU A O 1
ATOM 2632 N N . GLN A 1 328 ? 13.251 -0.169 -5.807 1.00 94.44 328 GLN A N 1
ATOM 2633 C CA . GLN A 1 328 ? 13.517 -1.487 -6.374 1.00 94.44 328 GLN A CA 1
ATOM 2634 C C . GLN A 1 328 ? 14.638 -2.210 -5.617 1.00 94.44 328 GLN A C 1
ATOM 2636 O O . GLN A 1 328 ? 15.401 -1.592 -4.873 1.00 94.44 328 GLN A O 1
ATOM 2641 N N . PHE A 1 329 ? 14.794 -3.507 -5.870 1.00 93.31 329 PHE A N 1
ATOM 2642 C CA . PHE A 1 329 ? 16.000 -4.261 -5.527 1.00 93.31 329 PHE A CA 1
ATOM 2643 C C . PHE A 1 329 ? 16.425 -5.160 -6.691 1.00 93.31 329 PHE A C 1
ATOM 2645 O O . PHE A 1 329 ? 15.577 -5.734 -7.374 1.00 93.31 329 PHE A O 1
ATOM 2652 N N . SER A 1 330 ? 17.738 -5.282 -6.918 1.00 92.69 330 SER A N 1
ATOM 2653 C CA . SER A 1 330 ? 18.260 -6.186 -7.952 1.00 92.69 330 SER A CA 1
ATOM 2654 C C . SER A 1 330 ? 17.992 -7.641 -7.567 1.00 92.69 330 SER A C 1
ATOM 2656 O O . SER A 1 330 ? 18.164 -8.028 -6.403 1.00 92.69 330 SER A O 1
ATOM 2658 N N . VAL A 1 331 ? 17.569 -8.422 -8.558 1.00 92.00 331 VAL A N 1
ATOM 2659 C CA . VAL A 1 331 ? 17.507 -9.883 -8.491 1.00 92.00 331 VAL A CA 1
ATOM 2660 C C . VAL A 1 331 ? 18.459 -10.539 -9.494 1.00 92.00 331 VAL A C 1
ATOM 2662 O O . VAL A 1 331 ? 18.253 -11.694 -9.794 1.00 92.00 331 VAL A O 1
ATOM 2665 N N . GLY A 1 332 ? 19.463 -9.832 -10.022 1.00 91.69 332 GLY A N 1
ATOM 2666 C CA . GLY A 1 332 ? 20.295 -10.268 -11.152 1.00 91.69 332 GLY A CA 1
ATOM 2667 C C . GLY A 1 332 ? 21.551 -11.082 -10.805 1.00 91.69 332 GLY A C 1
ATOM 2668 O O . GLY A 1 332 ? 21.533 -11.993 -9.980 1.00 91.69 332 GLY A O 1
ATOM 2669 N N . GLY A 1 333 ? 22.686 -10.757 -11.422 1.00 91.62 333 GLY A N 1
ATOM 2670 C CA . GLY A 1 333 ? 23.910 -11.575 -11.416 1.00 91.62 333 GLY A CA 1
ATOM 2671 C C . GLY A 1 333 ? 24.583 -11.780 -10.061 1.00 91.62 333 GLY A C 1
ATOM 2672 O O . GLY A 1 333 ? 25.410 -12.676 -9.906 1.00 91.62 333 GLY A O 1
ATOM 2673 N N . LYS A 1 334 ? 24.216 -10.980 -9.056 1.00 92.44 334 LYS A N 1
ATOM 2674 C CA . LYS A 1 334 ? 24.682 -11.129 -7.664 1.00 92.44 334 LYS A CA 1
ATOM 2675 C C . LYS A 1 334 ? 23.692 -11.882 -6.771 1.00 92.44 334 LYS A C 1
ATOM 2677 O O . LYS A 1 334 ? 23.912 -11.993 -5.562 1.00 92.44 334 LYS A O 1
ATOM 2682 N N . SER A 1 335 ? 22.575 -12.347 -7.320 1.00 95.12 335 SER A N 1
ATOM 2683 C CA . SER A 1 335 ? 21.571 -13.078 -6.559 1.00 95.12 335 SER A CA 1
ATOM 2684 C C . SER A 1 335 ? 21.982 -14.524 -6.314 1.00 95.12 335 SER A C 1
ATOM 2686 O O . SER A 1 335 ? 22.516 -15.200 -7.185 1.00 95.12 335 SER A O 1
ATOM 2688 N N . THR A 1 336 ? 21.699 -14.993 -5.103 1.00 96.00 336 THR A N 1
ATOM 2689 C CA . THR A 1 336 ? 21.808 -16.398 -4.703 1.00 96.00 336 THR A CA 1
ATOM 2690 C C . THR A 1 336 ? 20.459 -16.842 -4.155 1.00 96.00 336 THR A C 1
ATOM 2692 O O . THR A 1 336 ? 19.620 -16.011 -3.794 1.00 96.00 336 THR A O 1
ATOM 2695 N N . ARG A 1 337 ? 20.234 -18.153 -4.053 1.00 96.06 337 ARG A N 1
ATOM 2696 C CA . ARG A 1 337 ? 18.998 -18.699 -3.472 1.00 96.06 337 ARG A CA 1
ATOM 2697 C C . ARG A 1 337 ? 18.766 -18.148 -2.061 1.00 96.06 337 ARG A C 1
ATOM 2699 O O . ARG A 1 337 ? 17.686 -17.658 -1.745 1.00 96.06 337 ARG A O 1
ATOM 2706 N N . GLU A 1 338 ? 19.816 -18.120 -1.248 1.00 96.88 338 GLU A N 1
ATOM 2707 C CA . GLU A 1 338 ? 19.779 -17.695 0.152 1.00 96.88 338 GLU A CA 1
ATOM 2708 C C . GLU A 1 338 ? 19.454 -16.204 0.290 1.00 96.88 338 GLU A C 1
ATOM 2710 O O . GLU A 1 338 ? 18.714 -15.804 1.194 1.00 96.88 338 GLU A O 1
ATOM 2715 N N . ASN A 1 339 ? 20.002 -15.351 -0.585 1.00 96.56 339 ASN A N 1
ATOM 2716 C CA . ASN A 1 339 ? 19.744 -13.917 -0.490 1.00 96.56 339 ASN A CA 1
ATOM 2717 C C . ASN A 1 339 ? 18.331 -13.550 -0.966 1.00 96.56 339 ASN A C 1
ATOM 2719 O O . ASN A 1 339 ? 17.692 -12.696 -0.346 1.00 96.56 339 ASN A O 1
ATOM 2723 N N . LEU A 1 340 ? 17.809 -14.231 -1.989 1.00 97.00 340 LEU A N 1
ATOM 2724 C CA . LEU A 1 340 ? 16.437 -14.054 -2.454 1.00 97.00 340 LEU A CA 1
ATOM 2725 C C . LEU A 1 340 ? 15.433 -14.577 -1.420 1.00 97.00 340 LEU A C 1
ATOM 2727 O O . LEU A 1 340 ? 14.414 -13.929 -1.171 1.00 97.00 340 LEU A O 1
ATOM 2731 N N . ASP A 1 341 ? 15.760 -15.679 -0.748 1.00 96.69 341 ASP A N 1
ATOM 2732 C CA . ASP A 1 341 ? 14.982 -16.222 0.365 1.00 96.69 341 ASP A CA 1
ATOM 2733 C C . ASP A 1 341 ? 14.888 -15.255 1.540 1.00 96.69 341 ASP A C 1
ATOM 2735 O O . ASP A 1 341 ? 13.796 -15.014 2.063 1.00 96.69 341 ASP A O 1
ATOM 2739 N N . ARG A 1 342 ? 16.016 -14.647 1.926 1.00 96.31 342 ARG A N 1
ATOM 2740 C CA . ARG A 1 342 ? 16.039 -13.622 2.974 1.00 96.31 342 ARG A CA 1
ATOM 2741 C C . ARG A 1 342 ? 15.180 -12.423 2.588 1.00 96.31 342 ARG A C 1
ATOM 2743 O O . ARG A 1 342 ? 14.337 -12.008 3.374 1.00 96.31 342 ARG A O 1
ATOM 2750 N N . ARG A 1 343 ? 15.312 -11.925 1.352 1.00 94.75 343 ARG A N 1
ATOM 2751 C CA . ARG A 1 343 ? 14.481 -10.815 0.852 1.00 94.75 343 ARG A CA 1
ATOM 2752 C C . ARG A 1 343 ? 12.992 -11.146 0.876 1.00 94.75 343 ARG A C 1
ATOM 2754 O O . ARG A 1 343 ? 12.182 -10.284 1.207 1.00 94.75 343 ARG A O 1
ATOM 2761 N N . LEU A 1 344 ? 12.624 -12.379 0.534 1.00 95.50 344 LEU A N 1
ATOM 2762 C CA . LEU A 1 344 ? 11.238 -12.836 0.582 1.00 95.50 344 LEU A CA 1
ATOM 2763 C C . LEU A 1 344 ? 10.704 -12.873 2.022 1.00 95.50 344 LEU A C 1
ATOM 2765 O O . LEU A 1 344 ? 9.584 -12.424 2.271 1.00 95.50 344 LEU A O 1
ATOM 2769 N N . ALA A 1 345 ? 11.510 -13.358 2.970 1.00 92.62 345 ALA A N 1
ATOM 2770 C CA . ALA A 1 345 ? 11.176 -13.348 4.392 1.00 92.62 345 ALA A CA 1
ATOM 2771 C C . ALA A 1 345 ? 11.025 -11.916 4.936 1.00 92.62 345 ALA A C 1
ATOM 2773 O O . ALA A 1 345 ? 10.017 -11.615 5.578 1.00 92.62 345 ALA A O 1
ATOM 2774 N N . ASP A 1 346 ? 11.959 -11.019 4.608 1.00 87.00 346 ASP A N 1
ATOM 2775 C CA . ASP A 1 346 ? 11.916 -9.605 5.000 1.00 87.00 346 ASP A CA 1
ATOM 2776 C C . ASP A 1 346 ? 10.668 -8.913 4.446 1.00 87.00 346 ASP A C 1
ATOM 2778 O O . ASP A 1 346 ? 9.984 -8.169 5.150 1.00 87.00 346 ASP A O 1
ATOM 2782 N N . LEU A 1 347 ? 10.321 -9.188 3.186 1.00 88.12 347 LEU A N 1
ATOM 2783 C CA . LEU A 1 347 ? 9.134 -8.626 2.555 1.00 88.12 347 LEU A CA 1
ATOM 2784 C C . LEU A 1 347 ? 7.844 -9.073 3.258 1.00 88.12 347 LEU A C 1
ATOM 2786 O O . LEU A 1 347 ? 6.945 -8.254 3.471 1.00 88.12 347 LEU A O 1
ATOM 2790 N N . LEU A 1 348 ? 7.754 -10.353 3.630 1.00 84.56 348 LEU A N 1
ATOM 2791 C CA . LEU A 1 348 ? 6.629 -10.902 4.393 1.00 84.56 348 LEU A CA 1
ATOM 2792 C C . LEU A 1 348 ? 6.558 -10.323 5.811 1.00 84.56 348 LEU A C 1
ATOM 2794 O O . LEU A 1 348 ? 5.459 -10.026 6.282 1.00 84.56 348 LEU A O 1
ATOM 2798 N N . GLY A 1 349 ? 7.703 -10.149 6.476 1.00 71.00 349 GLY A N 1
ATOM 2799 C CA . GLY A 1 349 ? 7.791 -9.554 7.812 1.00 71.00 349 GLY A CA 1
ATOM 2800 C C . GLY A 1 349 ? 7.367 -8.085 7.821 1.00 71.00 349 GLY A C 1
ATOM 2801 O O . GLY A 1 349 ? 6.536 -7.677 8.632 1.00 71.00 349 GLY A O 1
ATOM 2802 N N . ASN A 1 350 ? 7.853 -7.316 6.846 1.00 78.50 350 ASN A N 1
ATOM 2803 C CA . ASN A 1 350 ? 7.576 -5.885 6.713 1.00 78.50 350 ASN A CA 1
ATOM 2804 C C . ASN A 1 350 ? 6.233 -5.581 6.032 1.00 78.50 350 ASN A C 1
ATOM 2806 O O . ASN A 1 350 ? 5.809 -4.422 5.985 1.00 78.50 350 ASN A O 1
ATOM 2810 N N . LYS A 1 351 ? 5.554 -6.603 5.488 1.00 84.38 351 LYS A N 1
ATOM 2811 C CA . LYS A 1 351 ? 4.279 -6.470 4.760 1.00 84.38 351 LYS A CA 1
ATOM 2812 C C . LYS A 1 351 ? 4.384 -5.455 3.608 1.00 84.38 351 LYS A C 1
ATOM 2814 O O . LYS A 1 351 ? 3.484 -4.648 3.370 1.00 84.38 351 LYS A O 1
ATOM 2819 N N . GLY A 1 352 ? 5.543 -5.420 2.953 1.00 85.00 352 GLY A N 1
ATOM 2820 C CA . GLY A 1 352 ? 5.916 -4.389 1.981 1.00 85.00 352 GLY A CA 1
ATOM 2821 C C . GLY A 1 352 ? 5.441 -4.674 0.556 1.00 85.00 352 GLY A C 1
ATOM 2822 O O . GLY A 1 352 ? 4.730 -5.646 0.304 1.00 85.00 352 GLY A O 1
ATOM 2823 N N . TRP A 1 353 ? 5.858 -3.815 -0.373 1.00 95.44 353 TRP A N 1
ATOM 2824 C CA . TRP A 1 353 ? 5.788 -4.069 -1.810 1.00 95.44 353 TRP A CA 1
ATOM 2825 C C . TRP A 1 353 ? 7.213 -4.206 -2.338 1.00 95.44 353 TRP A C 1
ATOM 2827 O O . TRP A 1 353 ? 8.017 -3.281 -2.220 1.00 95.44 353 TRP A O 1
ATOM 2837 N N . GLY A 1 354 ? 7.538 -5.385 -2.858 1.00 96.38 354 GLY A N 1
ATOM 2838 C CA . GLY A 1 354 ? 8.830 -5.672 -3.456 1.00 96.38 354 GLY A CA 1
ATOM 2839 C C . GLY A 1 354 ? 8.797 -5.448 -4.961 1.00 96.38 354 GLY A C 1
ATOM 2840 O O . GLY A 1 354 ? 8.034 -6.108 -5.657 1.00 96.38 354 GLY A O 1
ATOM 2841 N N . VAL A 1 355 ? 9.647 -4.563 -5.474 1.00 98.31 355 VAL A N 1
ATOM 2842 C CA . VAL A 1 355 ? 9.809 -4.352 -6.918 1.00 98.31 355 VAL A CA 1
ATOM 2843 C C . VAL A 1 355 ? 11.167 -4.898 -7.329 1.00 98.31 355 VAL A C 1
ATOM 2845 O O . VAL A 1 355 ? 12.200 -4.354 -6.934 1.00 98.31 355 VAL A O 1
ATOM 2848 N N . THR A 1 356 ? 11.177 -5.991 -8.088 1.00 97.06 356 THR A N 1
ATOM 2849 C CA . THR A 1 356 ? 12.436 -6.564 -8.568 1.00 97.06 356 THR A CA 1
ATOM 2850 C C . THR A 1 356 ? 12.947 -5.771 -9.759 1.00 97.06 356 THR A C 1
ATOM 2852 O O . THR A 1 356 ? 12.162 -5.281 -10.570 1.00 97.06 356 THR A O 1
ATOM 2855 N N . MET A 1 357 ? 14.262 -5.695 -9.899 1.00 95.12 357 MET A N 1
ATOM 2856 C CA . MET A 1 357 ? 14.930 -5.222 -11.104 1.00 95.12 357 MET A CA 1
ATOM 2857 C C . MET A 1 357 ? 15.881 -6.314 -11.585 1.00 95.12 357 MET A C 1
ATOM 2859 O O . MET A 1 357 ? 16.717 -6.800 -10.824 1.00 95.12 357 MET A O 1
ATOM 2863 N N . THR A 1 358 ? 15.723 -6.711 -12.837 1.00 93.69 358 THR A N 1
ATOM 2864 C CA . THR A 1 358 ? 16.711 -7.477 -13.596 1.00 93.69 358 THR A CA 1
ATOM 2865 C C . THR A 1 358 ? 16.630 -7.032 -15.051 1.00 93.69 358 THR A C 1
ATOM 2867 O O . THR A 1 358 ? 15.626 -6.447 -15.453 1.00 93.69 358 THR A O 1
ATOM 2870 N N . HIS A 1 359 ? 17.664 -7.292 -15.843 1.00 93.00 359 HIS A N 1
ATOM 2871 C CA . HIS A 1 359 ? 17.587 -7.095 -17.291 1.00 93.00 359 HIS A CA 1
ATOM 2872 C C . HIS A 1 359 ? 17.550 -8.473 -17.931 1.00 93.00 359 HIS A C 1
ATOM 2874 O O . HIS A 1 359 ? 16.524 -8.871 -18.473 1.00 93.00 359 HIS A O 1
ATOM 2880 N N . GLY A 1 360 ? 18.638 -9.228 -17.783 1.00 90.31 360 GLY A N 1
ATOM 2881 C CA . GLY A 1 360 ? 18.792 -10.552 -18.359 1.00 90.31 360 GLY A CA 1
ATOM 2882 C C . GLY A 1 360 ? 18.426 -11.722 -17.455 1.00 90.31 360 GLY A C 1
ATOM 2883 O O . GLY A 1 360 ? 18.550 -11.648 -16.232 1.00 90.31 360 GLY A O 1
ATOM 2884 N N . ILE A 1 361 ? 18.064 -12.848 -18.064 1.00 94.31 361 ILE A N 1
ATOM 2885 C CA . ILE A 1 361 ? 18.113 -14.169 -17.440 1.00 94.31 361 ILE A CA 1
ATOM 2886 C C . ILE A 1 361 ? 19.401 -14.880 -17.838 1.00 94.31 361 ILE A C 1
ATOM 2888 O O . ILE A 1 361 ? 20.169 -15.240 -16.950 1.00 94.31 361 ILE A O 1
ATOM 2892 N N . THR A 1 362 ? 19.659 -15.055 -19.139 1.00 93.56 362 THR A N 1
ATOM 2893 C CA . THR A 1 362 ? 20.858 -15.763 -19.622 1.00 93.56 362 THR A CA 1
ATOM 2894 C C . THR A 1 362 ? 21.894 -14.851 -20.272 1.00 93.56 362 THR A C 1
ATOM 2896 O O . THR A 1 362 ? 23.026 -15.280 -20.468 1.00 93.56 362 THR A O 1
ATOM 2899 N N . TYR A 1 363 ? 21.531 -13.621 -20.651 1.00 91.00 363 TYR A N 1
ATOM 2900 C CA . TYR A 1 363 ? 22.451 -12.670 -21.281 1.00 91.00 363 TYR A CA 1
ATOM 2901 C C . TYR A 1 363 ? 22.055 -11.217 -20.990 1.00 91.00 363 TYR A C 1
ATOM 2903 O O . TYR A 1 363 ? 20.967 -10.951 -20.505 1.00 91.00 363 TYR A O 1
ATOM 2911 N N . GLY A 1 364 ? 22.917 -10.256 -21.325 1.00 86.44 364 GLY A N 1
ATOM 2912 C CA . GLY A 1 364 ? 22.651 -8.835 -21.082 1.00 86.44 364 GLY A CA 1
ATOM 2913 C C . GLY A 1 364 ? 23.210 -8.350 -19.747 1.00 86.44 364 GLY A C 1
ATOM 2914 O O . GLY A 1 364 ? 23.960 -9.050 -19.069 1.00 86.44 364 GLY A O 1
ATOM 2915 N N . TYR A 1 365 ? 22.894 -7.111 -19.383 1.00 86.44 365 TYR A N 1
ATOM 2916 C CA . TYR A 1 365 ? 23.375 -6.529 -18.133 1.00 86.44 365 TYR A CA 1
ATOM 2917 C C . TYR A 1 365 ? 22.751 -7.229 -16.911 1.00 86.44 365 TYR A C 1
ATOM 2919 O O . TYR A 1 365 ? 21.579 -7.590 -16.932 1.00 86.44 365 TYR A O 1
ATOM 2927 N N . ASP A 1 366 ? 23.532 -7.417 -15.843 1.00 87.00 366 ASP A N 1
ATOM 2928 C CA . ASP A 1 366 ? 23.077 -8.006 -14.570 1.00 87.00 366 ASP A CA 1
ATOM 2929 C C . ASP A 1 366 ? 22.318 -9.345 -14.724 1.00 87.00 366 ASP A C 1
ATOM 2931 O O . ASP A 1 366 ? 21.449 -9.653 -13.912 1.00 87.00 366 ASP A O 1
ATOM 2935 N N . HIS A 1 367 ? 22.616 -10.147 -15.759 1.00 90.19 367 HIS A N 1
ATOM 2936 C CA . HIS A 1 367 ? 21.991 -11.462 -15.924 1.00 90.19 367 HIS A CA 1
ATOM 2937 C C . HIS A 1 367 ? 22.412 -12.416 -14.801 1.00 90.19 367 HIS A C 1
ATOM 2939 O O . HIS A 1 367 ? 23.487 -12.273 -14.216 1.00 90.19 367 HIS A O 1
ATOM 2945 N N . PHE A 1 368 ? 21.601 -13.433 -14.524 1.00 93.50 368 PHE A N 1
ATOM 2946 C CA . PHE A 1 368 ? 21.906 -14.421 -13.491 1.00 93.50 368 PHE A CA 1
ATOM 2947 C C . PHE A 1 368 ? 23.148 -15.243 -13.851 1.00 93.50 368 PHE A C 1
ATOM 2949 O O . PHE A 1 368 ? 23.336 -15.616 -15.007 1.00 93.50 368 PHE A O 1
ATOM 2956 N N . SER A 1 369 ? 23.975 -15.579 -12.859 1.00 90.19 369 SER A N 1
ATOM 2957 C CA . SER A 1 369 ? 25.068 -16.548 -13.039 1.00 90.19 369 SER A CA 1
ATOM 2958 C C . SER A 1 369 ? 24.546 -17.957 -13.348 1.00 90.19 369 SER A C 1
ATOM 2960 O O . SER A 1 369 ? 25.175 -18.703 -14.091 1.00 90.19 369 SER A O 1
ATOM 2962 N N . ASP A 1 370 ? 23.374 -18.291 -12.806 1.00 93.81 370 ASP A N 1
ATOM 2963 C CA . ASP A 1 370 ? 22.593 -19.489 -13.097 1.00 93.81 370 ASP A CA 1
ATOM 2964 C C . ASP A 1 370 ? 21.111 -19.099 -13.213 1.00 93.81 370 ASP A C 1
ATOM 2966 O O . ASP A 1 370 ? 20.490 -18.654 -12.243 1.00 93.81 370 ASP A O 1
ATOM 2970 N N . ALA A 1 371 ? 20.527 -19.289 -14.398 1.00 94.88 371 ALA A N 1
ATOM 2971 C CA . ALA A 1 371 ? 19.116 -19.008 -14.659 1.00 94.88 371 ALA A CA 1
ATOM 2972 C C . ALA A 1 371 ? 18.165 -19.795 -13.732 1.00 94.88 371 ALA A C 1
ATOM 2974 O O . ALA A 1 371 ? 17.060 -19.330 -13.439 1.00 94.88 371 ALA A O 1
ATOM 2975 N N . GLY A 1 372 ? 18.591 -20.963 -13.233 1.00 96.62 372 GLY A N 1
ATOM 2976 C CA . GLY A 1 372 ? 17.850 -21.777 -12.271 1.00 96.62 372 GLY A CA 1
ATOM 2977 C C . GLY A 1 372 ? 17.487 -21.020 -10.994 1.00 96.62 372 GLY A C 1
ATOM 2978 O O . GLY A 1 372 ? 16.383 -21.201 -10.479 1.00 96.62 372 GLY A O 1
ATOM 2979 N N . ILE A 1 373 ? 18.343 -20.094 -10.546 1.00 96.69 373 ILE A N 1
ATOM 2980 C CA . ILE A 1 373 ? 18.100 -19.254 -9.363 1.00 96.69 373 ILE A CA 1
ATOM 2981 C C . ILE A 1 373 ? 16.802 -18.457 -9.530 1.00 96.69 373 ILE A C 1
ATOM 2983 O O . ILE A 1 373 ? 15.971 -18.416 -8.619 1.00 96.69 373 ILE A O 1
ATOM 2987 N N . PHE A 1 374 ? 16.587 -17.866 -10.708 1.00 96.81 374 PHE A N 1
ATOM 2988 C CA . PHE A 1 374 ? 15.374 -17.106 -10.986 1.00 96.81 374 PHE A CA 1
ATOM 2989 C C . PHE A 1 374 ? 14.132 -18.000 -11.030 1.00 96.81 374 PHE A C 1
ATOM 2991 O O . PHE A 1 374 ? 13.103 -17.693 -10.421 1.00 96.81 374 PHE A O 1
ATOM 2998 N N . TRP A 1 375 ? 14.222 -19.130 -11.734 1.00 97.69 375 TRP A N 1
ATOM 2999 C CA . TRP A 1 375 ? 13.088 -20.034 -11.918 1.00 97.69 375 TRP A CA 1
ATOM 3000 C C . TRP A 1 375 ? 12.636 -20.676 -10.609 1.00 97.69 375 TRP A C 1
ATOM 3002 O O . TRP A 1 375 ? 11.435 -20.806 -10.360 1.00 97.69 375 TRP A O 1
ATOM 3012 N N . GLU A 1 376 ? 13.579 -21.057 -9.755 1.00 97.81 376 GLU A N 1
ATOM 3013 C CA . GLU A 1 376 ? 13.290 -21.559 -8.416 1.00 97.81 376 GLU A CA 1
ATOM 3014 C C . GLU A 1 376 ? 12.693 -20.473 -7.524 1.00 97.81 376 GLU A C 1
ATOM 3016 O O . GLU A 1 376 ? 11.731 -20.745 -6.802 1.00 97.81 376 GLU A O 1
ATOM 3021 N N . TYR A 1 377 ? 13.177 -19.231 -7.629 1.00 97.62 377 TYR A N 1
ATOM 3022 C CA . TYR A 1 377 ? 12.602 -18.109 -6.895 1.00 97.62 377 TYR A CA 1
ATOM 3023 C C . TYR A 1 377 ? 11.133 -17.865 -7.270 1.00 97.62 377 TYR A C 1
ATOM 3025 O O . TYR A 1 377 ? 10.283 -17.763 -6.383 1.00 97.62 377 TYR A O 1
ATOM 3033 N N . LEU A 1 378 ? 10.794 -17.865 -8.566 1.00 98.06 378 LEU A N 1
ATOM 3034 C CA . LEU A 1 378 ? 9.401 -17.751 -9.017 1.00 98.06 378 LEU A CA 1
ATOM 3035 C C . LEU A 1 378 ? 8.522 -18.888 -8.475 1.00 98.06 378 LEU A C 1
ATOM 3037 O O . LEU A 1 378 ? 7.425 -18.637 -7.969 1.00 98.06 378 LEU A O 1
ATOM 3041 N N . LYS A 1 379 ? 9.007 -20.137 -8.542 1.00 98.44 379 LYS A N 1
ATOM 3042 C CA . LYS A 1 379 ? 8.294 -21.302 -7.990 1.00 98.44 379 LYS A CA 1
ATOM 3043 C C . LYS A 1 379 ? 8.076 -21.156 -6.487 1.00 98.44 379 LYS A C 1
ATOM 3045 O O . LYS A 1 379 ? 6.979 -21.419 -6.004 1.00 98.44 379 LYS A O 1
ATOM 3050 N N . LYS A 1 380 ? 9.079 -20.682 -5.746 1.00 98.19 380 LYS A N 1
ATOM 3051 C CA . LYS A 1 380 ? 8.961 -20.450 -4.306 1.00 98.19 380 LYS A CA 1
ATOM 3052 C C . LYS A 1 380 ? 7.925 -19.379 -3.984 1.00 98.19 380 LYS A C 1
ATOM 3054 O O . LYS A 1 380 ? 7.072 -19.609 -3.131 1.00 98.19 380 LYS A O 1
ATOM 3059 N N . VAL A 1 381 ? 7.927 -18.251 -4.695 1.00 98.38 381 VAL A N 1
ATOM 3060 C CA . VAL A 1 381 ? 6.895 -17.214 -4.528 1.00 98.38 381 VAL A CA 1
ATOM 3061 C C . VAL A 1 381 ? 5.500 -17.778 -4.811 1.00 98.38 381 VAL A C 1
ATOM 3063 O O . VAL A 1 381 ? 4.570 -17.489 -4.059 1.00 98.38 381 VAL A O 1
ATOM 3066 N N . LYS A 1 382 ? 5.354 -18.655 -5.814 1.00 98.38 382 LYS A N 1
ATOM 3067 C CA . LYS A 1 382 ? 4.084 -19.338 -6.105 1.00 98.38 382 LYS A CA 1
ATOM 3068 C C . LYS A 1 382 ? 3.578 -20.197 -4.946 1.00 98.38 382 LYS A C 1
ATOM 3070 O O . LYS A 1 382 ? 2.386 -20.154 -4.666 1.00 98.38 382 LYS A O 1
ATOM 3075 N N . THR A 1 383 ? 4.450 -20.894 -4.215 1.00 98.38 383 THR A N 1
ATOM 3076 C CA . THR A 1 383 ? 4.029 -21.660 -3.017 1.00 98.38 383 THR A CA 1
ATOM 3077 C C . THR A 1 383 ? 3.435 -20.785 -1.905 1.00 98.38 383 THR A C 1
ATOM 3079 O O . THR A 1 383 ? 2.787 -21.295 -0.996 1.00 98.38 383 THR A O 1
ATOM 3082 N N . LEU A 1 384 ? 3.636 -19.464 -1.973 1.00 98.12 384 LEU A N 1
ATOM 3083 C CA . LEU A 1 384 ? 3.144 -18.481 -1.011 1.00 98.12 384 LEU A CA 1
ATOM 3084 C C . LEU A 1 384 ? 2.024 -17.608 -1.589 1.00 98.12 384 LEU A C 1
ATOM 3086 O O . LEU A 1 384 ? 1.756 -16.531 -1.052 1.00 98.12 384 LEU A O 1
ATOM 3090 N N . GLU A 1 385 ? 1.351 -18.047 -2.657 1.00 97.25 385 GLU A N 1
ATOM 3091 C CA . GLU A 1 385 ? 0.301 -17.268 -3.327 1.00 97.25 385 GLU A CA 1
ATOM 3092 C C . GLU A 1 385 ? -0.862 -16.880 -2.406 1.00 97.25 385 GLU A C 1
ATOM 3094 O O . GLU A 1 385 ? -1.490 -15.842 -2.602 1.00 97.25 385 GLU A O 1
ATOM 3099 N N . ASP A 1 386 ? -1.116 -17.637 -1.335 1.00 94.88 386 ASP A N 1
ATOM 3100 C CA . ASP A 1 386 ? -2.107 -17.279 -0.316 1.00 94.88 386 ASP A CA 1
ATOM 3101 C C . ASP A 1 386 ? -1.728 -16.035 0.492 1.00 94.88 386 ASP A C 1
ATOM 3103 O O . ASP A 1 386 ? -2.604 -15.344 1.015 1.00 94.88 386 ASP A O 1
ATOM 3107 N N . ARG A 1 387 ? -0.435 -15.709 0.547 1.00 94.94 387 ARG A N 1
ATOM 3108 C CA . ARG A 1 387 ? 0.128 -14.615 1.343 1.00 94.94 387 ARG A CA 1
ATOM 3109 C C . ARG A 1 387 ? 0.689 -13.475 0.502 1.00 94.94 387 ARG A C 1
ATOM 3111 O O . ARG A 1 387 ? 0.765 -12.363 1.019 1.00 94.94 387 ARG A O 1
ATOM 3118 N N . ILE A 1 388 ? 1.083 -13.736 -0.741 1.00 98.06 388 ILE A N 1
ATOM 3119 C CA . ILE A 1 388 ? 1.763 -12.774 -1.611 1.00 98.06 388 ILE A CA 1
ATOM 3120 C C . ILE A 1 388 ? 0.898 -12.485 -2.827 1.00 98.06 388 ILE A C 1
ATOM 3122 O O . ILE A 1 388 ? 0.527 -13.391 -3.570 1.00 98.06 388 ILE A O 1
ATOM 3126 N N . TRP A 1 389 ? 0.620 -11.207 -3.059 1.00 98.62 389 TRP A N 1
ATOM 3127 C CA . TRP A 1 389 ? 0.075 -10.760 -4.330 1.00 98.62 389 TRP A CA 1
ATOM 3128 C C . TRP A 1 389 ? 1.210 -10.564 -5.338 1.00 98.62 389 TRP A C 1
ATOM 3130 O O . TRP A 1 389 ? 2.037 -9.671 -5.171 1.00 98.62 389 TRP A O 1
ATOM 3140 N N . VAL A 1 390 ? 1.252 -11.380 -6.390 1.00 98.69 390 VAL A N 1
ATOM 3141 C CA . VAL A 1 390 ? 2.111 -11.111 -7.550 1.00 98.69 390 VAL A CA 1
ATOM 3142 C C . VAL A 1 390 ? 1.297 -10.337 -8.582 1.00 98.69 390 VAL A C 1
ATOM 3144 O O . VAL A 1 390 ? 0.327 -10.871 -9.117 1.00 98.69 390 VAL A O 1
ATOM 3147 N N . GLY A 1 391 ? 1.673 -9.085 -8.832 1.00 98.38 391 GLY A N 1
ATOM 3148 C CA . GLY A 1 391 ? 0.996 -8.195 -9.777 1.00 98.38 391 GLY A CA 1
ATOM 3149 C C . GLY A 1 391 ? 1.998 -7.372 -10.576 1.00 98.38 391 GLY A C 1
ATOM 3150 O O . GLY A 1 391 ? 3.136 -7.167 -10.142 1.00 98.38 391 GLY A O 1
ATOM 3151 N N . THR A 1 392 ? 1.581 -6.884 -11.740 1.00 98.69 392 THR A N 1
ATOM 3152 C CA . THR A 1 392 ? 2.386 -5.933 -12.517 1.00 98.69 392 THR A CA 1
ATOM 3153 C C . THR A 1 392 ? 2.641 -4.664 -11.700 1.00 98.69 392 THR A C 1
ATOM 3155 O O . THR A 1 392 ? 1.910 -4.347 -10.757 1.00 98.69 392 THR A O 1
ATOM 3158 N N . PHE A 1 393 ? 3.699 -3.929 -12.032 1.00 98.69 393 PHE A N 1
ATOM 3159 C CA . PHE A 1 393 ? 4.009 -2.660 -11.386 1.00 98.69 393 PHE A CA 1
ATOM 3160 C C . PHE A 1 393 ? 2.828 -1.686 -11.481 1.00 98.69 393 PHE A C 1
ATOM 3162 O O . PHE A 1 393 ? 2.477 -1.089 -10.465 1.00 98.69 393 PHE A O 1
ATOM 3169 N N . ARG A 1 394 ? 2.174 -1.572 -12.649 1.00 98.19 394 ARG A N 1
ATOM 3170 C CA . ARG A 1 394 ? 0.955 -0.763 -12.832 1.00 98.19 394 ARG A CA 1
ATOM 3171 C C . ARG A 1 394 ? -0.127 -1.127 -11.824 1.00 98.19 394 ARG A C 1
ATOM 3173 O O . ARG A 1 394 ? -0.617 -0.234 -11.140 1.00 98.19 394 ARG A O 1
ATOM 3180 N N . GLU A 1 395 ? -0.501 -2.403 -11.748 1.00 98.25 395 GLU A N 1
ATOM 3181 C CA . GLU A 1 395 ? -1.604 -2.861 -10.894 1.00 98.25 395 GLU A CA 1
ATOM 3182 C C . GLU A 1 395 ? -1.320 -2.568 -9.419 1.00 98.25 395 GLU A C 1
ATOM 3184 O O . GLU A 1 395 ? -2.161 -2.004 -8.721 1.00 98.25 395 GLU A O 1
ATOM 3189 N N . VAL A 1 396 ? -0.119 -2.908 -8.934 1.00 98.50 396 VAL A N 1
ATOM 3190 C CA . VAL A 1 396 ? 0.227 -2.697 -7.521 1.00 98.50 396 VAL A CA 1
ATOM 3191 C C . VAL A 1 396 ? 0.373 -1.206 -7.208 1.00 98.50 396 VAL A C 1
ATOM 3193 O O . VAL A 1 396 ? -0.105 -0.758 -6.164 1.00 98.50 396 VAL A O 1
ATOM 3196 N N . ALA A 1 397 ? 0.971 -0.417 -8.107 1.00 98.06 397 ALA A N 1
ATOM 3197 C CA . ALA A 1 397 ? 1.096 1.030 -7.943 1.00 98.06 397 ALA A CA 1
ATOM 3198 C C . ALA A 1 397 ? -0.275 1.721 -7.887 1.00 98.06 397 ALA A C 1
ATOM 3200 O O . ALA A 1 397 ? -0.514 2.519 -6.978 1.00 98.06 397 ALA A O 1
ATOM 3201 N N . ALA A 1 398 ? -1.170 1.399 -8.827 1.00 98.19 398 ALA A N 1
ATOM 3202 C CA . ALA A 1 398 ? -2.522 1.946 -8.874 1.00 98.19 398 ALA A CA 1
ATOM 3203 C C . ALA A 1 398 ? -3.310 1.551 -7.625 1.00 98.19 398 ALA A C 1
ATOM 3205 O O . ALA A 1 398 ? -3.727 2.437 -6.883 1.00 98.19 398 ALA A O 1
ATOM 3206 N N . TYR A 1 399 ? -3.378 0.254 -7.303 1.00 98.50 399 TYR A N 1
ATOM 3207 C CA . TYR A 1 399 ? -4.095 -0.238 -6.126 1.00 98.50 399 TYR A CA 1
ATOM 3208 C C . TYR A 1 399 ? -3.619 0.439 -4.841 1.00 98.50 399 TYR A C 1
ATOM 3210 O O . TYR A 1 399 ? -4.431 0.891 -4.044 1.00 98.50 399 TYR A O 1
ATOM 3218 N N . VAL A 1 400 ? -2.303 0.527 -4.609 1.00 92.38 400 VAL A N 1
ATOM 3219 C CA . VAL A 1 400 ? -1.770 1.133 -3.377 1.00 92.38 400 VAL A CA 1
ATOM 3220 C C . VAL A 1 400 ? -2.081 2.629 -3.316 1.00 92.38 400 VAL A C 1
ATOM 3222 O O . VAL A 1 400 ? -2.347 3.147 -2.230 1.00 92.38 400 VAL A O 1
ATOM 3225 N N . LYS A 1 401 ? -2.055 3.336 -4.451 1.00 91.00 401 LYS A N 1
ATOM 3226 C CA . LYS A 1 401 ? -2.401 4.762 -4.512 1.00 91.00 401 LYS A CA 1
ATOM 3227 C C . LYS A 1 401 ? -3.899 4.977 -4.279 1.00 91.00 401 LYS A C 1
ATOM 3229 O O . LYS A 1 401 ? -4.259 5.816 -3.459 1.00 91.00 401 LYS A O 1
ATOM 3234 N N . GLU A 1 402 ? -4.749 4.161 -4.897 1.00 94.50 402 GLU A N 1
ATOM 3235 C CA . GLU A 1 402 ? -6.204 4.160 -4.704 1.00 94.50 402 GLU A CA 1
ATOM 3236 C C . GLU A 1 402 ? -6.585 3.800 -3.264 1.00 94.50 402 GLU A C 1
ATOM 3238 O O . GLU A 1 402 ? -7.342 4.523 -2.626 1.00 94.50 402 GLU A O 1
ATOM 3243 N N . GLN A 1 403 ? -5.990 2.750 -2.695 1.00 90.50 403 GLN A N 1
ATOM 3244 C CA . GLN A 1 403 ? -6.222 2.309 -1.318 1.00 90.50 403 GLN A CA 1
ATOM 3245 C C . GLN A 1 403 ? -5.844 3.369 -0.282 1.00 90.50 403 GLN A C 1
ATOM 3247 O O . GLN A 1 403 ? -6.520 3.491 0.736 1.00 90.50 403 GLN A O 1
ATOM 3252 N N . LYS A 1 404 ? -4.759 4.116 -0.509 1.00 79.06 404 LYS A N 1
ATOM 3253 C CA . LYS A 1 404 ? -4.333 5.191 0.398 1.00 79.06 404 LYS A CA 1
ATOM 3254 C C . LYS A 1 404 ? -5.189 6.448 0.274 1.00 79.06 404 LYS A C 1
ATOM 3256 O O . LYS A 1 404 ? -5.296 7.181 1.250 1.00 79.06 404 LYS A O 1
ATOM 3261 N N . ALA A 1 405 ? -5.740 6.709 -0.909 1.00 79.12 405 ALA A N 1
ATOM 3262 C CA . ALA A 1 405 ? -6.527 7.905 -1.191 1.00 79.12 405 ALA A CA 1
ATOM 3263 C C . ALA A 1 405 ? -8.035 7.713 -0.959 1.00 79.12 405 ALA A C 1
ATOM 3265 O O . ALA A 1 405 ? -8.753 8.698 -0.789 1.00 79.12 405 ALA A O 1
ATOM 3266 N N . VAL A 1 406 ? -8.536 6.473 -0.967 1.00 82.62 406 VAL A N 1
ATOM 3267 C CA . VAL A 1 406 ? -9.963 6.204 -0.770 1.00 82.62 406 VAL A CA 1
ATOM 3268 C C . VAL A 1 406 ? -10.380 6.523 0.664 1.00 82.62 406 VAL A C 1
ATOM 3270 O O . VAL A 1 406 ? -9.756 6.100 1.636 1.00 82.62 406 VAL A O 1
ATOM 3273 N N . THR A 1 407 ? -11.496 7.231 0.791 1.00 81.19 407 THR A N 1
ATOM 3274 C CA . THR A 1 407 ? -12.224 7.399 2.051 1.00 81.19 407 THR A CA 1
ATOM 3275 C C . THR A 1 407 ? -13.532 6.621 1.970 1.00 81.19 407 THR A C 1
ATOM 3277 O O . THR A 1 407 ? -14.070 6.405 0.884 1.00 81.19 407 THR A O 1
ATOM 3280 N N . CYS A 1 408 ? -14.023 6.121 3.100 1.00 80.88 408 CYS A N 1
ATOM 3281 C CA . CYS A 1 408 ? -15.228 5.297 3.150 1.00 80.88 408 CYS A CA 1
ATOM 3282 C C . CYS A 1 408 ? -16.102 5.743 4.316 1.00 80.88 408 CYS A C 1
ATOM 3284 O O . CYS A 1 408 ? -15.700 5.589 5.468 1.00 80.88 408 CYS A O 1
ATOM 3286 N N . ASP A 1 409 ? -17.310 6.218 4.022 1.00 78.31 409 ASP A N 1
ATOM 3287 C CA . ASP A 1 409 ? -18.314 6.431 5.063 1.00 78.31 409 ASP A CA 1
ATOM 3288 C C . ASP A 1 409 ? -19.026 5.122 5.340 1.00 78.31 409 ASP A C 1
ATOM 3290 O O . ASP A 1 409 ? -19.594 4.517 4.427 1.00 78.31 409 ASP A O 1
ATOM 3294 N N . VAL A 1 410 ? -19.022 4.695 6.597 1.00 81.88 410 VAL A N 1
ATOM 3295 C CA . VAL A 1 410 ? -19.677 3.461 7.021 1.00 81.88 410 VAL A CA 1
ATOM 3296 C C . VAL A 1 410 ? -20.845 3.800 7.935 1.00 81.88 410 VAL A C 1
ATOM 3298 O O . VAL A 1 410 ? -20.672 4.473 8.946 1.00 81.88 410 VAL A O 1
ATOM 3301 N N . ALA A 1 411 ? -22.033 3.302 7.598 1.00 79.88 411 ALA A N 1
ATOM 3302 C CA . ALA A 1 411 ? -23.246 3.499 8.385 1.00 79.88 411 ALA A CA 1
ATOM 3303 C C . ALA A 1 411 ? -23.919 2.157 8.679 1.00 79.88 411 ALA A C 1
ATOM 3305 O O . ALA A 1 411 ? -24.026 1.299 7.804 1.00 79.88 411 ALA A O 1
ATOM 3306 N N . LYS A 1 412 ? -24.382 1.960 9.914 1.00 82.38 412 LYS A N 1
ATOM 3307 C CA . LYS A 1 412 ? -25.102 0.745 10.314 1.00 82.38 412 LYS A CA 1
ATOM 3308 C C . LYS A 1 412 ? -26.489 0.700 9.664 1.00 82.38 412 LYS A C 1
ATOM 3310 O O . LYS A 1 412 ? -27.138 1.728 9.505 1.00 82.38 412 LYS A O 1
ATOM 3315 N N . THR A 1 413 ? -26.951 -0.501 9.333 1.00 82.81 413 THR A N 1
ATOM 3316 C CA . THR A 1 413 ? -28.317 -0.768 8.865 1.00 82.81 413 THR A CA 1
ATOM 3317 C C . THR A 1 413 ? -28.928 -1.911 9.677 1.00 82.81 413 THR A C 1
ATOM 3319 O O . THR A 1 413 ? -28.210 -2.646 10.358 1.00 82.81 413 THR A O 1
ATOM 3322 N N . ASP A 1 414 ? -30.243 -2.114 9.579 1.00 82.88 414 ASP A N 1
ATOM 3323 C CA . ASP A 1 414 ? -30.943 -3.189 10.307 1.00 82.88 414 ASP A CA 1
ATOM 3324 C C . ASP A 1 414 ? -30.394 -4.589 9.990 1.00 82.88 414 ASP A C 1
ATOM 3326 O O . ASP A 1 414 ? -30.431 -5.493 10.823 1.00 82.88 414 ASP A O 1
ATOM 3330 N N . LYS A 1 415 ? -29.863 -4.774 8.775 1.00 84.12 415 LYS A N 1
ATOM 3331 C CA . LYS A 1 415 ? -29.366 -6.061 8.260 1.00 84.12 415 LYS A CA 1
ATOM 3332 C C . LYS A 1 415 ? -27.838 -6.156 8.210 1.00 84.12 415 LYS A C 1
ATOM 3334 O O . LYS A 1 415 ? -27.305 -7.189 7.803 1.00 84.12 415 LYS A O 1
ATOM 3339 N N . GLY A 1 416 ? -27.122 -5.100 8.589 1.00 88.62 416 GLY A N 1
ATOM 3340 C CA . GLY A 1 416 ? -25.669 -5.028 8.480 1.00 88.62 416 GLY A CA 1
ATOM 3341 C C . GLY A 1 416 ? -25.176 -3.587 8.461 1.00 88.62 416 GLY A C 1
ATOM 3342 O O . GLY A 1 416 ? -25.264 -2.885 9.468 1.00 88.62 416 GLY A O 1
ATOM 3343 N N . PHE A 1 417 ? -24.611 -3.160 7.334 1.00 88.12 417 PHE A N 1
ATOM 3344 C CA . PHE A 1 417 ? -24.089 -1.807 7.157 1.00 88.12 417 PHE A CA 1
ATOM 3345 C C . PHE A 1 417 ? -24.048 -1.411 5.678 1.00 88.12 417 PHE A C 1
ATOM 3347 O O . PHE A 1 417 ? -24.128 -2.254 4.786 1.00 88.12 417 PHE A O 1
ATOM 3354 N N . SER A 1 418 ? -23.902 -0.120 5.415 1.00 91.12 418 SER A N 1
ATOM 3355 C CA . SER A 1 418 ? -23.600 0.423 4.097 1.00 91.12 418 SER A CA 1
ATOM 3356 C C . SER A 1 418 ? -22.254 1.133 4.103 1.00 91.12 418 SER A C 1
ATOM 3358 O O . SER A 1 418 ? -21.876 1.719 5.117 1.00 91.12 418 SER A O 1
ATOM 3360 N N . VAL A 1 419 ? -21.563 1.111 2.967 1.00 91.12 419 VAL A N 1
ATOM 3361 C CA . VAL A 1 419 ? -20.302 1.821 2.742 1.00 91.12 419 VAL A CA 1
ATOM 3362 C C . VAL A 1 419 ? -20.443 2.732 1.531 1.00 91.12 419 VAL A C 1
ATOM 3364 O O . VAL A 1 419 ? -20.890 2.283 0.480 1.00 91.12 419 VAL A O 1
ATOM 3367 N N . VAL A 1 420 ? -20.046 3.995 1.644 1.00 90.19 420 VAL A N 1
ATOM 3368 C CA . VAL A 1 420 ? -19.964 4.917 0.503 1.00 90.19 420 VAL A CA 1
ATOM 3369 C C . VAL A 1 420 ? -18.494 5.265 0.268 1.00 90.19 420 VAL A C 1
ATOM 3371 O O . VAL A 1 420 ? -17.936 6.038 1.051 1.00 90.19 420 VAL A O 1
ATOM 3374 N N . PRO A 1 421 ? -17.841 4.682 -0.756 1.00 90.69 421 PRO A N 1
ATOM 3375 C CA . PRO A 1 421 ? -16.468 5.031 -1.086 1.00 90.69 421 PRO A CA 1
ATOM 3376 C C . PRO A 1 421 ? -16.408 6.388 -1.797 1.00 90.69 421 PRO A C 1
ATOM 3378 O O . PRO A 1 421 ? -17.303 6.753 -2.561 1.00 90.69 421 PRO A O 1
ATOM 3381 N N . ARG A 1 422 ? -15.336 7.139 -1.546 1.00 87.19 422 ARG A N 1
ATOM 3382 C CA . ARG A 1 422 ? -14.974 8.350 -2.284 1.00 87.19 422 ARG A CA 1
ATOM 3383 C C . ARG A 1 422 ? -13.487 8.332 -2.581 1.00 87.19 422 ARG A C 1
ATOM 3385 O O . ARG A 1 422 ? -12.677 8.170 -1.668 1.00 87.19 422 ARG A O 1
ATOM 3392 N N . LEU A 1 423 ? -13.139 8.541 -3.845 1.00 88.88 423 LEU A N 1
ATOM 3393 C CA . LEU A 1 423 ? -11.763 8.561 -4.315 1.00 88.88 423 LEU A CA 1
ATOM 3394 C C . LEU A 1 423 ? -11.501 9.838 -5.120 1.00 88.88 423 LEU A C 1
ATOM 3396 O O . LEU A 1 423 ? -12.109 10.060 -6.163 1.00 88.88 423 LEU A O 1
ATOM 3400 N N . ALA A 1 424 ? -10.583 10.671 -4.630 1.00 89.31 424 ALA A N 1
ATOM 3401 C CA . ALA A 1 424 ? -10.196 11.939 -5.252 1.00 89.31 424 ALA A CA 1
ATOM 3402 C C . ALA A 1 424 ? -9.002 11.773 -6.213 1.00 89.31 424 ALA A C 1
ATOM 3404 O O . ALA A 1 424 ? -8.046 12.542 -6.178 1.00 89.31 424 ALA A O 1
ATOM 3405 N N . LEU A 1 425 ? -9.031 10.733 -7.049 1.00 92.00 425 LEU A N 1
ATOM 3406 C CA . LEU A 1 425 ? -8.029 10.491 -8.089 1.00 92.00 425 LEU A CA 1
ATOM 3407 C C . LEU A 1 425 ? -8.663 10.593 -9.482 1.00 92.00 425 LEU A C 1
ATOM 3409 O O . LEU A 1 425 ? -9.881 10.510 -9.630 1.00 92.00 425 LEU A O 1
ATOM 3413 N N . ASP A 1 426 ? -7.837 10.760 -10.515 1.00 94.50 426 ASP A N 1
ATOM 3414 C CA . ASP A 1 426 ? -8.310 10.757 -11.902 1.00 94.50 426 ASP A CA 1
ATOM 3415 C C . ASP A 1 426 ? -8.848 9.370 -12.290 1.00 94.50 426 ASP A C 1
ATOM 3417 O O . ASP A 1 426 ? -8.084 8.418 -12.464 1.00 94.50 426 ASP A O 1
ATOM 3421 N N . LYS A 1 427 ? -10.168 9.278 -12.478 1.00 93.81 427 LYS A N 1
ATOM 3422 C CA . LYS A 1 427 ? -10.893 8.058 -12.869 1.00 93.81 427 LYS A CA 1
ATOM 3423 C C . LYS A 1 427 ? -10.485 7.468 -14.225 1.00 93.81 427 LYS A C 1
ATOM 3425 O O . LYS A 1 427 ? -10.871 6.347 -14.538 1.00 93.81 427 LYS A O 1
ATOM 3430 N N . ASN A 1 428 ? -9.756 8.214 -15.057 1.00 91.88 428 ASN A N 1
ATOM 3431 C CA . ASN A 1 428 ? -9.230 7.708 -16.328 1.00 91.88 428 ASN A CA 1
ATOM 3432 C C . ASN A 1 428 ? -7.867 7.015 -16.160 1.00 91.88 428 ASN A C 1
ATOM 3434 O O . ASN A 1 428 ? -7.433 6.276 -17.045 1.00 91.88 428 ASN A O 1
ATOM 3438 N N . LEU A 1 429 ? -7.179 7.268 -15.043 1.00 93.19 429 LEU A N 1
ATOM 3439 C CA . LEU A 1 429 ? -5.876 6.684 -14.718 1.00 93.19 429 LEU A CA 1
ATOM 3440 C C . LEU A 1 429 ? -5.998 5.587 -13.660 1.00 93.19 429 LEU A C 1
ATOM 3442 O O . LEU A 1 429 ? -5.354 4.545 -13.777 1.00 93.19 429 LEU A O 1
ATOM 3446 N N . PHE A 1 430 ? -6.835 5.816 -12.654 1.00 95.94 430 PHE A N 1
ATOM 3447 C CA . PHE A 1 430 ? -7.039 4.947 -11.504 1.00 95.94 430 PHE A CA 1
ATOM 3448 C C . PHE A 1 430 ? -8.376 4.234 -11.648 1.00 95.94 430 PHE A C 1
ATOM 3450 O O . PHE A 1 430 ? -9.403 4.872 -11.859 1.00 95.94 430 PHE A O 1
ATOM 3457 N N . THR A 1 431 ? -8.329 2.906 -11.656 1.00 93.44 431 THR A N 1
ATOM 3458 C CA . THR A 1 431 ? -9.472 2.046 -12.009 1.00 93.44 431 THR A CA 1
ATOM 3459 C C . THR A 1 431 ? -9.411 0.693 -11.299 1.00 93.44 431 THR A C 1
ATOM 3461 O O . THR A 1 431 ? -10.196 -0.201 -11.625 1.00 93.44 431 THR A O 1
ATOM 3464 N N . GLU A 1 432 ? -8.467 0.495 -10.371 1.00 96.88 432 GLU A N 1
ATOM 3465 C CA . GLU A 1 432 ? -8.300 -0.802 -9.731 1.00 96.88 432 GLU A CA 1
ATOM 3466 C C . GLU A 1 432 ? -9.434 -1.038 -8.729 1.00 96.88 432 GLU A C 1
ATOM 3468 O O . GLU A 1 432 ? -9.681 -0.214 -7.843 1.00 96.88 432 GLU A O 1
ATOM 3473 N N . PRO A 1 433 ? -10.123 -2.188 -8.806 1.00 97.50 433 PRO A N 1
ATOM 3474 C CA . PRO A 1 433 ? -11.053 -2.553 -7.758 1.00 97.50 433 PRO A CA 1
ATOM 3475 C C . PRO A 1 433 ? -10.283 -2.785 -6.452 1.00 97.50 433 PRO A C 1
ATOM 3477 O O . PRO A 1 433 ? -9.249 -3.459 -6.426 1.00 97.50 433 PRO A O 1
ATOM 3480 N N . LEU A 1 434 ? -10.812 -2.256 -5.352 1.00 98.38 434 LEU A N 1
ATOM 3481 C CA . LEU A 1 434 ? -10.212 -2.398 -4.030 1.00 98.38 434 LEU A CA 1
ATOM 3482 C C . LEU A 1 434 ? -10.845 -3.563 -3.275 1.00 98.38 434 LEU A C 1
ATOM 3484 O O . LEU A 1 434 ? -12.053 -3.786 -3.354 1.00 98.38 434 LEU A O 1
ATOM 3488 N N . THR A 1 435 ? -10.045 -4.293 -2.498 1.00 98.50 435 THR A N 1
ATOM 3489 C CA . THR A 1 435 ? -10.556 -5.396 -1.679 1.00 98.50 435 THR A CA 1
ATOM 3490 C C . THR A 1 435 ? -11.051 -4.860 -0.341 1.00 98.50 435 THR A C 1
ATOM 3492 O O . THR A 1 435 ? -10.280 -4.342 0.464 1.00 98.50 435 THR A O 1
ATOM 3495 N N . ALA A 1 436 ? -12.336 -5.030 -0.061 1.00 96.81 436 ALA A N 1
ATOM 3496 C CA . ALA A 1 436 ? -12.915 -4.852 1.260 1.00 96.81 436 ALA A CA 1
ATOM 3497 C C . ALA A 1 436 ? -12.746 -6.112 2.114 1.00 96.81 436 ALA A C 1
ATOM 3499 O O . ALA A 1 436 ? -12.861 -7.240 1.629 1.00 96.81 436 ALA A O 1
ATOM 3500 N N . VAL A 1 437 ? -12.537 -5.911 3.413 1.00 92.88 437 VAL A N 1
ATOM 3501 C CA . VAL A 1 437 ? -12.453 -6.958 4.431 1.00 92.88 437 VAL A CA 1
ATOM 3502 C C . VAL A 1 437 ? -13.500 -6.705 5.492 1.00 92.88 437 VAL A C 1
ATOM 3504 O O . VAL A 1 437 ? -13.556 -5.612 6.035 1.00 92.88 437 VAL A O 1
ATOM 3507 N N . ILE A 1 438 ? -14.277 -7.730 5.819 1.00 90.69 438 ILE A N 1
ATOM 3508 C CA . ILE A 1 438 ? -15.179 -7.774 6.969 1.00 90.69 438 ILE A CA 1
ATOM 3509 C C . ILE A 1 438 ? -14.546 -8.714 7.994 1.00 90.69 438 ILE A C 1
ATOM 3511 O O . ILE A 1 438 ? -14.661 -9.933 7.865 1.00 90.69 438 ILE A O 1
ATOM 3515 N N . GLY A 1 439 ? -13.834 -8.168 8.977 1.00 82.75 439 GLY A N 1
ATOM 3516 C CA . GLY A 1 439 ? -13.170 -8.927 10.036 1.00 82.75 439 GLY A CA 1
ATOM 3517 C C . GLY A 1 439 ? -14.160 -9.400 11.096 1.00 82.75 439 GLY A C 1
ATOM 3518 O O . GLY A 1 439 ? -14.510 -8.648 12.003 1.00 82.75 439 GLY A O 1
ATOM 3519 N N . ARG A 1 440 ? -14.618 -10.652 10.996 1.00 76.06 440 ARG A N 1
ATOM 3520 C CA . ARG A 1 440 ? -15.499 -11.279 11.989 1.00 76.06 440 ARG A CA 1
ATOM 3521 C C . ARG A 1 440 ? -15.394 -12.800 11.901 1.00 76.06 440 ARG A C 1
ATOM 3523 O O . ARG A 1 440 ? -15.533 -13.388 10.832 1.00 76.06 440 ARG A O 1
ATOM 3530 N N . LYS A 1 441 ? -15.212 -13.453 13.051 1.00 74.06 441 LYS A N 1
ATOM 3531 C CA . LYS A 1 441 ? -15.245 -14.919 13.148 1.00 74.06 441 LYS A CA 1
ATOM 3532 C C . LYS A 1 441 ? -16.667 -15.449 12.983 1.00 74.06 441 LYS A C 1
ATOM 3534 O O . LYS A 1 441 ? -17.622 -14.827 13.447 1.00 74.06 441 LYS A O 1
ATOM 3539 N N . GLY A 1 442 ? -16.792 -1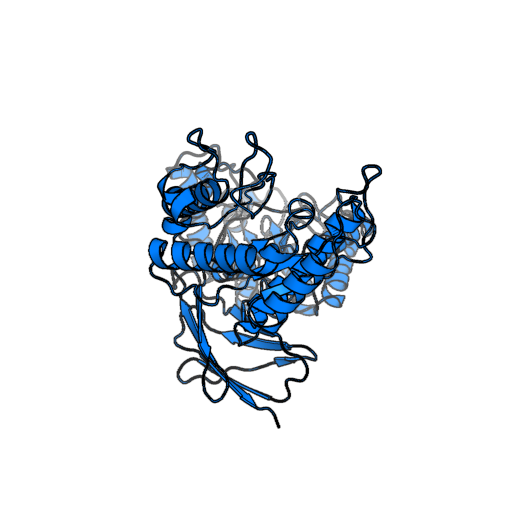6.623 12.368 1.00 72.12 442 GLY A N 1
ATOM 3540 C CA . GLY A 1 442 ? -18.070 -17.333 12.267 1.00 72.12 442 GLY A CA 1
ATOM 3541 C C . GLY A 1 442 ? -19.072 -16.706 11.293 1.00 72.12 442 GLY A C 1
ATOM 3542 O O . GLY A 1 442 ? -20.268 -16.970 11.403 1.00 72.12 442 GLY A O 1
ATOM 3543 N N . ILE A 1 443 ? -18.612 -15.886 10.340 1.00 81.62 443 ILE A N 1
ATOM 3544 C CA . ILE A 1 443 ? -19.455 -15.430 9.231 1.00 81.62 443 ILE A CA 1
ATOM 3545 C C . ILE A 1 443 ? -19.910 -16.662 8.441 1.00 81.62 443 ILE A C 1
ATOM 3547 O O . ILE A 1 443 ? -19.099 -17.331 7.809 1.00 81.62 443 ILE A O 1
ATOM 3551 N N . LYS A 1 444 ? -21.216 -16.944 8.441 1.00 82.75 444 LYS A N 1
ATOM 3552 C CA . LYS A 1 444 ? -21.790 -18.024 7.622 1.00 82.75 444 LYS A CA 1
ATOM 3553 C C . LYS A 1 444 ? -22.211 -17.537 6.240 1.00 82.75 444 LYS A C 1
ATOM 3555 O O . LYS A 1 444 ? -22.074 -18.263 5.259 1.00 82.75 444 LYS A O 1
ATOM 3560 N N . LYS A 1 445 ? -22.753 -16.317 6.151 1.00 89.81 445 LYS A N 1
ATOM 3561 C CA . LYS A 1 445 ? -23.280 -15.764 4.901 1.00 89.81 445 LYS A CA 1
ATOM 3562 C C . LYS A 1 445 ? -23.289 -14.235 4.918 1.00 89.81 445 LYS A C 1
ATOM 3564 O O . LYS A 1 445 ? -23.754 -13.622 5.876 1.00 89.81 445 LYS A O 1
ATOM 3569 N N . VAL A 1 446 ? -22.824 -13.638 3.821 1.00 92.38 446 VAL A N 1
ATOM 3570 C CA . VAL A 1 446 ? -22.882 -12.192 3.562 1.00 92.38 446 VAL A CA 1
ATOM 3571 C C . VAL A 1 446 ? -23.404 -11.973 2.148 1.00 92.38 446 VAL A C 1
ATOM 3573 O O . VAL A 1 446 ? -22.987 -12.670 1.220 1.00 92.38 446 VAL A O 1
ATOM 3576 N N . ALA A 1 447 ? -24.314 -11.019 1.978 1.00 95.69 447 ALA A N 1
ATOM 3577 C CA . ALA A 1 447 ? -24.718 -10.525 0.670 1.00 95.69 447 ALA A CA 1
ATOM 3578 C C . ALA A 1 447 ? -24.208 -9.094 0.497 1.00 95.69 447 ALA A C 1
ATOM 3580 O O . ALA A 1 447 ? -24.417 -8.256 1.368 1.00 95.69 447 ALA A O 1
ATOM 3581 N N . VAL A 1 448 ? -23.532 -8.831 -0.622 1.00 97.12 448 VAL A N 1
ATOM 3582 C CA . VAL A 1 448 ? -22.976 -7.511 -0.928 1.00 97.12 448 VAL A CA 1
ATOM 3583 C C . VAL A 1 448 ? -23.474 -7.044 -2.288 1.00 97.12 448 VAL A C 1
ATOM 3585 O O . VAL A 1 448 ? -23.466 -7.807 -3.263 1.00 97.12 448 VAL A O 1
ATOM 3588 N N . ARG A 1 449 ? -23.904 -5.786 -2.361 1.00 97.75 449 ARG A N 1
ATOM 3589 C CA . ARG A 1 449 ? -24.273 -5.103 -3.604 1.00 97.75 449 ARG A CA 1
ATOM 3590 C C . ARG A 1 449 ? -23.597 -3.745 -3.669 1.00 97.75 449 ARG A C 1
ATOM 3592 O O . ARG A 1 449 ? -23.501 -3.083 -2.651 1.00 97.75 449 ARG A O 1
ATOM 3599 N N . GLN A 1 450 ? -23.185 -3.322 -4.858 1.00 97.75 450 GLN A N 1
ATOM 3600 C CA . GLN A 1 450 ? -22.768 -1.948 -5.125 1.00 97.75 450 GLN A CA 1
ATOM 3601 C C . GLN A 1 450 ? -23.658 -1.384 -6.229 1.00 97.75 450 GLN A C 1
ATOM 3603 O O . GLN A 1 450 ? -23.662 -1.878 -7.363 1.00 97.75 450 GLN A O 1
ATOM 3608 N N . GLY A 1 451 ? -24.502 -0.415 -5.872 1.00 93.50 451 GLY A N 1
ATOM 3609 C CA . GLY A 1 451 ? -25.639 -0.033 -6.706 1.00 93.50 451 GLY A CA 1
ATOM 3610 C C . GLY A 1 451 ? -26.498 -1.253 -7.078 1.00 93.50 451 GLY A C 1
ATOM 3611 O O . GLY A 1 451 ? -26.952 -2.007 -6.220 1.00 93.50 451 GLY A O 1
ATOM 3612 N N . LYS A 1 452 ? -26.702 -1.491 -8.380 1.00 91.50 452 LYS A N 1
ATOM 3613 C CA . LYS A 1 452 ? -27.495 -2.635 -8.874 1.00 91.50 452 LYS A CA 1
ATOM 3614 C C . LYS A 1 452 ? -26.701 -3.950 -8.956 1.00 91.50 452 LYS A C 1
ATOM 3616 O O . LYS A 1 452 ? -27.306 -5.020 -9.062 1.00 91.50 452 LYS A O 1
ATOM 3621 N N . LYS A 1 453 ? -25.365 -3.900 -8.895 1.00 96.19 453 LYS A N 1
ATOM 3622 C CA . LYS A 1 453 ? -24.479 -5.055 -9.111 1.00 96.19 453 LYS A CA 1
ATOM 3623 C C . LYS A 1 453 ? -24.311 -5.859 -7.824 1.00 96.19 453 LYS A C 1
ATOM 3625 O O . LYS A 1 453 ? -23.940 -5.314 -6.791 1.00 96.19 453 LYS A O 1
ATOM 3630 N N . LYS A 1 454 ? -24.541 -7.173 -7.886 1.00 97.25 454 LYS A N 1
ATOM 3631 C CA . LYS A 1 454 ? -24.189 -8.098 -6.798 1.00 97.25 454 LYS A CA 1
ATOM 3632 C C . LYS A 1 454 ? -22.691 -8.397 -6.854 1.00 97.25 454 LYS A C 1
ATOM 3634 O O . LYS A 1 454 ? -22.186 -8.754 -7.917 1.00 97.25 454 LYS A O 1
ATOM 3639 N N . LEU A 1 455 ? -21.999 -8.264 -5.727 1.00 97.75 455 LEU A N 1
ATOM 3640 C CA . LEU A 1 455 ? -20.565 -8.530 -5.628 1.00 97.75 455 LEU A CA 1
ATOM 3641 C C . LEU A 1 455 ? -20.311 -9.965 -5.149 1.00 97.75 455 LEU A C 1
ATOM 3643 O O . LEU A 1 455 ? -21.087 -10.533 -4.374 1.00 97.75 455 LEU A O 1
ATOM 3647 N N . LYS A 1 456 ? -19.227 -10.570 -5.645 1.00 97.44 456 LYS A N 1
ATOM 3648 C CA . LYS A 1 456 ? -18.780 -11.897 -5.210 1.00 97.44 456 LYS A CA 1
ATOM 3649 C C . LYS A 1 456 ? -18.087 -11.757 -3.858 1.00 97.44 456 LYS A C 1
ATOM 3651 O O . LYS A 1 456 ? -17.185 -10.940 -3.716 1.00 97.44 456 LYS A O 1
ATOM 3656 N N . VAL A 1 457 ? -18.492 -12.583 -2.896 1.00 96.94 457 VAL A N 1
ATOM 3657 C CA . VAL A 1 457 ? -17.918 -12.601 -1.547 1.00 96.94 457 VAL A CA 1
ATOM 3658 C C . VAL A 1 457 ? -17.165 -13.910 -1.335 1.00 96.94 457 VAL A C 1
ATOM 3660 O O . VAL A 1 457 ? -17.717 -14.984 -1.578 1.00 96.94 457 VAL A O 1
ATOM 3663 N N . ARG A 1 458 ? -15.921 -13.830 -0.860 1.00 95.88 458 ARG A N 1
ATOM 3664 C CA . ARG A 1 458 ? -15.140 -14.974 -0.374 1.00 95.88 458 ARG A CA 1
ATOM 3665 C C . ARG A 1 458 ? -15.174 -14.986 1.151 1.00 95.88 458 ARG A C 1
ATOM 3667 O O . ARG A 1 458 ? -14.658 -14.070 1.782 1.00 95.88 458 ARG A O 1
ATOM 3674 N N . ILE A 1 459 ? -15.775 -16.017 1.736 1.00 93.38 459 ILE A N 1
ATOM 3675 C CA . ILE A 1 459 ? -15.835 -16.205 3.190 1.00 93.38 459 ILE A CA 1
ATOM 3676 C C . ILE A 1 459 ? -14.655 -17.081 3.619 1.00 93.38 459 ILE A C 1
ATOM 3678 O O . ILE A 1 459 ? -14.411 -18.131 3.030 1.00 93.38 459 ILE A O 1
ATOM 3682 N N . LEU A 1 460 ? -13.927 -16.625 4.631 1.00 89.75 460 LEU A N 1
ATOM 3683 C CA . LEU A 1 460 ? -12.800 -17.293 5.275 1.00 89.75 460 LEU A CA 1
ATOM 3684 C C . LEU A 1 460 ? -13.119 -17.476 6.768 1.00 89.75 460 LEU A C 1
ATOM 3686 O O . LEU A 1 460 ? -14.116 -16.961 7.271 1.00 89.75 460 LEU A O 1
ATOM 3690 N N . GLN A 1 461 ? -12.271 -18.210 7.491 1.00 81.44 461 GLN A N 1
ATOM 3691 C CA . GLN A 1 461 ? -12.522 -18.589 8.888 1.00 81.44 461 GLN A CA 1
ATOM 3692 C C . GLN A 1 461 ? -12.776 -17.388 9.823 1.00 81.44 461 GLN A C 1
ATOM 3694 O O . GLN A 1 461 ? -13.601 -17.463 10.738 1.00 81.44 461 GLN A O 1
ATOM 3699 N N . ASP A 1 462 ? -12.067 -16.283 9.603 1.00 82.25 462 ASP A N 1
ATOM 3700 C CA . ASP A 1 462 ? -12.054 -15.095 10.458 1.00 82.25 462 ASP A CA 1
ATOM 3701 C C . ASP A 1 462 ? -12.504 -13.807 9.751 1.00 82.25 462 ASP A C 1
ATOM 3703 O O . ASP A 1 462 ? -12.543 -12.746 10.381 1.00 82.25 462 ASP A O 1
ATOM 3707 N N . LYS A 1 463 ? -12.845 -13.881 8.459 1.00 90.00 463 LYS A N 1
ATOM 3708 C CA . LYS A 1 463 ? -13.184 -12.708 7.648 1.00 90.00 463 LYS A CA 1
ATOM 3709 C C . LYS A 1 463 ? -13.995 -13.044 6.400 1.00 90.00 463 LYS A C 1
ATOM 3711 O O . LYS A 1 463 ? -13.975 -14.170 5.918 1.00 90.00 463 LYS A O 1
ATOM 3716 N N . ALA A 1 464 ? -14.648 -12.042 5.824 1.00 94.25 464 ALA A N 1
ATOM 3717 C CA . ALA A 1 464 ? -15.177 -12.096 4.463 1.00 94.25 464 ALA A CA 1
ATOM 3718 C C . ALA A 1 464 ? -14.523 -11.019 3.595 1.00 94.25 464 ALA A C 1
ATOM 3720 O O . ALA A 1 464 ? -14.211 -9.936 4.083 1.00 94.25 464 ALA A O 1
ATOM 3721 N N . LEU A 1 465 ? -14.309 -11.327 2.319 1.00 96.88 465 LEU A N 1
ATOM 3722 C CA . LEU A 1 465 ? -13.630 -10.465 1.357 1.00 96.88 465 LEU A CA 1
ATOM 3723 C C . LEU A 1 465 ? -14.518 -10.235 0.138 1.00 96.88 465 LEU A C 1
ATOM 3725 O O . LEU A 1 465 ? -15.166 -11.173 -0.331 1.00 96.88 465 LEU A O 1
ATOM 3729 N N . PHE A 1 466 ? -14.524 -9.021 -0.394 1.00 97.88 466 PHE A N 1
ATOM 3730 C CA . PHE A 1 466 ? -15.144 -8.709 -1.680 1.00 97.88 466 PHE A CA 1
ATOM 3731 C C . PHE A 1 466 ? -14.434 -7.524 -2.326 1.00 97.88 466 PHE A C 1
ATOM 3733 O O . PHE A 1 466 ? -13.970 -6.631 -1.625 1.00 97.88 466 PHE A O 1
ATOM 3740 N N . ASP A 1 467 ? -14.379 -7.503 -3.651 1.00 98.31 467 ASP A N 1
ATOM 3741 C CA . ASP A 1 467 ? -13.807 -6.381 -4.390 1.00 98.31 467 ASP A CA 1
ATOM 3742 C C . ASP A 1 467 ? -14.904 -5.382 -4.770 1.00 98.31 467 ASP A C 1
ATOM 3744 O O . ASP A 1 467 ? -15.997 -5.790 -5.179 1.00 98.31 467 ASP A O 1
ATOM 3748 N N . PHE A 1 468 ? -14.621 -4.086 -4.645 1.00 98.25 468 PHE A N 1
ATOM 3749 C CA . PHE A 1 468 ? -15.544 -2.999 -4.970 1.00 98.25 468 PHE A CA 1
ATOM 3750 C C . PHE A 1 468 ? -14.877 -1.937 -5.847 1.00 98.25 468 PHE A C 1
ATOM 3752 O O . PHE A 1 468 ? -13.658 -1.780 -5.841 1.00 98.25 468 PHE A O 1
ATOM 3759 N N . ASP A 1 469 ? -15.693 -1.210 -6.605 1.00 97.69 469 ASP A N 1
ATOM 3760 C CA . ASP A 1 469 ? -15.253 -0.064 -7.399 1.00 97.69 469 ASP A CA 1
ATOM 3761 C C . ASP A 1 469 ? -15.125 1.170 -6.483 1.00 97.69 469 ASP A C 1
ATOM 3763 O O . ASP A 1 469 ? -16.136 1.575 -5.896 1.00 97.69 469 ASP A O 1
ATOM 3767 N N . PRO A 1 470 ? -13.934 1.776 -6.322 1.00 95.38 470 PRO A N 1
ATOM 3768 C CA . PRO A 1 470 ? -13.754 2.943 -5.458 1.00 95.38 470 PRO A CA 1
ATOM 3769 C C . PRO A 1 470 ? -14.406 4.228 -5.999 1.00 95.38 470 PRO A C 1
ATOM 3771 O O . PRO A 1 470 ? -14.647 5.146 -5.215 1.00 95.38 470 PRO A O 1
ATOM 3774 N N . PHE A 1 471 ? -14.730 4.293 -7.297 1.00 95.75 471 PHE A N 1
ATOM 3775 C CA . PHE A 1 471 ? -15.551 5.357 -7.898 1.00 95.75 471 PHE A CA 1
ATOM 3776 C C . PHE A 1 471 ? -17.043 5.007 -7.929 1.00 95.75 471 PHE A C 1
ATOM 3778 O O . PHE A 1 471 ? -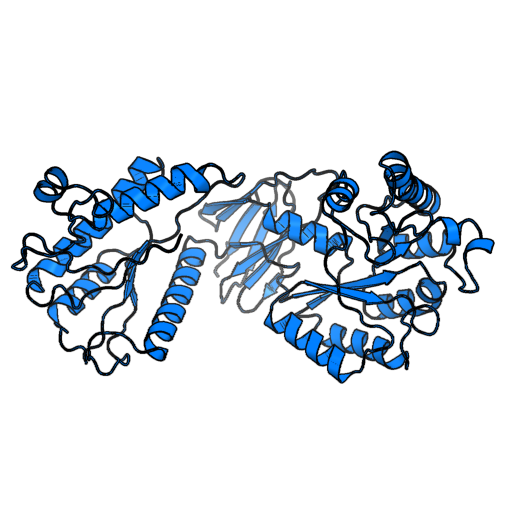17.880 5.833 -8.304 1.00 95.75 471 PHE A O 1
ATOM 3785 N N . GLY A 1 472 ? -17.385 3.773 -7.559 1.00 93.81 472 GLY A N 1
ATOM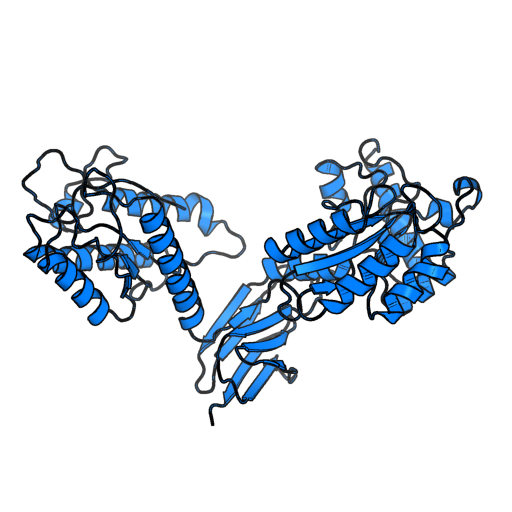 3786 C CA . GLY A 1 472 ? -18.750 3.284 -7.545 1.00 93.81 472 GLY A CA 1
ATOM 3787 C C . GLY A 1 472 ? -19.594 3.916 -6.438 1.00 93.81 472 GLY A C 1
ATOM 3788 O O . GLY A 1 472 ? -19.103 4.502 -5.478 1.00 93.81 472 GLY A O 1
ATOM 3789 N N . GLY A 1 473 ? -20.913 3.763 -6.558 1.00 92.81 473 GLY A N 1
ATOM 3790 C CA . GLY A 1 473 ? -21.854 4.255 -5.553 1.00 92.81 473 GLY A CA 1
ATOM 3791 C C . GLY A 1 473 ? -21.861 3.435 -4.258 1.00 92.81 473 GLY A C 1
ATOM 3792 O O . GLY A 1 473 ? -21.012 2.572 -4.019 1.00 92.81 473 GLY A O 1
ATOM 3793 N N . LYS A 1 474 ? -22.893 3.679 -3.441 1.00 96.00 474 LYS A N 1
ATOM 3794 C CA . LYS A 1 474 ? -23.133 2.988 -2.168 1.00 96.00 474 LYS A CA 1
ATOM 3795 C C . LYS A 1 474 ? -23.050 1.462 -2.308 1.00 96.00 474 LYS A C 1
ATOM 3797 O O . LYS A 1 474 ? -23.634 0.866 -3.221 1.00 96.00 474 LYS A O 1
ATOM 3802 N N . ILE A 1 475 ? -22.359 0.856 -1.352 1.00 97.75 475 ILE A N 1
ATOM 3803 C CA . ILE A 1 475 ? -22.230 -0.577 -1.135 1.00 97.75 475 ILE A CA 1
ATOM 3804 C C . ILE A 1 475 ? -23.154 -0.955 0.021 1.00 97.75 475 ILE A C 1
ATOM 3806 O O . ILE A 1 475 ? -22.997 -0.446 1.125 1.00 97.75 475 ILE A O 1
ATOM 3810 N N . ASP A 1 476 ? -24.097 -1.856 -0.212 1.00 96.38 476 ASP A N 1
ATOM 3811 C CA . ASP A 1 476 ? -24.965 -2.418 0.819 1.00 96.38 476 ASP A CA 1
ATOM 3812 C C . ASP A 1 476 ? -24.445 -3.804 1.221 1.00 96.38 476 ASP A C 1
ATOM 3814 O O . ASP A 1 476 ? -24.261 -4.681 0.368 1.00 96.38 476 ASP A O 1
ATOM 3818 N N . VAL A 1 477 ? -24.200 -3.996 2.520 1.00 94.38 477 VAL A N 1
ATOM 3819 C CA . VAL A 1 477 ? -23.691 -5.238 3.108 1.00 94.38 477 VAL A CA 1
ATOM 3820 C C . VAL A 1 477 ? -24.707 -5.795 4.100 1.00 94.38 477 VAL A C 1
ATOM 3822 O O . VAL A 1 477 ? -24.975 -5.206 5.147 1.00 94.38 477 VAL A O 1
ATOM 3825 N N . GLU A 1 478 ? -25.233 -6.978 3.798 1.00 92.88 478 GLU A N 1
ATOM 3826 C CA . GLU A 1 478 ? -26.133 -7.724 4.679 1.00 92.88 478 GLU A CA 1
ATOM 3827 C C . GLU A 1 478 ? -25.395 -8.919 5.293 1.00 92.88 478 GLU A C 1
ATOM 3829 O O . GLU A 1 478 ? -24.904 -9.796 4.573 1.00 92.88 478 GLU A O 1
ATOM 3834 N N . VAL A 1 479 ? -25.331 -8.982 6.626 1.00 83.44 479 VAL A N 1
ATOM 3835 C CA . VAL A 1 479 ? -24.703 -10.085 7.369 1.00 83.44 479 VAL A CA 1
ATOM 3836 C C . VAL A 1 479 ? -25.799 -10.997 7.909 1.00 83.44 479 VAL A C 1
ATOM 3838 O O . VAL A 1 479 ? -26.566 -10.618 8.791 1.00 83.44 479 VAL A O 1
ATOM 3841 N N . ILE A 1 480 ? -25.875 -12.221 7.389 1.00 77.75 480 ILE A N 1
ATOM 3842 C CA . ILE A 1 480 ? -26.950 -13.162 7.713 1.00 77.75 480 ILE A CA 1
ATOM 3843 C C . ILE A 1 480 ? -26.444 -14.125 8.790 1.00 77.75 480 ILE A C 1
ATOM 3845 O O . ILE A 1 480 ? -25.756 -15.104 8.494 1.00 77.75 480 ILE A O 1
ATOM 3849 N N . ASN A 1 481 ? -26.800 -13.844 10.045 1.00 62.59 481 ASN A N 1
ATOM 3850 C CA . ASN A 1 481 ? -26.563 -14.747 11.169 1.00 62.59 481 ASN A CA 1
ATOM 3851 C C . ASN A 1 481 ? -27.757 -15.711 11.259 1.00 62.59 481 ASN A C 1
ATOM 3853 O O . ASN A 1 481 ? -28.848 -15.295 11.636 1.00 62.59 481 ASN A O 1
ATOM 3857 N N . LYS A 1 482 ? -27.568 -16.971 10.859 1.00 52.03 482 LYS A N 1
ATOM 3858 C CA . LYS A 1 482 ? -28.480 -18.074 11.191 1.00 52.03 482 LYS A CA 1
ATOM 3859 C C . LYS A 1 482 ? -27.806 -19.014 12.173 1.00 52.03 482 LYS A C 1
ATOM 3861 O O . LYS A 1 482 ? -26.616 -19.354 11.936 1.00 52.03 482 LYS A O 1
#

Radius of gyration: 28.95 Å; chains: 1; bounding box: 56×53×85 Å

Foldseek 3Di:
DDDDDDFQELDPPDPDPPGAHCHLPPVVPVVFADVVVVTRYVVNVVLVVVLCCCVVPQVPPPQHDDDQAAEEEDQLNCLVPLVCLLVSVVSSQCVVQVSCCVSPVDRSNLRAYEYEDAAPQAPSDDVSNVVSLVVCCVVRVSYHYDYLNPADADPNSHHGDPVSVVVSVVVSVVVSLVSVCPVPFLKDFALDPPNFLAEEAEEAEAAFQCCQVPVLVLQVVLVFAHEYAHQQQCQVDVVLCVPGHHDHLVSVLVSVVVPHHYAHAFHSLDQLVPDDPVNLCCRHVVRQVSSCVSNVDGHQEYEYRVNRDDPVSLVVRNVNHLHYCNDADECFQPHDLVVLVVVVVVCSVVSYYHYYYDHACPDDPRHHPHSVSVSVSSVVVSVSVSRYHRHYPLQSSLQNLQSVQKDWDWAADPQGIKIFIDGPDDCVHRWHWIKMKRFAAPQPDKWKDFVPRTWDWDDDRGIIITTHTNHTGMMDMGGDDD

Secondary structure (DSSP, 8-state):
---------S-SS-S-TT--B----HHHHTT--BGGGTSSBHHHHHHHHHHHHHHHTGGG-TT------EEEE--GGGGGGGGGHHHHHHHHHHHHHHHHHHHHSS--TT--EEEE---TTSTT--HHHHHHHHHHHHH-TTEEEEP-TT--B-TTSSSB-HHHHHHHHHHHHHHHHHHHHHTTT-EEE-SSGGG-SEEEEEEEETTBHHIIIIIHHHHHHTT---EEEE-HHHHH-GGGGTT--B--HHHHHHHHHTT-EEEE--SS---GGGS-HHHHHIIIIIHHHHHHHHHS----EE--GGG---HHHHHHHTTTSSEE----EE-STT--HHHHHHHHHHHHHHT-EEEEEES-SSSSTT--SSHHHHHHHHHHHHHTTTTEEE--HHHHHHHHHHHHH-EEEEEEETTEEEEEEE--S-TTT--PPEEEEEE-TT---EEEEETTEEEPEEE-SSEEEEEE-TTS-PEEEEE---

InterPro domains:
  IPR002509 NodB homology domain [PF01522] (196-319)
  IPR002509 NodB homology domain [PS51677] (198-482)
  IPR005181 Sialate O-acetylesterase domain [PF03629] (56-174)
  IPR011330 Glycoside hydrolase/deacetylase, beta/alpha-barrel [SSF88713] (185-403)
  IPR036514 SGNH hydrolase superfamily [G3DSA:3.40.50.1110] (1-183)

Organism: NCBI:txid1445607

Sequence (482 aa):
MKYVVGGTSIQYPNDTAKGRYWSANTEWLEKTVSFEKKGKSLLLSFTDAIDAAIDSTLSKLEGGYQIDAFLWHQGESDDRYAGKYYDNLKAVIAYVRNHLTEKTGKDYSKLPFVFGSIPESNRHYKPEIDAAMKRIANEDPNAYLIDMSAQELQKDRTHFNEKSAEYLGKKVYKTLDKILILNGSGFRVARYKDDKACAISFTFDDGLAEHYSLVAPAMEKLGFRGTFWVNGRTIADTTYQRGFARMTWSQMKKMADKGHEISSHGWAHRNVTKLSPEELHHELEHNDTVIFQNTGVFPRTFCYPGNAKNNETIAFAEKNRIGTRTLQFSVGGKSTRENLDRRLADLLGNKGWGVTMTHGITYGYDHFSDAGIFWEYLKKVKTLEDRIWVGTFREVAAYVKEQKAVTCDVAKTDKGFSVVPRLALDKNLFTEPLTAVIGRKGIKKVAVRQGKKKLKVRILQDKALFDFDPFGGKIDVEVINK